Protein 1UFB (pdb70)

Organism: Thermus thermophilus (NCBI:txid274)

Secondary structure (DSSP, 8-state):
-TTHHHHHHHHHHHHHHHHHHHHHT-HHHHHHHHHHHHHHHHHHHHHHTT----SS-HHHHHHTS-TTS---HHHHHHHHHHHTTSSTTT-GGGSSSS-GGGG--HHHHHHHHHHHHHHHHHHHHH-/-TTHHHHHHHHHHHHHHHHHHHHHT-HHHHHHHHHHHHHHHHHHHHHHTT----SS-HHHHHHTS-TTS---HHHHHHHHHHHTTSSTTT-GGGSSSS-SGGG--HHHHHHHHHHHHHHHHHHHHH-/-TTHHHHHHHHHHHHHHHHHHHHHT-HHHHHHHHHHHHHHHHHHHHHHTT----SS-HHHHHHTS-TTS---HHHHHHHHHHHTTSSTTT-GGGSSSS-GGGG--HHHHHHHHHHHHHHHHHHHHH-/-TTHHHHHHHHHHHHHHHHHHHHHT-HHHHHHHHHHHHHHHHHHHHHHTT----SS-HHHHHHTS-TTS---HHHHHHHHHHHTTSSTTT-GGGSSSS-SGGG--HHHHHHHHHHHHHHHHHHHHH-

Foldseek 3Di:
DQCLVVLLVQLVVLLVVLVVCLVVQQFLSSLQSLLSSLVSLLQSLQVVVPHGDDDRQVLVSVVPDDPVQDDDPVLNVLSVLSSVSNPLSACQVVDDDDGSRVVGGSVSSVVSSVSSVVSSVSSVVSD/DLCLVVLQVQLVVLLVVLVVCLVVVQQLSSLQSLLSSLQSNLQSLCSVVPHGDDDSQSLVSVVPDDPPQDDDVLLNVLSVLSSVSNPLSAQQVVDDDDGSRVPGHSVSSVVSSVSSVVSSVSSVVSD/DQCLVVLLVVLVVLLVVLVVCLVVVLLLSSLQSLLVSLVSLLCSLQVVVVHHDDDSQSLVSVVPDDPPQDDDPVLNVLSVLSSVSNPLSQCCVVDDDDGSSVPGDSVSSVVSSVSSVVSSVSSVVSD/DLCLVVLLVQLVVLLVVLVVCLVVVQQLSSLQSLLSSLQSNLQSLCVVVVHGDDDSQSLVSVVPPPVVQDDDVVLNVLSVLSSVSNPLSQCQVVDDDDGSRVPGHSVSSVVSSVSSVVSSVSSVVSD

B-factor: mean 33.04, std 10.41, range [17.07, 82.61]

Structure (mmCIF, N/CA/C/O backbone):
data_1UFB
#
_entry.id   1UFB
#
_cell.length_a   80.080
_cell.length_b   134.326
_cell.length_c   123.066
_cell.angle_alpha   90.00
_cell.angle_beta   90.00
_cell.angle_gamma   90.00
#
_symmetry.space_group_name_H-M   'C 2 2 21'
#
loop_
_entity.id
_entity.type
_entity.pdbx_description
1 polymer 'TT1696 protein'
2 water water
#
loop_
_atom_site.group_PDB
_atom_site.id
_atom_site.type_symbol
_atom_site.label_atom_id
_atom_site.label_alt_id
_atom_site.label_comp_id
_atom_site.label_asym_id
_atom_site.label_entity_id
_atom_site.label_seq_id
_atom_site.pdbx_PDB_ins_code
_atom_site.Cartn_x
_atom_site.Cartn_y
_atom_site.Cartn_z
_atom_site.occupancy
_atom_site.B_iso_or_equiv
_atom_site.auth_seq_id
_atom_site.auth_comp_id
_atom_site.auth_asym_id
_atom_site.auth_atom_id
_atom_site.pdbx_PDB_model_num
ATOM 1 N N . MET A 1 1 ? 3.380 60.990 10.454 1.00 68.07 1 MET A N 1
ATOM 2 C CA . MET A 1 1 ? 3.627 62.414 10.815 1.00 65.43 1 MET A CA 1
ATOM 3 C C . MET A 1 1 ? 4.590 62.966 9.765 1.00 62.70 1 MET A C 1
ATOM 4 O O . MET A 1 1 ? 5.781 63.030 10.009 1.00 59.44 1 MET A O 1
ATOM 9 N N . ASN A 1 2 ? 4.043 63.384 8.619 1.00 60.60 2 ASN A N 1
ATOM 10 C CA . ASN A 1 2 ? 4.800 63.898 7.456 1.00 57.73 2 ASN A CA 1
ATOM 11 C C . ASN A 1 2 ? 6.161 63.193 7.193 1.00 54.43 2 ASN A C 1
ATOM 12 O O . ASN A 1 2 ? 7.241 63.809 7.094 1.00 52.95 2 ASN A O 1
ATOM 17 N N . ARG A 1 3 ? 6.061 61.877 7.065 1.00 48.04 3 ARG A N 1
ATOM 18 C CA . ARG A 1 3 ? 7.200 61.027 6.772 1.00 43.09 3 ARG A CA 1
ATOM 19 C C . ARG A 1 3 ? 8.141 60.777 7.924 1.00 38.98 3 ARG A C 1
ATOM 20 O O . ARG A 1 3 ? 9.088 60.021 7.756 1.00 36.31 3 ARG A O 1
ATOM 28 N N . ALA A 1 4 ? 7.881 61.372 9.096 1.00 36.12 4 ALA A N 1
ATOM 29 C CA . ALA A 1 4 ? 8.755 61.128 10.242 1.00 34.54 4 ALA A CA 1
ATOM 30 C C . ALA A 1 4 ? 8.925 59.619 10.398 1.00 34.39 4 ALA A C 1
ATOM 31 O O . ALA A 1 4 ? 10.033 59.114 10.684 1.00 31.95 4 ALA A O 1
ATOM 33 N N . ARG A 1 5 ? 7.833 58.868 10.217 1.00 35.16 5 ARG A N 1
ATOM 34 C CA . ARG A 1 5 ? 7.904 57.405 10.392 1.00 36.85 5 ARG A CA 1
ATOM 35 C C . ARG A 1 5 ? 8.831 56.686 9.399 1.00 33.32 5 ARG A C 1
ATOM 36 O O . ARG A 1 5 ? 9.540 55.724 9.747 1.00 32.29 5 ARG A O 1
ATOM 44 N N . ASP A 1 6 ? 8.797 57.172 8.168 1.00 33.57 6 ASP A N 1
ATOM 45 C CA . ASP A 1 6 ? 9.661 56.688 7.089 1.00 34.41 6 ASP A CA 1
ATOM 46 C C . ASP A 1 6 ? 11.165 56.882 7.469 1.00 30.77 6 ASP A C 1
ATOM 47 O O . ASP A 1 6 ? 12.015 56.004 7.206 1.00 29.80 6 ASP A O 1
ATOM 52 N N . TRP A 1 7 ? 11.482 58.036 8.050 1.00 29.92 7 TRP A N 1
ATOM 53 C CA . TRP A 1 7 ? 12.872 58.314 8.450 1.00 29.96 7 TRP A CA 1
ATOM 54 C C . TRP A 1 7 ? 13.275 57.476 9.647 1.00 30.37 7 TRP A C 1
ATOM 55 O O . TRP A 1 7 ? 14.429 57.020 9.763 1.00 27.32 7 TRP A O 1
ATOM 66 N N . LEU A 1 8 ? 12.314 57.209 10.533 1.00 28.21 8 LEU A N 1
ATOM 67 C CA . LEU A 1 8 ? 12.666 56.368 11.671 1.00 28.10 8 LEU A CA 1
ATOM 68 C C . LEU A 1 8 ? 12.923 54.976 11.188 1.00 24.93 8 LEU A C 1
ATOM 69 O O . LEU A 1 8 ? 13.793 54.272 11.709 1.00 25.60 8 LEU A O 1
ATOM 74 N N . GLU A 1 9 ? 12.096 54.560 10.229 1.00 29.19 9 GLU A N 1
ATOM 75 C CA . GLU A 1 9 ? 12.201 53.236 9.628 1.00 29.57 9 GLU A CA 1
ATOM 76 C C . GLU A 1 9 ? 13.604 53.127 8.980 1.00 28.51 9 GLU A C 1
ATOM 77 O O . GLU A 1 9 ? 14.289 52.134 9.139 1.00 29.16 9 GLU A O 1
ATOM 83 N N . GLN A 1 10 ? 14.005 54.163 8.243 1.00 25.61 10 GLN A N 1
ATOM 84 C CA . GLN A 1 10 ? 15.339 54.187 7.602 1.00 24.77 10 GLN A CA 1
ATOM 85 C C . GLN A 1 10 ? 16.434 54.129 8.658 1.00 23.66 10 GLN A C 1
ATOM 86 O O . GLN A 1 10 ? 17.441 53.444 8.477 1.00 23.86 10 GLN A O 1
ATOM 92 N N . ALA A 1 11 ? 16.254 54.891 9.751 1.00 25.48 11 ALA A N 1
ATOM 93 C CA . ALA A 1 11 ? 17.275 54.924 10.819 1.00 24.18 11 ALA A CA 1
ATOM 94 C C . ALA A 1 11 ? 17.458 53.528 11.394 1.00 24.64 11 ALA A C 1
ATOM 95 O O . ALA A 1 11 ? 18.603 53.064 11.589 1.00 22.54 11 ALA A O 1
ATOM 97 N N . ARG A 1 12 ? 16.324 52.853 11.685 1.00 23.99 12 ARG A N 1
ATOM 98 C CA . ARG A 1 12 ? 16.391 51.468 12.232 1.00 26.96 12 ARG A CA 1
ATOM 99 C C . ARG A 1 12 ? 17.055 50.564 11.186 1.00 26.71 12 ARG A C 1
ATOM 100 O O . ARG A 1 12 ? 17.888 49.711 11.515 1.00 28.68 12 ARG A O 1
ATOM 108 N N . HIS A 1 13 ? 16.701 50.733 9.922 1.00 27.29 13 HIS A N 1
ATOM 109 C CA . HIS A 1 13 ? 17.356 49.893 8.877 1.00 29.55 13 HIS A CA 1
ATOM 110 C C . HIS A 1 13 ? 18.883 50.136 8.823 1.00 28.07 13 HIS A C 1
ATOM 111 O O . HIS A 1 13 ? 19.705 49.212 8.652 1.00 26.20 13 HIS A O 1
ATOM 118 N N . ASN A 1 14 ? 19.260 51.416 8.887 1.00 26.22 14 ASN A N 1
ATOM 119 C CA . ASN A 1 14 ? 20.685 51.770 8.883 1.00 24.51 14 ASN A CA 1
ATOM 120 C C . ASN A 1 14 ? 21.363 51.130 10.098 1.00 25.80 14 ASN A C 1
ATOM 121 O O . ASN A 1 14 ? 22.494 50.642 9.972 1.00 23.30 14 ASN A O 1
ATOM 126 N N . LEU A 1 15 ? 20.708 51.151 11.273 1.00 24.01 15 LEU A N 1
ATOM 127 C CA . LEU A 1 15 ? 21.335 50.559 12.475 1.00 26.81 15 LEU A CA 1
ATOM 128 C C . LEU A 1 15 ? 21.427 49.030 12.260 1.00 25.90 15 LEU A C 1
ATOM 129 O O . LEU A 1 15 ? 22.421 48.427 12.618 1.00 25.41 15 LEU A O 1
ATOM 134 N N . ARG A 1 16 ? 20.418 48.418 11.651 1.00 26.61 16 ARG A N 1
ATOM 135 C CA . ARG A 1 16 ? 20.545 46.954 11.357 1.00 29.62 16 ARG A CA 1
ATOM 136 C C . ARG A 1 16 ? 21.643 46.696 10.338 1.00 28.32 16 ARG A C 1
ATOM 137 O O . ARG A 1 16 ? 22.353 45.651 10.399 1.00 28.80 16 ARG A O 1
ATOM 145 N N . HIS A 1 17 ? 21.789 47.604 9.384 1.00 26.13 17 HIS A N 1
ATOM 146 C CA . HIS A 1 17 ? 22.885 47.426 8.414 1.00 24.25 17 HIS A CA 1
ATOM 147 C C . HIS A 1 17 ? 24.249 47.553 9.181 1.00 25.12 17 HIS A C 1
ATOM 148 O O . HIS A 1 17 ? 25.220 46.845 8.838 1.00 25.99 17 HIS A O 1
ATOM 155 N N . ALA A 1 18 ? 24.353 48.483 10.134 1.00 23.10 18 ALA A N 1
ATOM 156 C CA . ALA A 1 18 ? 25.628 48.621 10.879 1.00 23.98 18 ALA A CA 1
ATOM 157 C C . ALA A 1 18 ? 25.883 47.340 11.713 1.00 24.70 18 ALA A C 1
ATOM 158 O O . ALA A 1 18 ? 27.017 46.900 11.850 1.00 25.88 18 ALA A O 1
ATOM 160 N N . GLN A 1 19 ? 24.823 46.767 12.291 1.00 26.51 19 GLN A N 1
ATOM 161 C CA . GLN A 1 19 ? 24.973 45.544 13.084 1.00 26.68 19 GLN A CA 1
ATOM 162 C C . GLN A 1 19 ? 25.443 44.385 12.210 1.00 28.93 19 GLN A C 1
ATOM 163 O O . GLN A 1 19 ? 26.313 43.561 12.607 1.00 28.17 19 GLN A O 1
ATOM 169 N N . GLY A 1 20 ? 24.877 44.300 11.003 1.00 27.73 20 GLY A N 1
ATOM 170 C CA . GLY A 1 20 ? 25.281 43.253 10.093 1.00 29.05 20 GLY A CA 1
ATOM 171 C C . GLY A 1 20 ? 26.682 43.521 9.575 1.00 27.73 20 GLY A C 1
ATOM 172 O O . GLY A 1 20 ? 27.424 42.578 9.276 1.00 28.40 20 GLY A O 1
ATOM 173 N N . SER A 1 21 ? 27.071 44.796 9.490 1.00 26.31 21 SER A N 1
ATOM 174 C CA . SER A 1 21 ? 28.406 45.136 8.956 1.00 25.18 21 SER A CA 1
ATOM 175 C C . SER A 1 21 ? 29.465 44.685 9.966 1.00 25.61 21 SER A C 1
ATOM 176 O O . SER A 1 21 ? 30.563 44.311 9.617 1.00 25.90 21 SER A O 1
ATOM 179 N N . LEU A 1 22 ? 29.072 44.725 11.227 1.00 27.37 22 LEU A N 1
ATOM 180 C CA . LEU A 1 22 ? 29.927 44.326 12.324 1.00 31.02 22 LEU A CA 1
ATOM 181 C C . LEU A 1 22 ? 30.187 42.827 12.094 1.00 30.72 22 LEU A C 1
ATOM 182 O O . LEU A 1 22 ? 31.325 42.396 12.154 1.00 29.76 22 LEU A O 1
ATOM 187 N N . GLY A 1 23 ? 29.132 42.063 11.761 1.00 30.99 23 GLY A N 1
ATOM 188 C CA . GLY A 1 23 ? 29.269 40.652 11.496 1.00 31.04 23 GLY A CA 1
ATOM 189 C C . GLY A 1 23 ? 30.141 40.375 10.283 1.00 32.94 23 GLY A C 1
ATOM 190 O O . GLY A 1 23 ? 30.802 39.344 10.237 1.00 33.34 23 GLY A O 1
ATOM 191 N N . LEU A 1 24 ? 30.122 41.259 9.276 1.00 29.77 24 LEU A N 1
ATOM 192 C CA . LEU A 1 24 ? 30.965 41.110 8.081 1.00 29.13 24 LEU A CA 1
ATOM 193 C C . LEU A 1 24 ? 32.409 41.499 8.369 1.00 27.07 24 LEU A C 1
ATOM 194 O O . LEU A 1 24 ? 33.307 41.277 7.525 1.00 27.77 24 LEU A O 1
ATOM 199 N N . GLY A 1 25 ? 32.657 42.099 9.530 1.00 26.43 25 GLY A N 1
ATOM 200 C CA . GLY A 1 25 ? 34.014 42.582 9.801 1.00 28.17 25 GLY A CA 1
ATOM 201 C C . GLY A 1 25 ? 34.335 43.926 9.111 1.00 29.98 25 GLY A C 1
ATOM 202 O O . GLY A 1 25 ? 35.509 44.372 9.066 1.00 27.96 25 GLY A O 1
ATOM 203 N N . ASP A 1 26 ? 33.291 44.616 8.607 1.00 25.75 26 ASP A N 1
ATOM 204 C CA . ASP A 1 26 ? 33.519 45.908 7.860 1.00 25.07 26 ASP A CA 1
ATOM 205 C C . ASP A 1 26 ? 33.259 47.040 8.867 1.00 26.03 26 ASP A C 1
ATOM 206 O O . ASP A 1 26 ? 32.225 47.688 8.842 1.00 23.30 26 ASP A O 1
ATOM 211 N N . TYR A 1 27 ? 34.258 47.259 9.752 1.00 28.22 27 TYR A N 1
ATOM 212 C CA . TYR A 1 27 ? 34.145 48.202 10.861 1.00 26.40 27 TYR A CA 1
ATOM 213 C C . TYR A 1 27 ? 33.925 49.662 10.495 1.00 25.70 27 TYR A C 1
ATOM 214 O O . TYR A 1 27 ? 33.054 50.299 11.066 1.00 26.72 27 TYR A O 1
ATOM 223 N N . ALA A 1 28 ? 34.710 50.164 9.561 1.00 23.22 28 ALA A N 1
ATOM 224 C CA . ALA A 1 28 ? 34.561 51.519 9.124 1.00 25.07 28 ALA A CA 1
ATOM 225 C C . ALA A 1 28 ? 33.130 51.664 8.544 1.00 21.35 28 ALA A C 1
ATOM 226 O O . ALA A 1 28 ? 32.424 52.665 8.818 1.00 24.02 28 ALA A O 1
ATOM 228 N N . TRP A 1 29 ? 32.722 50.732 7.706 1.00 20.28 29 TRP A N 1
ATOM 229 C CA . TRP A 1 29 ? 31.361 50.844 7.139 1.00 21.87 29 TRP A CA 1
ATOM 230 C C . TRP A 1 29 ? 30.317 50.791 8.237 1.00 22.67 29 TRP A C 1
ATOM 231 O O . TRP A 1 29 ? 29.283 51.445 8.130 1.00 22.04 29 TRP A O 1
ATOM 242 N N . ALA A 1 30 ? 30.554 49.971 9.291 1.00 22.06 30 ALA A N 1
ATOM 243 C CA . ALA A 1 30 ? 29.616 49.899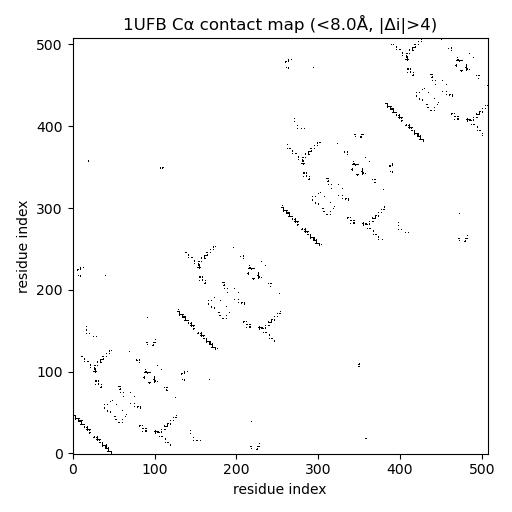 10.404 1.00 21.70 30 ALA A CA 1
ATOM 244 C C . ALA A 1 30 ? 29.534 51.271 11.099 1.00 20.34 30 ALA A C 1
ATOM 245 O O . ALA A 1 30 ? 28.459 51.707 11.548 1.00 24.19 30 ALA A O 1
ATOM 247 N N . CYS A 1 31 ? 30.662 51.942 11.245 1.00 20.18 31 CYS A N 1
ATOM 248 C CA . CYS A 1 31 ? 30.685 53.235 11.881 1.00 20.87 31 CYS A CA 1
ATOM 249 C C . CYS A 1 31 ? 29.917 54.267 11.030 1.00 24.57 31 CYS A C 1
ATOM 250 O O . CYS A 1 31 ? 29.214 55.134 11.561 1.00 23.31 31 CYS A O 1
ATOM 253 N N . PHE A 1 32 ? 30.128 54.189 9.720 1.00 21.48 32 PHE A N 1
ATOM 254 C CA . PHE A 1 32 ? 29.408 55.111 8.835 1.00 21.42 32 PHE A CA 1
ATOM 255 C C . PHE A 1 32 ? 27.885 54.855 8.944 1.00 22.64 32 PHE A C 1
ATOM 256 O O . PHE A 1 32 ? 27.081 55.783 9.124 1.00 21.92 32 PHE A O 1
ATOM 264 N N . ALA A 1 33 ? 27.495 53.586 8.905 1.00 19.19 33 ALA A N 1
ATOM 265 C CA . ALA A 1 33 ? 26.092 53.237 8.990 1.00 21.65 33 ALA A CA 1
ATOM 266 C C . ALA A 1 33 ? 25.530 53.682 10.334 1.00 20.62 33 ALA A C 1
ATOM 267 O O . ALA A 1 33 ? 24.410 54.088 10.388 1.00 22.40 33 ALA A O 1
ATOM 269 N N . ALA A 1 34 ? 26.311 53.651 11.416 1.00 21.67 34 ALA A N 1
ATOM 270 C CA . ALA A 1 34 ? 25.810 54.115 12.702 1.00 22.26 34 ALA A CA 1
ATOM 271 C C . ALA A 1 34 ? 25.589 55.634 12.653 1.00 22.88 34 ALA A C 1
ATOM 272 O O . ALA A 1 34 ? 24.588 56.178 13.166 1.00 21.89 34 ALA A O 1
ATOM 274 N N . GLN A 1 35 ? 26.550 56.364 12.095 1.00 21.20 35 GLN A N 1
ATOM 275 C CA . GLN A 1 35 ? 26.307 57.830 11.989 1.00 21.67 35 GLN A CA 1
ATOM 276 C C . GLN A 1 35 ? 25.011 58.058 11.119 1.00 22.23 35 GLN A C 1
ATOM 277 O O . GLN A 1 35 ? 24.212 58.971 11.415 1.00 23.18 35 GLN A O 1
ATOM 283 N N . GLN A 1 36 ? 24.824 57.242 10.076 1.00 19.52 36 GLN A N 1
ATOM 284 C CA . GLN A 1 36 ? 23.666 57.410 9.201 1.00 20.10 36 GLN A CA 1
ATOM 285 C C . GLN A 1 36 ? 22.363 57.098 9.942 1.00 22.16 36 GLN A C 1
ATOM 286 O O . GLN A 1 36 ? 21.311 57.725 9.675 1.00 21.92 36 GLN A O 1
ATOM 292 N N . ALA A 1 37 ? 22.422 56.108 10.864 1.00 22.34 37 ALA A N 1
ATOM 293 C CA . ALA A 1 37 ? 21.223 55.791 11.675 1.00 21.03 37 ALA A CA 1
ATOM 294 C C . ALA A 1 37 ? 20.895 57.008 12.522 1.00 19.83 37 ALA A C 1
ATOM 295 O O . ALA A 1 37 ? 19.735 57.441 12.575 1.00 21.88 37 ALA A O 1
ATOM 297 N N . ALA A 1 38 ? 21.919 57.562 13.181 1.00 20.01 38 ALA A N 1
ATOM 298 C CA . ALA A 1 38 ? 21.671 58.727 14.037 1.00 22.06 38 ALA A CA 1
ATOM 299 C C . ALA A 1 38 ? 21.131 59.929 13.267 1.00 22.37 38 ALA A C 1
ATOM 300 O O . ALA A 1 38 ? 20.200 60.632 13.692 1.00 23.04 38 ALA A O 1
ATOM 302 N N . GLU A 1 39 ? 21.723 60.164 12.104 1.00 20.30 39 GLU A N 1
ATOM 303 C CA . GLU A 1 39 ? 21.337 61.275 11.265 1.00 21.50 39 GLU A CA 1
ATOM 304 C C . GLU A 1 39 ? 19.853 61.144 10.826 1.00 21.78 39 GLU A C 1
ATOM 305 O O . GLU A 1 39 ? 19.030 62.102 10.901 1.00 23.55 39 GLU A O 1
ATOM 311 N N . ALA A 1 40 ? 19.523 59.982 10.272 1.00 19.50 40 ALA A N 1
ATOM 312 C CA . ALA A 1 40 ? 18.141 59.734 9.766 1.00 21.43 40 ALA A CA 1
ATOM 313 C C . ALA A 1 40 ? 17.094 59.843 10.945 1.00 22.75 40 ALA A C 1
ATOM 314 O O . ALA A 1 40 ? 15.983 60.446 10.772 1.00 25.05 40 ALA A O 1
ATOM 316 N N . ALA A 1 41 ? 17.472 59.317 12.100 1.00 23.61 41 ALA A N 1
ATOM 317 C CA . ALA A 1 41 ? 16.552 59.364 13.268 1.00 22.97 41 ALA A CA 1
ATOM 318 C C . ALA A 1 41 ? 16.307 60.799 13.651 1.00 23.27 41 ALA A C 1
ATOM 319 O O . ALA A 1 41 ? 15.130 61.184 13.873 1.00 26.25 41 ALA A O 1
ATOM 321 N N . LEU A 1 42 ? 17.382 61.624 13.732 1.00 22.20 42 LEU A N 1
ATOM 322 C CA . LEU A 1 42 ? 17.175 63.012 14.098 1.00 22.30 42 LEU A CA 1
ATOM 323 C C . LEU A 1 42 ? 16.429 63.767 13.018 1.00 24.20 42 LEU A C 1
ATOM 324 O O . LEU A 1 42 ? 15.626 64.600 13.330 1.00 24.93 42 LEU A O 1
ATOM 329 N N . LYS A 1 43 ? 16.675 63.480 11.738 1.00 24.53 43 LYS A N 1
ATOM 330 C CA . LYS A 1 43 ? 15.929 64.171 10.681 1.00 24.91 43 LYS A CA 1
ATOM 331 C C . LYS A 1 43 ? 14.432 63.788 10.855 1.00 27.14 43 LYS A C 1
ATOM 332 O O . LYS A 1 43 ? 13.558 64.624 10.711 1.00 27.29 43 LYS A O 1
ATOM 338 N N . GLY A 1 44 ? 14.152 62.543 11.251 1.00 26.82 44 GLY A N 1
ATOM 339 C CA . GLY A 1 44 ? 12.775 62.160 11.463 1.00 28.86 44 GLY A CA 1
ATOM 340 C C . GLY A 1 44 ? 12.177 62.901 12.669 1.00 31.09 44 GLY A C 1
ATOM 341 O O . GLY A 1 44 ? 11.041 63.366 12.595 1.00 32.23 44 GLY A O 1
ATOM 342 N N . LEU A 1 45 ? 12.924 63.032 13.758 1.00 29.61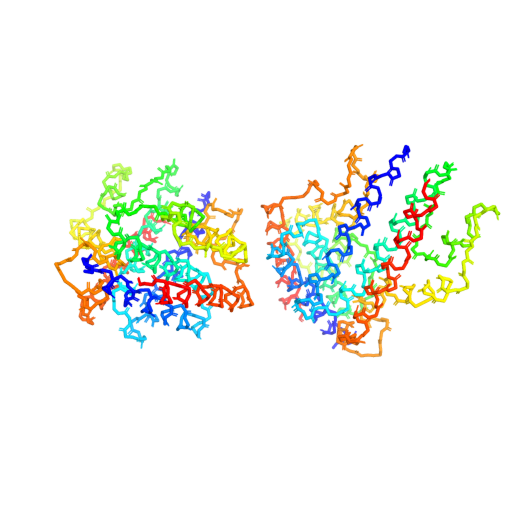 45 LEU A N 1
ATOM 343 C CA . LEU A 1 45 ? 12.425 63.805 14.914 1.00 28.94 45 LEU A CA 1
ATOM 344 C C . LEU A 1 45 ? 12.146 65.244 14.462 1.00 30.19 45 LEU A C 1
ATOM 345 O O . LEU A 1 45 ? 11.113 65.841 14.827 1.00 26.30 45 LEU A O 1
ATOM 350 N N . HIS A 1 46 ? 13.045 65.839 13.670 1.00 31.56 46 HIS A N 1
ATOM 351 C CA . HIS A 1 46 ? 12.724 67.190 13.202 1.00 29.76 46 HIS A CA 1
ATOM 352 C C . HIS A 1 46 ? 11.405 67.267 12.425 1.00 30.84 46 HIS A C 1
ATOM 353 O O . HIS A 1 46 ? 10.628 68.230 12.650 1.00 33.12 46 HIS A O 1
ATOM 360 N N . LEU A 1 47 ? 11.190 66.336 11.475 1.00 29.57 47 LEU A N 1
ATOM 361 C CA . LEU A 1 47 ? 9.966 66.287 10.661 1.00 33.38 47 LEU A CA 1
ATOM 362 C C . LEU A 1 47 ? 8.696 66.160 11.557 1.00 34.41 47 LEU A C 1
ATOM 363 O O . LEU A 1 47 ? 7.697 66.822 11.304 1.00 37.27 47 LEU A O 1
ATOM 368 N N . ALA A 1 48 ? 8.766 65.344 12.589 1.00 32.52 48 ALA A N 1
ATOM 369 C CA . ALA A 1 48 ? 7.635 65.155 13.488 1.00 37.12 48 ALA A CA 1
ATOM 370 C C . ALA A 1 48 ? 7.262 66.453 14.206 1.00 39.11 48 ALA A C 1
ATOM 371 O O . ALA A 1 48 ? 6.125 66.637 14.607 1.00 41.74 48 ALA A O 1
ATOM 373 N N . ARG A 1 49 ? 8.221 67.354 14.366 1.00 41.34 49 ARG A N 1
ATOM 374 C CA . ARG A 1 49 ? 7.975 68.635 15.011 1.00 42.19 49 ARG A CA 1
ATOM 375 C C . ARG A 1 49 ? 7.876 69.716 13.958 1.00 44.23 49 ARG A C 1
ATOM 376 O O . ARG A 1 49 ? 8.220 70.879 14.219 1.00 46.31 49 ARG A O 1
ATOM 384 N N . GLY A 1 50 ? 7.444 69.330 12.757 1.00 44.00 50 GLY A N 1
ATOM 385 C CA . GLY A 1 50 ? 7.270 70.278 11.664 1.00 42.56 50 GLY A CA 1
ATOM 386 C C . GLY A 1 50 ? 8.461 71.069 11.126 1.00 45.32 50 GLY A C 1
ATOM 387 O O . GLY A 1 50 ? 8.279 72.208 10.674 1.00 44.71 50 GLY A O 1
ATOM 388 N N . GLN A 1 51 ? 9.667 70.505 11.156 1.00 42.52 51 GLN A N 1
ATOM 389 C CA . GLN A 1 51 ? 10.854 71.196 10.656 1.00 43.67 51 GLN A CA 1
ATOM 390 C C . GLN A 1 51 ? 11.586 70.312 9.642 1.00 42.94 51 GLN A C 1
ATOM 391 O O . GLN A 1 51 ? 11.497 69.099 9.705 1.00 45.90 51 GLN A O 1
ATOM 397 N N . VAL A 1 52 ? 12.295 70.880 8.690 1.00 41.96 52 VAL A N 1
ATOM 398 C CA . VAL A 1 52 ? 13.049 70.009 7.811 1.00 41.82 52 VAL A CA 1
ATOM 399 C C . VAL A 1 52 ? 14.488 70.326 8.172 1.00 39.00 52 VAL A C 1
ATOM 400 O O . VAL A 1 52 ? 14.850 71.513 8.269 1.00 41.01 52 VAL A O 1
ATOM 404 N N . ALA A 1 53 ? 15.316 69.303 8.365 1.00 32.94 53 ALA A N 1
ATOM 405 C CA . ALA A 1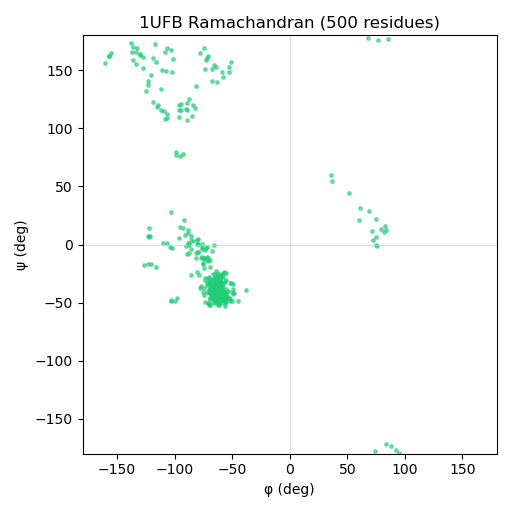 53 ? 16.692 69.525 8.775 1.00 31.60 53 ALA A CA 1
ATOM 406 C C . ALA A 1 53 ? 17.685 68.999 7.743 1.00 31.54 53 ALA A C 1
ATOM 407 O O . ALA A 1 53 ? 17.334 68.170 6.910 1.00 33.42 53 ALA A O 1
ATOM 409 N N . TRP A 1 54 ? 18.923 69.461 7.785 1.00 29.78 54 TRP A N 1
ATOM 410 C CA . TRP A 1 54 ? 19.851 69.069 6.720 1.00 28.37 54 TRP A CA 1
ATOM 411 C C . TRP A 1 54 ? 21.199 68.743 7.268 1.00 26.41 54 TRP A C 1
ATOM 412 O O . TRP A 1 54 ? 21.508 69.021 8.421 1.00 26.90 54 TRP A O 1
ATOM 423 N N . GLY A 1 55 ? 22.028 68.258 6.357 1.00 24.87 55 GLY A N 1
ATOM 424 C CA . GLY A 1 55 ? 23.409 68.013 6.682 1.00 24.40 55 GLY A CA 1
ATOM 425 C C . GLY A 1 55 ? 23.735 66.689 7.353 1.00 22.48 55 GLY A C 1
ATOM 426 O O . GLY A 1 55 ? 22.901 65.799 7.518 1.00 21.53 55 GLY A O 1
ATOM 427 N N . HIS A 1 56 ? 24.978 66.585 7.776 1.00 21.58 56 HIS A N 1
ATOM 428 C CA . HIS A 1 56 ? 25.457 65.341 8.378 1.00 24.63 56 HIS A CA 1
ATOM 429 C C . HIS A 1 56 ? 25.975 65.468 9.785 1.00 25.60 56 HIS A C 1
ATOM 430 O O . HIS A 1 56 ? 26.410 64.494 10.346 1.00 24.57 56 HIS A O 1
ATOM 437 N N . SER A 1 57 ? 25.804 66.648 10.385 1.00 25.44 57 SER A N 1
ATOM 438 C CA . SER A 1 57 ? 26.273 66.883 11.748 1.00 23.78 57 SER A CA 1
ATOM 439 C C . SER A 1 57 ? 25.209 66.518 12.778 1.00 23.80 57 SER A C 1
ATOM 440 O O . SER A 1 57 ? 24.218 67.251 12.921 1.00 24.05 57 SER A O 1
ATOM 443 N N . ILE A 1 58 ? 25.383 65.417 13.499 1.00 22.43 58 ILE A N 1
ATOM 444 C CA . ILE A 1 58 ? 24.360 65.173 14.461 1.00 23.30 58 ILE A CA 1
ATOM 445 C C . ILE A 1 58 ? 24.421 66.239 15.629 1.00 25.18 58 ILE A C 1
ATOM 446 O O . ILE A 1 58 ? 23.414 66.528 16.327 1.00 23.55 58 ILE A O 1
ATOM 451 N N . LEU A 1 59 ? 25.567 66.900 15.770 1.00 26.31 59 LEU A N 1
ATOM 452 C CA . LEU A 1 59 ? 25.657 68.036 16.730 1.00 27.09 59 LEU A CA 1
ATOM 453 C C . LEU A 1 59 ? 24.672 69.135 16.301 1.00 26.45 59 LEU A C 1
ATOM 454 O O . LEU A 1 59 ? 23.939 69.691 17.148 1.00 29.00 59 LEU A O 1
ATOM 459 N N . ASP A 1 60 ? 24.678 69.524 15.028 1.00 24.59 60 ASP A N 1
ATOM 460 C CA . ASP A 1 60 ? 23.708 70.566 14.613 1.00 25.52 60 ASP A CA 1
ATOM 461 C C . ASP A 1 60 ? 22.256 70.022 14.727 1.00 28.26 60 ASP A C 1
ATOM 462 O O . ASP A 1 60 ? 21.333 70.762 15.052 1.00 27.20 60 ASP A O 1
ATOM 467 N N . LEU A 1 61 ? 22.071 68.743 14.366 1.00 24.94 61 LEU A N 1
ATOM 468 C CA . LEU A 1 61 ? 20.756 68.118 14.396 1.00 28.27 61 LEU A CA 1
ATOM 469 C C . LEU A 1 61 ? 20.124 68.166 15.794 1.00 26.02 61 LEU A C 1
ATOM 470 O O . LEU A 1 61 ? 18.894 68.372 15.924 1.00 27.72 61 LEU A O 1
ATOM 475 N N . LEU A 1 62 ? 20.969 67.989 16.806 1.00 25.63 62 LEU A N 1
ATOM 476 C CA . LEU A 1 62 ? 20.537 68.042 18.187 1.00 25.04 62 LEU A CA 1
ATOM 477 C C . LEU A 1 62 ? 20.341 69.483 18.649 1.00 28.27 62 LEU A C 1
ATOM 478 O O . LEU A 1 62 ? 19.475 69.749 19.441 1.00 26.66 62 LEU A O 1
ATOM 483 N N . ALA A 1 63 ? 21.200 70.391 18.197 1.00 28.16 63 ALA A N 1
ATOM 484 C CA . ALA A 1 63 ? 21.136 71.811 18.605 1.00 32.16 63 ALA A CA 1
ATOM 485 C C . ALA A 1 63 ? 19.959 72.545 18.054 1.00 32.78 63 ALA A C 1
ATOM 486 O O . ALA A 1 63 ? 19.499 73.523 18.658 1.00 35.39 63 ALA A O 1
ATOM 488 N N . ASP A 1 64 ? 19.474 72.114 16.907 1.00 32.61 64 ASP A N 1
ATOM 489 C CA . ASP A 1 64 ? 18.372 72.801 16.255 1.00 35.44 64 ASP A CA 1
ATOM 490 C C . ASP A 1 64 ? 16.985 72.307 16.693 1.00 35.99 64 ASP A C 1
ATOM 491 O O . ASP A 1 64 ? 15.983 72.763 16.173 1.00 31.63 64 ASP A O 1
ATOM 496 N N . LEU A 1 65 ? 16.921 71.356 17.614 1.00 35.06 65 LEU A N 1
ATOM 497 C CA . LEU A 1 65 ? 15.606 70.849 18.053 1.00 36.27 65 LEU A CA 1
ATOM 498 C C . LEU A 1 65 ? 14.777 71.886 18.843 1.00 38.63 65 LEU A C 1
ATOM 499 O O . LEU A 1 65 ? 15.344 72.763 19.502 1.00 36.92 65 LEU A O 1
ATOM 504 N N . PRO A 1 66 ? 13.428 71.801 18.774 1.00 39.14 66 PRO A N 1
ATOM 505 C CA . PRO A 1 66 ? 12.621 72.783 19.522 1.00 39.43 66 PRO A CA 1
ATOM 506 C C . PRO A 1 66 ? 13.008 72.852 21.000 1.00 38.61 66 PRO A C 1
ATOM 507 O O . PRO A 1 66 ? 13.515 71.901 21.608 1.00 35.59 66 PRO A O 1
ATOM 511 N N . GLU A 1 67 ? 12.761 74.023 21.564 1.00 37.81 67 GLU A N 1
ATOM 512 C CA . GLU A 1 67 ? 13.104 74.294 22.923 1.00 36.03 67 GLU A CA 1
ATOM 513 C C . GLU A 1 67 ? 12.492 73.305 23.881 1.00 36.45 67 GLU A C 1
ATOM 514 O O . GLU A 1 67 ? 13.088 73.000 24.927 1.00 36.48 67 GLU A O 1
ATOM 520 N N . ASP A 1 68 ? 11.318 72.796 23.548 1.00 35.79 68 ASP A N 1
ATOM 521 C CA . ASP A 1 68 ? 10.680 71.848 24.490 1.00 43.08 68 ASP A CA 1
ATOM 522 C C . ASP A 1 68 ? 11.335 70.468 24.523 1.00 42.88 68 ASP A C 1
ATOM 523 O O . ASP A 1 68 ? 10.952 69.619 25.328 1.00 44.45 68 ASP A O 1
ATOM 528 N N . VAL A 1 69 ? 12.327 70.238 23.656 1.00 41.55 69 VAL A N 1
ATOM 529 C CA . VAL A 1 69 ? 13.028 68.943 23.639 1.00 38.25 69 VAL A CA 1
ATOM 530 C C . VAL A 1 69 ? 14.291 69.055 24.452 1.00 37.13 69 VAL A C 1
ATOM 531 O O . VAL A 1 69 ? 15.222 69.782 24.120 1.00 40.62 69 VAL A O 1
ATOM 535 N N . ASP A 1 70 ? 14.355 68.310 25.518 1.00 37.40 70 ASP A N 1
ATOM 536 C CA . ASP A 1 70 ? 15.527 68.343 26.354 1.00 39.93 70 ASP A CA 1
ATOM 537 C C . ASP A 1 70 ? 16.577 67.330 25.855 1.00 40.39 70 ASP A C 1
ATOM 538 O O . ASP A 1 70 ? 16.295 66.145 25.724 1.00 38.74 70 ASP A O 1
ATOM 543 N N . VAL A 1 71 ? 17.785 67.808 25.594 1.00 39.71 71 VAL A N 1
ATOM 544 C CA . VAL A 1 71 ? 18.851 66.968 25.082 1.00 38.55 71 VAL A CA 1
ATOM 545 C C . VAL A 1 71 ? 19.883 66.702 26.152 1.00 39.04 71 VAL A C 1
ATOM 546 O O . VAL A 1 71 ? 20.621 67.612 26.526 1.00 40.73 71 VAL A O 1
ATOM 550 N N . PRO A 1 72 ? 19.990 65.448 26.626 1.00 38.85 72 PRO A N 1
ATOM 551 C CA . PRO A 1 72 ? 20.992 65.218 27.665 1.00 40.67 72 PRO A CA 1
ATOM 552 C C . PRO A 1 72 ? 22.385 65.461 27.120 1.00 42.74 72 PRO A C 1
ATOM 553 O O . PRO A 1 72 ? 22.617 65.290 25.902 1.00 43.02 72 PRO A O 1
ATOM 557 N N . GLU A 1 73 ? 23.299 65.836 28.012 1.00 39.87 73 GLU A N 1
ATOM 558 C CA . GLU A 1 73 ? 24.687 66.094 27.638 1.00 42.60 73 GLU A CA 1
ATOM 559 C C . GLU A 1 73 ? 25.389 64.885 27.013 1.00 42.64 73 GLU A C 1
ATOM 560 O O . GLU A 1 73 ? 26.323 65.055 26.185 1.00 42.86 73 GLU A O 1
ATOM 566 N N . ASP A 1 74 ? 25.000 63.675 27.457 1.00 40.63 74 ASP A N 1
ATOM 567 C CA . ASP A 1 74 ? 25.623 62.478 26.912 1.00 39.74 74 ASP A CA 1
ATOM 568 C C . ASP A 1 74 ? 25.298 62.318 25.418 1.00 37.62 74 ASP A C 1
ATOM 569 O O . ASP A 1 74 ? 26.105 61.732 24.692 1.00 35.04 74 ASP A O 1
ATOM 574 N N . LEU A 1 75 ? 24.177 62.879 24.948 1.00 30.44 75 LEU A N 1
ATOM 575 C CA . LEU A 1 75 ? 23.891 62.792 23.523 1.00 32.62 75 LEU A CA 1
ATOM 576 C C . LEU A 1 75 ? 24.814 63.735 22.711 1.00 32.26 75 LEU A C 1
ATOM 577 O O . LEU A 1 75 ? 25.135 63.484 21.525 1.00 29.04 75 LEU A O 1
ATOM 582 N N . VAL A 1 76 ? 25.207 64.857 23.336 1.00 31.98 76 VAL A N 1
ATOM 583 C CA . VAL A 1 76 ? 26.092 65.814 22.676 1.00 31.53 76 VAL A CA 1
ATOM 584 C C . VAL A 1 76 ? 27.450 65.128 22.524 1.00 33.67 76 VAL A C 1
ATOM 585 O O . VAL A 1 76 ? 28.095 65.200 21.476 1.00 32.14 76 VAL A O 1
ATOM 589 N N . GLU A 1 77 ? 27.887 64.422 23.561 1.00 31.63 77 GLU A N 1
ATOM 590 C CA . GLU A 1 77 ? 29.175 63.746 23.432 1.00 33.76 77 GLU A CA 1
ATOM 591 C C . GLU A 1 77 ? 29.066 62.626 22.393 1.00 30.22 77 GLU A C 1
ATOM 592 O O . GLU A 1 77 ? 29.990 62.454 21.614 1.00 30.91 77 GLU A O 1
ATOM 598 N N . ALA A 1 78 ? 27.952 61.882 22.373 1.00 29.45 78 ALA A N 1
ATOM 599 C CA . ALA A 1 78 ? 27.794 60.832 21.351 1.00 31.55 78 ALA A CA 1
ATOM 600 C C . ALA A 1 78 ? 27.866 61.475 19.927 1.00 30.12 78 ALA A C 1
ATOM 601 O O . ALA A 1 78 ? 28.434 60.893 18.983 1.00 28.76 78 ALA A O 1
ATOM 603 N N . ALA A 1 79 ? 27.184 62.621 19.773 1.00 29.04 79 ALA A N 1
ATOM 604 C CA . ALA A 1 79 ? 27.148 63.335 18.494 1.00 27.98 79 ALA A CA 1
ATOM 605 C C . ALA A 1 79 ? 28.577 63.653 18.038 1.00 28.09 79 ALA A C 1
ATOM 606 O O . ALA A 1 79 ? 28.928 63.427 16.915 1.00 25.66 79 ALA A O 1
ATOM 608 N N . LYS A 1 80 ? 29.420 64.165 18.924 1.00 29.30 80 LYS A N 1
ATOM 609 C CA . LYS A 1 80 ? 30.767 64.509 18.519 1.00 32.03 80 LYS A CA 1
ATOM 610 C C . LYS A 1 80 ? 31.539 63.311 18.028 1.00 30.70 80 LYS A C 1
ATOM 611 O O . LYS A 1 80 ? 32.350 63.431 17.139 1.00 31.38 80 LYS A O 1
ATOM 617 N N . VAL A 1 81 ? 31.322 62.167 18.655 1.00 28.53 81 VAL A N 1
ATOM 618 C CA . VAL A 1 81 ? 32.016 60.955 18.216 1.00 29.39 81 VAL A CA 1
ATOM 619 C C . VAL A 1 81 ? 31.456 60.511 16.822 1.00 28.94 81 VAL A C 1
ATOM 620 O O . VAL A 1 81 ? 32.191 60.286 15.873 1.00 28.52 81 VAL A O 1
ATOM 624 N N . LEU A 1 82 ? 30.150 60.419 16.709 1.00 27.55 82 LEU A N 1
ATOM 625 C CA . LEU A 1 82 ? 29.570 59.953 15.438 1.00 23.72 82 LEU A CA 1
ATOM 626 C C . LEU A 1 82 ? 29.881 60.866 14.277 1.00 24.60 82 LEU A C 1
ATOM 627 O O . LEU A 1 82 ? 29.996 60.422 13.129 1.00 24.19 82 LEU A O 1
ATOM 632 N N . ASP A 1 83 ? 30.093 62.142 14.564 1.00 24.46 83 ASP A N 1
ATOM 633 C CA . ASP A 1 83 ? 30.294 63.120 13.500 1.00 27.39 83 ASP A CA 1
ATOM 634 C C . ASP A 1 83 ? 31.564 62.905 12.738 1.00 29.77 83 ASP A C 1
ATOM 635 O O . ASP A 1 83 ? 31.662 63.232 11.568 1.00 32.87 83 ASP A O 1
ATOM 640 N N . LYS A 1 84 ? 32.510 62.281 13.382 1.00 28.26 84 LYS A N 1
ATOM 641 C CA . LYS A 1 84 ? 33.773 61.939 12.737 1.00 29.82 84 LYS A CA 1
ATOM 642 C C . LYS A 1 84 ? 33.647 60.698 11.870 1.00 26.20 84 LYS A C 1
ATOM 643 O O . LYS A 1 84 ? 34.638 60.271 11.276 1.00 25.85 84 LYS A O 1
ATOM 649 N N . TYR A 1 85 ? 32.458 60.097 11.792 1.00 25.49 85 TYR A N 1
ATOM 650 C CA . TYR A 1 85 ? 32.312 58.870 10.971 1.00 20.96 85 TYR A CA 1
ATOM 651 C C . TYR A 1 85 ? 31.618 59.091 9.623 1.00 23.35 85 TYR A C 1
ATOM 652 O O . TYR A 1 85 ? 31.437 58.116 8.883 1.00 22.14 85 TYR A O 1
ATOM 661 N N . TYR A 1 86 ? 31.175 60.324 9.333 1.00 21.50 86 TYR A N 1
ATOM 662 C CA . TYR A 1 86 ? 30.508 60.539 8.062 1.00 19.62 86 TYR A CA 1
ATOM 663 C C . TYR A 1 86 ? 31.505 60.472 6.866 1.00 19.96 86 TYR A C 1
ATOM 664 O O . TYR A 1 86 ? 31.309 59.730 5.905 1.00 19.84 86 TYR A O 1
ATOM 673 N N . ILE A 1 87 ? 32.600 61.207 6.950 1.00 20.52 87 ILE A N 1
ATOM 674 C CA . ILE A 1 87 ? 33.560 61.202 5.871 1.00 21.43 87 ILE A CA 1
ATOM 675 C C . ILE A 1 87 ? 34.820 60.293 6.047 1.00 24.03 87 ILE A C 1
ATOM 676 O O . ILE A 1 87 ? 35.128 59.502 5.154 1.00 21.82 87 ILE A O 1
ATOM 681 N N . PRO A 1 88 ? 35.516 60.357 7.208 1.00 27.06 88 PRO A N 1
ATOM 682 C CA . PRO A 1 88 ? 36.734 59.550 7.446 1.00 27.75 88 PRO A CA 1
ATOM 683 C C . PRO A 1 88 ? 36.624 58.055 7.324 1.00 26.58 88 PRO A C 1
ATOM 684 O O . PRO A 1 88 ? 37.598 57.375 7.043 1.00 25.94 88 PRO A O 1
ATOM 688 N N . THR A 1 89 ? 35.438 57.519 7.504 1.00 25.53 89 THR A N 1
ATOM 689 C CA . THR A 1 89 ? 35.263 56.084 7.364 1.00 23.88 89 THR A CA 1
ATOM 690 C C . THR A 1 89 ? 35.336 55.603 5.922 1.00 25.40 89 THR A C 1
ATOM 691 O O . THR A 1 89 ? 35.472 54.431 5.673 1.00 24.35 89 THR A O 1
ATOM 695 N N . ARG A 1 90 ? 35.267 56.508 4.951 1.00 26.11 90 ARG A N 1
ATOM 696 C CA . ARG A 1 90 ? 35.191 56.111 3.528 1.00 25.06 90 ARG A CA 1
ATOM 697 C C . ARG A 1 90 ? 36.255 56.756 2.629 1.00 24.78 90 ARG A C 1
ATOM 698 O O . ARG A 1 90 ? 36.465 56.299 1.515 1.00 29.49 90 ARG A O 1
ATOM 706 N N . TYR A 1 91 ? 36.876 57.834 3.100 1.00 24.76 91 TYR A N 1
ATOM 707 C CA . TYR A 1 91 ? 37.795 58.575 2.222 1.00 26.42 91 TYR A CA 1
ATOM 708 C C . TYR A 1 91 ? 39.214 58.525 2.731 1.00 28.99 91 TYR A C 1
ATOM 709 O O . TYR A 1 91 ? 39.498 59.031 3.807 1.00 26.43 91 TYR A O 1
ATOM 718 N N . PRO A 1 92 ? 40.128 57.943 1.918 1.00 31.25 92 PRO A N 1
ATOM 719 C CA . PRO A 1 92 ? 41.546 57.800 2.308 1.00 31.89 92 PRO A CA 1
ATOM 720 C C . PRO A 1 92 ? 42.248 59.081 2.734 1.00 32.03 92 PRO A C 1
ATOM 721 O O . PRO A 1 92 ? 42.982 59.081 3.724 1.00 34.03 92 PRO A O 1
ATOM 725 N N . ASP A 1 93 ? 41.985 60.179 2.046 1.00 32.90 93 ASP A N 1
ATOM 726 C CA . ASP A 1 93 ? 42.635 61.445 2.403 1.00 30.82 93 ASP A CA 1
ATOM 727 C C . ASP A 1 93 ? 42.232 62.005 3.793 1.00 32.42 93 ASP A C 1
ATOM 728 O O . ASP A 1 93 ? 42.722 63.031 4.208 1.00 33.05 93 ASP A O 1
ATOM 733 N N . ALA A 1 94 ? 41.359 61.328 4.527 1.00 33.92 94 ALA A N 1
ATOM 734 C CA . ALA A 1 94 ? 41.031 61.774 5.913 1.00 35.99 94 ALA A CA 1
ATOM 735 C C . ALA A 1 94 ? 42.082 61.163 6.873 1.00 35.33 94 ALA A C 1
ATOM 736 O O . ALA A 1 94 ? 42.040 61.396 8.070 1.00 36.45 94 ALA A O 1
ATOM 738 N N . HIS A 1 95 ? 42.986 60.333 6.356 1.00 37.97 95 HIS A N 1
ATOM 739 C CA . HIS A 1 95 ? 44.006 59.715 7.228 1.00 39.14 95 HIS A CA 1
ATOM 740 C C . HIS A 1 95 ? 45.382 59.809 6.607 1.00 42.40 95 HIS A C 1
ATOM 741 O O . HIS A 1 95 ? 45.508 59.938 5.394 1.00 41.89 95 HIS A O 1
ATOM 748 N N . PRO A 1 96 ? 46.442 59.768 7.443 1.00 43.37 96 PRO A N 1
ATOM 749 C CA . PRO A 1 96 ? 47.795 59.870 6.887 1.00 43.25 96 PRO A CA 1
ATOM 750 C C . PRO A 1 96 ? 48.145 58.867 5.841 1.00 42.03 96 PRO A C 1
ATOM 751 O O . PRO A 1 96 ? 48.787 59.176 4.855 1.00 42.02 96 PRO A O 1
ATOM 755 N N . ALA A 1 97 ? 47.696 57.646 6.004 1.00 42.30 97 ALA A N 1
ATOM 756 C CA . ALA A 1 97 ? 48.139 56.676 5.037 1.00 42.34 97 ALA A CA 1
ATOM 757 C C . ALA A 1 97 ? 47.156 55.553 4.947 1.00 42.88 97 ALA A C 1
ATOM 758 O O . ALA A 1 97 ? 46.300 55.396 5.843 1.00 43.38 97 ALA A O 1
ATOM 760 N N . GLY A 1 98 ? 47.300 54.773 3.875 1.00 41.89 98 GLY A N 1
ATOM 761 C CA . GLY A 1 98 ? 46.436 53.631 3.630 1.00 41.21 98 GLY A CA 1
ATOM 762 C C . GLY A 1 98 ? 44.979 53.997 3.301 1.00 40.95 98 GLY A C 1
ATOM 763 O O . GLY A 1 98 ? 44.587 55.183 3.248 1.00 36.73 98 GLY A O 1
ATOM 764 N N . PRO A 1 99 ? 44.165 52.972 3.027 1.00 39.02 99 PRO A N 1
ATOM 765 C CA . PRO A 1 99 ? 42.758 53.201 2.721 1.00 38.61 99 PRO A CA 1
ATOM 766 C C . PRO A 1 99 ? 42.074 53.603 4.045 1.00 37.88 99 PRO A C 1
ATOM 767 O O . PRO A 1 99 ? 42.586 53.336 5.143 1.00 36.18 99 PRO A O 1
ATOM 771 N N . ALA A 1 100 ? 40.912 54.227 3.926 1.00 34.42 100 ALA A N 1
ATOM 772 C CA . ALA A 1 100 ? 40.159 54.637 5.095 1.00 32.85 100 ALA A CA 1
ATOM 773 C C . ALA A 1 100 ? 39.776 53.445 5.976 1.00 31.13 100 ALA A C 1
ATOM 774 O O . ALA A 1 100 ? 39.936 53.509 7.180 1.00 29.09 100 ALA A O 1
ATOM 776 N N . ALA A 1 101 ? 39.315 52.361 5.356 1.00 31.06 101 ALA A N 1
ATOM 777 C CA . ALA A 1 101 ? 38.800 51.168 6.077 1.00 32.44 101 ALA A CA 1
ATOM 778 C C . ALA A 1 101 ? 39.628 50.553 7.193 1.00 34.96 101 ALA A C 1
ATOM 779 O O . ALA A 1 101 ? 39.063 50.043 8.210 1.00 30.21 101 ALA A O 1
ATOM 781 N N . ARG A 1 102 ? 40.949 50.622 7.015 1.00 33.13 102 ARG A N 1
ATOM 782 C CA . ARG A 1 102 ? 41.869 50.010 7.979 1.00 38.90 102 ARG A CA 1
ATOM 783 C C . ARG A 1 102 ? 42.014 50.764 9.286 1.00 37.32 102 ARG A C 1
ATOM 784 O O . ARG A 1 102 ? 42.569 50.253 10.242 1.00 35.16 102 ARG A O 1
ATOM 792 N N . HIS A 1 103 ? 41.523 51.991 9.342 1.00 36.63 103 HIS A N 1
ATOM 793 C CA . HIS A 1 103 ? 41.682 52.738 10.568 1.00 35.94 103 HIS A CA 1
ATOM 794 C C . HIS A 1 103 ? 40.558 52.522 11.559 1.00 34.93 103 HIS A C 1
ATOM 795 O O . HIS A 1 103 ? 40.512 53.248 12.544 1.00 33.32 103 HIS A O 1
ATOM 802 N N . TYR A 1 104 ? 39.673 51.551 11.323 1.00 31.33 104 TYR A N 1
ATOM 803 C CA . TYR A 1 104 ? 38.539 51.378 12.226 1.00 30.69 104 TYR A CA 1
ATOM 804 C C . TYR A 1 104 ? 38.515 49.966 12.807 1.00 29.32 104 TYR A C 1
ATOM 805 O O . TYR A 1 104 ? 38.796 49.030 12.097 1.00 29.63 104 TYR A O 1
ATOM 814 N N . THR A 1 105 ? 38.168 49.815 14.086 1.00 27.85 105 THR A N 1
ATOM 815 C CA . THR A 1 105 ? 38.237 48.491 14.728 1.00 28.07 105 THR A CA 1
ATOM 816 C C . THR A 1 105 ? 36.846 48.010 15.181 1.00 28.97 105 THR A C 1
ATOM 817 O O . THR A 1 105 ? 35.845 48.785 15.164 1.00 26.46 105 THR A O 1
ATOM 821 N N . ARG A 1 106 ? 36.788 46.763 15.621 1.00 25.94 106 ARG A N 1
ATOM 822 C CA . ARG A 1 106 ? 35.501 46.253 16.065 1.00 26.83 106 ARG A CA 1
ATOM 823 C C . ARG A 1 106 ? 34.996 47.022 17.314 1.00 28.23 106 ARG A C 1
ATOM 824 O O . ARG A 1 106 ? 33.785 47.333 17.430 1.00 26.91 106 ARG A O 1
ATOM 832 N N . LEU A 1 107 ? 35.886 47.263 18.287 1.00 26.21 107 LEU A N 1
ATOM 833 C CA . LEU A 1 107 ? 35.414 47.922 19.500 1.00 25.54 107 LEU A CA 1
ATOM 834 C C . LEU A 1 107 ? 34.874 49.320 19.167 1.00 26.16 107 LEU A C 1
ATOM 835 O O . LEU A 1 107 ? 33.906 49.786 19.792 1.00 26.13 107 LEU A O 1
ATOM 840 N N . GLU A 1 108 ? 35.559 50.008 18.267 1.00 26.16 108 GLU A N 1
ATOM 841 C CA . GLU A 1 108 ? 35.070 51.344 17.848 1.00 29.44 108 GLU A CA 1
ATOM 842 C C . GLU A 1 108 ? 33.661 51.288 17.235 1.00 27.64 108 GLU A C 1
ATOM 843 O O . GLU A 1 108 ? 32.796 52.148 17.494 1.00 28.21 108 GLU A O 1
ATOM 849 N N . ALA A 1 109 ? 33.477 50.328 16.345 1.00 25.42 109 ALA A N 1
ATOM 850 C CA . ALA A 1 109 ? 32.189 50.152 15.684 1.00 22.38 109 ALA A CA 1
ATOM 851 C C . ALA A 1 109 ? 31.153 49.701 16.684 1.00 23.96 109 ALA A C 1
ATOM 852 O O . ALA A 1 109 ? 29.984 50.100 16.585 1.00 25.71 109 ALA A O 1
ATOM 854 N N . GLU A 1 110 ? 31.502 48.828 17.674 1.00 24.87 110 GLU A N 1
ATOM 855 C CA . GLU A 1 110 ? 30.414 48.493 18.653 1.00 23.09 110 GLU A CA 1
ATOM 856 C C . GLU A 1 110 ? 30.031 49.715 19.464 1.00 23.87 110 GLU A C 1
ATOM 857 O O . GLU A 1 110 ? 28.847 49.968 19.763 1.00 25.84 110 GLU A O 1
ATOM 863 N N . GLU A 1 111 ? 31.031 50.514 19.814 1.00 24.23 111 GLU A N 1
ATOM 864 C CA . GLU A 1 111 ? 30.740 51.745 20.533 1.00 25.57 111 GLU A CA 1
ATOM 865 C C . GLU A 1 111 ? 29.869 52.655 19.617 1.00 27.33 111 GLU A C 1
ATOM 866 O O . GLU A 1 111 ? 28.874 53.265 20.061 1.00 27.13 111 GLU A O 1
ATOM 872 N N . ALA A 1 112 ? 30.200 52.685 18.318 1.00 25.18 112 ALA A N 1
ATOM 873 C CA . ALA A 1 112 ? 29.414 53.515 17.385 1.00 24.77 112 ALA A CA 1
ATOM 874 C C . ALA A 1 112 ? 27.951 53.057 17.377 1.00 25.27 112 ALA A C 1
ATOM 875 O O . ALA A 1 112 ? 27.028 53.898 17.408 1.00 26.80 112 ALA A O 1
ATOM 877 N N . LEU A 1 113 ? 27.723 51.735 17.346 1.00 24.55 113 LEU A N 1
ATOM 878 C CA . LEU A 1 113 ? 26.338 51.223 17.420 1.00 24.81 113 LEU A CA 1
ATOM 879 C C . LEU A 1 113 ? 25.696 51.643 18.733 1.00 25.74 113 LEU A C 1
ATOM 880 O O . LEU A 1 113 ? 24.545 52.033 18.757 1.00 26.34 113 LEU A O 1
ATOM 885 N N . ASP A 1 114 ? 26.450 51.597 19.827 1.00 27.58 114 ASP A N 1
ATOM 886 C CA . ASP A 1 114 ? 25.901 51.985 21.121 1.00 26.97 114 ASP A CA 1
ATOM 887 C C . ASP A 1 114 ? 25.434 53.434 21.110 1.00 26.02 114 ASP A C 1
ATOM 888 O O . ASP A 1 114 ? 24.338 53.771 21.634 1.00 27.84 114 ASP A O 1
ATOM 893 N N . LEU A 1 115 ? 26.270 54.299 20.548 1.00 22.42 115 LEU A N 1
ATOM 894 C CA . LEU A 1 115 ? 25.961 55.737 20.506 1.00 27.23 115 LEU A CA 1
ATOM 895 C C . LEU A 1 115 ? 24.747 56.012 19.595 1.00 24.81 115 LEU A C 1
ATOM 896 O O . LEU A 1 115 ? 23.873 56.823 19.922 1.00 27.62 115 LEU A O 1
ATOM 901 N N . ALA A 1 116 ? 24.695 55.333 18.466 1.00 23.37 116 ALA A N 1
ATOM 902 C CA . ALA A 1 116 ? 23.576 55.526 17.565 1.00 24.65 116 ALA A CA 1
ATOM 903 C C . ALA A 1 116 ? 22.296 55.022 18.209 1.00 24.80 116 ALA A C 1
ATOM 904 O O . ALA A 1 116 ? 21.212 55.664 18.075 1.00 23.61 116 ALA A O 1
ATOM 906 N N . GLN A 1 117 ? 22.401 53.903 18.933 1.00 24.73 117 GLN A N 1
ATOM 907 C CA . GLN A 1 117 ? 21.197 53.389 19.616 1.00 28.53 117 GLN A CA 1
ATOM 908 C C . GLN A 1 117 ? 20.678 54.401 20.647 1.00 26.07 117 GLN A C 1
ATOM 909 O O . GLN A 1 117 ? 19.461 54.602 20.800 1.00 29.10 117 GLN A O 1
ATOM 915 N N . LYS A 1 118 ? 21.581 55.061 21.361 1.00 25.36 118 LYS A N 1
ATOM 916 C CA . LYS A 1 118 ? 21.136 56.114 22.319 1.00 29.81 118 LYS A CA 1
ATOM 917 C C . LYS A 1 118 ? 20.368 57.219 21.601 1.00 29.73 118 LYS A C 1
ATOM 918 O O . LYS A 1 118 ? 19.315 57.727 22.083 1.00 29.10 118 LYS A O 1
ATOM 924 N N . ILE A 1 119 ? 20.872 57.600 20.422 1.00 30.30 119 ILE A N 1
ATOM 925 C CA . ILE A 1 119 ? 20.202 58.645 19.648 1.00 24.18 119 ILE A CA 1
ATOM 926 C C . ILE A 1 119 ? 18.818 58.181 19.199 1.00 27.54 119 ILE A C 1
ATOM 927 O O . ILE A 1 119 ? 17.818 58.920 19.344 1.00 29.42 119 ILE A O 1
ATOM 932 N N . LEU A 1 120 ? 18.754 56.964 18.653 1.00 25.41 120 LEU A N 1
ATOM 933 C CA . LEU A 1 120 ? 17.498 56.378 18.189 1.00 27.27 120 LEU A CA 1
ATOM 934 C C . LEU A 1 120 ? 16.483 56.293 19.326 1.00 24.32 120 LEU A C 1
ATOM 935 O O . LE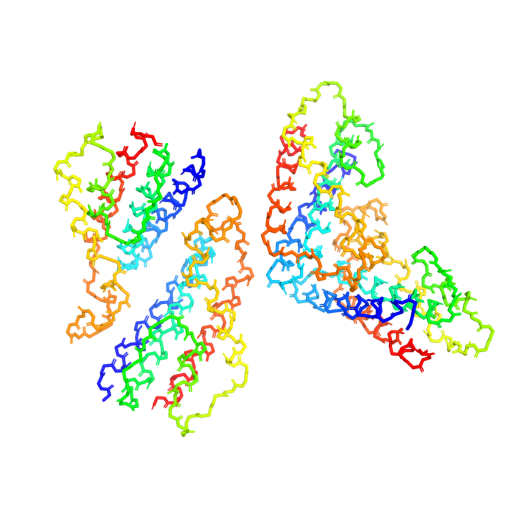U A 1 120 ? 15.282 56.615 19.134 1.00 28.10 120 LEU A O 1
ATOM 940 N N . ALA A 1 121 ? 16.966 55.889 20.489 1.00 25.14 121 ALA A N 1
ATOM 941 C CA . ALA A 1 121 ? 16.028 55.685 21.657 1.00 28.38 121 ALA A CA 1
ATOM 942 C C . ALA A 1 121 ? 15.481 57.029 22.127 1.00 28.99 121 ALA A C 1
ATOM 943 O O . ALA A 1 121 ? 14.312 57.145 22.454 1.00 32.14 121 ALA A O 1
ATOM 945 N N . PHE A 1 122 ? 16.335 58.037 22.141 1.00 29.24 122 PHE A N 1
ATOM 946 C CA . PHE A 1 122 ? 15.948 59.416 22.515 1.00 32.43 122 PHE A CA 1
ATOM 947 C C . PHE A 1 122 ? 14.883 59.855 21.489 1.00 33.98 122 PHE A C 1
ATOM 948 O O . PHE A 1 122 ? 13.791 60.335 21.840 1.00 34.33 122 PHE A O 1
ATOM 956 N N . VAL A 1 123 ? 15.165 59.668 20.204 1.00 31.73 123 VAL A N 1
ATOM 957 C CA . VAL A 1 123 ? 14.184 60.053 19.206 1.00 29.36 123 VAL A CA 1
ATOM 958 C C . VAL A 1 123 ? 12.845 59.281 19.365 1.00 33.73 123 VAL A C 1
ATOM 959 O O . VAL A 1 123 ? 11.745 59.861 19.251 1.00 33.61 123 VAL A O 1
ATOM 963 N N . GLU A 1 124 ? 12.924 57.978 19.596 1.00 32.28 124 GLU A N 1
ATOM 964 C CA . GLU A 1 124 ? 11.682 57.194 19.695 1.00 39.29 124 GLU A CA 1
ATOM 965 C C . GLU A 1 124 ? 10.832 57.681 20.876 1.00 41.17 124 GLU A C 1
ATOM 966 O O . GLU A 1 124 ? 9.605 57.742 20.788 1.00 41.66 124 GLU A O 1
ATOM 972 N N . GLU A 1 125 ? 11.485 58.095 21.944 1.00 42.87 125 GLU A N 1
ATOM 973 C CA . GLU A 1 125 ? 10.721 58.579 23.060 1.00 48.38 125 GLU A CA 1
ATOM 974 C C . GLU A 1 125 ? 10.241 60.023 22.884 1.00 48.81 125 GLU A C 1
ATOM 975 O O . GLU A 1 125 ? 9.255 60.404 23.502 1.00 48.10 125 GLU A O 1
ATOM 981 N N . LYS A 1 126 ? 10.904 60.828 22.049 1.00 48.58 126 LYS A N 1
ATOM 982 C CA . LYS A 1 126 ? 10.443 62.210 21.869 1.00 48.03 126 LYS A CA 1
ATOM 983 C C . LYS A 1 126 ? 9.422 62.322 20.745 1.00 50.94 126 LYS A C 1
ATOM 984 O O . LYS A 1 126 ? 8.810 63.367 20.558 1.00 52.27 126 LYS A O 1
ATOM 990 N N . LEU A 1 127 ? 9.216 61.245 19.998 1.00 52.30 127 LEU A N 1
ATOM 991 C CA . LEU A 1 127 ? 8.222 61.270 18.925 1.00 56.41 127 LEU A CA 1
ATOM 992 C C . LEU A 1 127 ? 6.822 60.973 19.476 1.00 59.45 127 LEU A C 1
ATOM 993 O O . LEU A 1 127 ? 5.954 61.880 19.460 1.00 59.77 127 LEU A O 1
ATOM 999 N N . MET B 1 1 ? 51.183 55.930 -6.993 1.00 63.19 1 MET B N 1
ATOM 1000 C CA . MET B 1 1 ? 51.811 57.174 -6.446 1.00 63.28 1 MET B CA 1
ATOM 1001 C C . MET B 1 1 ? 50.670 58.144 -6.169 1.00 61.70 1 MET B C 1
ATOM 1002 O O . MET B 1 1 ? 49.570 57.950 -6.678 1.00 61.31 1 MET B O 1
ATOM 1007 N N . ASN B 1 2 ? 50.940 59.193 -5.400 1.00 58.88 2 ASN B N 1
ATOM 1008 C CA . ASN B 1 2 ? 49.925 60.193 -5.061 1.00 57.28 2 ASN B CA 1
ATOM 1009 C C . ASN B 1 2 ? 48.731 59.549 -4.301 1.00 54.49 2 ASN B C 1
ATOM 1010 O O . ASN B 1 2 ? 47.627 60.106 -4.269 1.00 54.35 2 ASN B O 1
ATOM 1015 N N . ARG B 1 3 ? 48.983 58.387 -3.702 1.00 49.64 3 ARG B N 1
ATOM 1016 C CA . ARG B 1 3 ? 48.002 57.598 -2.955 1.00 47.18 3 ARG B CA 1
ATOM 1017 C C . ARG B 1 3 ? 46.957 56.940 -3.840 1.00 43.96 3 ARG B C 1
ATOM 1018 O O . ARG B 1 3 ? 45.945 56.413 -3.330 1.00 39.85 3 ARG B O 1
ATOM 1026 N N . ALA B 1 4 ? 47.201 56.959 -5.148 1.00 40.63 4 ALA B N 1
ATOM 1027 C CA . ALA B 1 4 ? 46.268 56.344 -6.077 1.00 40.92 4 ALA B CA 1
ATOM 1028 C C . ALA B 1 4 ? 45.940 54.954 -5.542 1.00 42.08 4 ALA B C 1
ATOM 1029 O O . ALA B 1 4 ? 44.747 54.520 -5.543 1.00 41.06 4 ALA B O 1
ATOM 1031 N N . ARG B 1 5 ? 46.980 54.270 -5.045 1.00 41.27 5 ARG B N 1
ATOM 1032 C CA . ARG B 1 5 ? 46.808 52.917 -4.571 1.00 42.90 5 ARG B CA 1
ATOM 1033 C C . ARG B 1 5 ? 45.967 52.802 -3.327 1.00 40.19 5 ARG B C 1
ATOM 1034 O O . ARG B 1 5 ? 45.277 51.785 -3.161 1.00 40.42 5 ARG B O 1
ATOM 1042 N N . ASP B 1 6 ? 46.012 53.809 -2.456 1.00 37.96 6 ASP B N 1
ATOM 1043 C CA . ASP B 1 6 ? 45.183 53.768 -1.249 1.00 37.28 6 ASP B CA 1
ATOM 1044 C C . ASP B 1 6 ? 43.700 53.832 -1.669 1.00 33.91 6 ASP B C 1
ATOM 1045 O O . ASP B 1 6 ? 42.842 53.108 -1.122 1.00 34.95 6 ASP B O 1
ATOM 1050 N N . TRP B 1 7 ? 43.421 54.690 -2.633 1.00 34.03 7 TRP B N 1
ATOM 1051 C CA . TRP B 1 7 ? 42.077 54.842 -3.179 1.00 32.79 7 TRP B CA 1
ATOM 1052 C C . TRP B 1 7 ? 41.584 53.589 -3.912 1.00 33.09 7 TRP B C 1
ATOM 1053 O O . TRP B 1 7 ? 40.388 53.209 -3.809 1.00 30.32 7 TRP B O 1
ATOM 1064 N N . LEU B 1 8 ? 42.491 52.908 -4.627 1.00 31.99 8 LEU B N 1
ATOM 1065 C CA . LEU B 1 8 ? 42.097 51.673 -5.297 1.00 34.42 8 LEU B CA 1
ATOM 1066 C C . LEU B 1 8 ? 41.777 50.625 -4.243 1.00 34.68 8 LEU B C 1
ATOM 1067 O O . LEU B 1 8 ? 40.779 49.913 -4.368 1.00 33.70 8 LEU B O 1
ATOM 1072 N N . GLU B 1 9 ? 42.582 50.537 -3.177 1.00 33.47 9 GLU B N 1
ATOM 1073 C CA . GLU B 1 9 ? 42.299 49.568 -2.123 1.00 32.58 9 GLU B CA 1
ATOM 1074 C C . GLU B 1 9 ? 40.996 49.925 -1.391 1.00 29.84 9 GLU B C 1
ATOM 1075 O O . GLU B 1 9 ? 40.241 49.036 -0.957 1.00 31.15 9 GLU B O 1
ATOM 1081 N N . GLN B 1 10 ? 40.733 51.213 -1.213 1.00 29.94 10 GLN B N 1
ATOM 1082 C CA . GLN B 1 10 ? 39.446 51.623 -0.595 1.00 29.33 10 GLN B CA 1
ATOM 1083 C C . GLN B 1 10 ? 38.308 51.141 -1.568 1.00 26.57 10 GLN B C 1
ATOM 1084 O O . GLN B 1 10 ? 37.305 50.524 -1.138 1.00 24.25 10 GLN B O 1
ATOM 1090 N N . ALA B 1 11 ? 38.515 51.358 -2.866 1.00 25.24 11 ALA B N 1
ATOM 1091 C CA . ALA B 1 11 ? 37.520 50.904 -3.875 1.00 29.19 11 ALA B CA 1
ATOM 1092 C C . ALA B 1 11 ? 37.196 49.440 -3.779 1.00 29.20 11 ALA B C 1
ATOM 1093 O O . ALA B 1 11 ? 35.984 49.033 -3.847 1.00 28.51 11 ALA B O 1
ATOM 1095 N N . ARG B 1 12 ? 38.258 48.625 -3.629 1.00 30.76 12 ARG B N 1
ATOM 1096 C CA . ARG B 1 12 ? 38.065 47.182 -3.503 1.00 29.63 12 ARG B CA 1
ATOM 1097 C C . ARG B 1 12 ? 37.322 46.819 -2.223 1.00 29.08 12 ARG B C 1
ATOM 1098 O O . ARG B 1 12 ? 36.443 45.952 -2.223 1.00 26.37 12 ARG B O 1
ATOM 1106 N N . HIS B 1 13 ? 37.667 47.484 -1.130 1.00 30.79 13 HIS B N 1
ATOM 1107 C CA . HIS B 1 13 ? 36.995 47.248 0.124 1.00 33.11 13 HIS B CA 1
ATOM 1108 C C . HIS B 1 13 ? 35.493 47.628 -0.012 1.00 28.86 13 HIS B C 1
ATOM 1109 O O . HIS B 1 13 ? 34.572 46.937 0.511 1.00 30.12 13 HIS B O 1
ATOM 1116 N N . ASN B 1 14 ? 35.254 48.748 -0.676 1.00 28.47 14 ASN B N 1
ATOM 1117 C CA . ASN B 1 14 ? 33.884 49.181 -0.897 1.00 28.05 14 ASN B CA 1
ATOM 1118 C C . ASN B 1 14 ? 33.119 48.117 -1.673 1.00 25.42 14 ASN B C 1
ATOM 1119 O O . ASN B 1 14 ? 31.972 47.779 -1.326 1.00 26.79 14 ASN B O 1
ATOM 1124 N N . LEU B 1 15 ? 33.772 47.525 -2.663 1.00 25.59 15 LEU B N 1
ATOM 1125 C CA . LEU B 1 15 ? 33.100 46.517 -3.493 1.00 27.43 15 LEU B CA 1
ATOM 1126 C C . LEU B 1 15 ? 32.822 45.279 -2.655 1.00 28.15 15 LEU B C 1
ATOM 1127 O O . LEU B 1 15 ? 31.763 44.663 -2.750 1.00 29.12 15 LEU B O 1
ATOM 1132 N N . ARG B 1 16 ? 33.750 44.961 -1.758 1.00 30.92 16 ARG B N 1
ATOM 1133 C CA . ARG B 1 16 ? 33.571 43.794 -0.882 1.00 29.31 16 ARG B CA 1
ATOM 1134 C C . ARG B 1 16 ? 32.439 44.078 0.115 1.00 27.62 16 ARG B C 1
ATOM 1135 O O . ARG B 1 16 ? 31.688 43.171 0.459 1.00 28.64 16 ARG B O 1
ATOM 1143 N N . HIS B 1 17 ? 32.294 45.340 0.543 1.00 23.43 17 HIS B N 1
ATOM 1144 C CA . HIS B 1 17 ? 31.193 45.666 1.453 1.00 24.76 17 HIS B CA 1
ATOM 1145 C C . HIS B 1 17 ? 29.852 45.559 0.684 1.00 24.36 17 HIS B C 1
ATOM 1146 O O . HIS B 1 17 ? 28.784 45.142 1.220 1.00 26.60 17 HIS B O 1
ATOM 1153 N N . ALA B 1 18 ? 29.909 45.919 -0.593 1.00 27.51 18 ALA B N 1
ATOM 1154 C CA . ALA B 1 18 ? 28.749 45.824 -1.473 1.00 26.70 18 ALA B CA 1
ATOM 1155 C C . ALA B 1 18 ? 28.344 44.327 -1.555 1.00 27.71 18 ALA B C 1
ATOM 1156 O O . ALA B 1 18 ? 27.156 43.980 -1.390 1.00 26.02 18 ALA B O 1
ATOM 1158 N N . GLN B 1 19 ? 29.311 43.441 -1.823 1.00 26.02 19 GLN B N 1
ATOM 1159 C CA . GLN B 1 19 ? 29.003 42.000 -1.874 1.00 29.32 19 GLN B CA 1
ATOM 1160 C C . GLN B 1 19 ? 28.442 41.488 -0.515 1.00 26.67 19 GLN B C 1
ATOM 1161 O O . GLN B 1 19 ? 27.451 40.743 -0.480 1.00 25.80 19 GLN B O 1
ATOM 1167 N N . GLY B 1 20 ? 29.042 41.898 0.613 1.00 27.56 20 GLY B N 1
ATOM 1168 C CA . GLY B 1 20 ? 28.489 41.445 1.894 1.00 27.22 20 GLY B CA 1
ATOM 1169 C C . GLY B 1 20 ? 27.040 41.922 2.132 1.00 27.41 20 GLY B C 1
ATOM 1170 O O . GLY B 1 20 ? 26.148 41.210 2.686 1.00 25.85 20 GLY B O 1
ATOM 1171 N N . SER B 1 21 ? 26.796 43.159 1.693 1.00 26.82 21 SER B N 1
ATOM 1172 C CA . SER B 1 21 ? 25.511 43.810 1.865 1.00 26.62 21 SER B CA 1
ATOM 1173 C C . SER B 1 21 ? 24.468 43.012 1.087 1.00 27.29 21 SER B C 1
ATOM 1174 O O . SER B 1 21 ? 23.349 42.766 1.581 1.00 27.60 21 SER B O 1
ATOM 1177 N N . LEU B 1 22 ? 24.861 42.541 -0.090 1.00 28.48 22 LEU B N 1
ATOM 1178 C CA . LEU B 1 22 ? 23.933 41.760 -0.907 1.00 30.60 22 LEU B CA 1
ATOM 1179 C C . LEU B 1 22 ? 23.575 40.498 -0.082 1.00 32.39 22 LEU B C 1
ATOM 1180 O O . LEU B 1 22 ? 22.409 40.061 -0.061 1.00 30.78 22 LEU B O 1
ATOM 1185 N N . GLY B 1 23 ? 24.604 39.946 0.572 1.00 32.46 23 GLY B N 1
ATOM 1186 C CA . GLY B 1 23 ? 24.447 38.774 1.449 1.00 32.64 23 GLY B CA 1
ATOM 1187 C C . GLY B 1 23 ? 23.530 39.048 2.632 1.00 33.50 23 GLY B C 1
ATOM 1188 O O . GLY B 1 23 ? 22.760 38.165 3.065 1.00 33.97 23 GLY B O 1
ATOM 1189 N N . LEU B 1 24 ? 23.579 40.269 3.168 1.00 29.87 24 LEU B N 1
ATOM 1190 C CA . LEU B 1 24 ? 22.718 40.637 4.282 1.00 26.41 24 LEU B CA 1
ATOM 1191 C C . LEU B 1 24 ? 21.287 40.869 3.865 1.00 29.60 24 LEU B C 1
ATOM 1192 O O . LEU B 1 24 ? 20.413 40.963 4.737 1.00 29.38 24 LEU B O 1
ATOM 1197 N N . GLY B 1 25 ? 21.046 40.947 2.555 1.00 27.50 25 GLY B N 1
ATOM 1198 C CA . GLY B 1 25 ? 19.723 41.277 2.043 1.00 27.22 25 GLY B CA 1
ATOM 1199 C C . GLY B 1 25 ? 19.561 42.802 2.046 1.00 27.55 25 GLY B C 1
ATOM 1200 O O . GLY B 1 25 ? 18.445 43.326 1.878 1.00 27.63 25 GLY B O 1
ATOM 1201 N N . ASP B 1 26 ? 20.668 43.544 2.246 1.00 26.24 26 ASP B N 1
ATOM 1202 C CA . ASP B 1 26 ? 20.559 45.050 2.344 1.00 25.41 26 ASP B CA 1
ATOM 1203 C C . ASP B 1 26 ? 20.852 45.620 0.930 1.00 23.35 26 ASP B C 1
ATOM 1204 O O . ASP B 1 26 ? 21.945 46.146 0.673 1.00 21.53 26 ASP B O 1
ATOM 1209 N N . TYR B 1 27 ? 19.862 45.509 0.026 1.00 21.70 27 TYR B N 1
ATOM 1210 C CA . TYR B 1 27 ? 20.120 45.857 -1.372 1.00 23.04 27 TYR B CA 1
ATOM 1211 C C . TYR B 1 27 ? 20.435 47.298 -1.646 1.00 23.10 27 TYR B C 1
ATOM 1212 O O . TYR B 1 27 ? 21.321 47.581 -2.484 1.00 20.90 27 TYR B O 1
ATOM 1221 N N . ALA B 1 28 ? 19.709 48.181 -0.978 1.00 22.14 28 ALA B N 1
ATOM 1222 C CA . ALA B 1 28 ? 19.950 49.657 -1.138 1.00 22.84 28 ALA B CA 1
ATOM 1223 C C . ALA B 1 28 ? 21.423 49.990 -0.694 1.00 23.86 28 ALA B C 1
ATOM 1224 O O . ALA B 1 28 ? 22.120 50.706 -1.384 1.00 23.16 28 ALA B O 1
ATOM 1226 N N . TRP B 1 29 ? 21.885 49.455 0.450 1.00 22.51 29 TRP B N 1
ATOM 1227 C CA . TRP B 1 29 ? 23.260 49.670 0.926 1.00 21.26 29 TRP B CA 1
ATOM 1228 C C . TRP B 1 29 ? 24.273 49.042 -0.021 1.00 20.87 29 TRP B C 1
ATOM 1229 O O . TRP B 1 29 ? 25.356 49.606 -0.261 1.00 20.44 29 TRP B O 1
ATOM 1240 N N . ALA B 1 30 ? 23.935 47.903 -0.631 1.00 22.36 30 ALA B N 1
ATOM 1241 C CA . ALA B 1 30 ? 24.837 47.289 -1.614 1.00 22.19 30 ALA B CA 1
ATOM 1242 C C . ALA B 1 30 ? 24.975 48.249 -2.830 1.00 22.21 30 ALA B C 1
ATOM 1243 O O . ALA B 1 30 ? 26.055 48.417 -3.349 1.00 20.71 30 ALA B O 1
ATOM 1245 N N . CYS B 1 31 ? 23.854 48.857 -3.279 1.00 20.10 31 CYS B N 1
ATOM 1246 C CA . CYS B 1 31 ? 23.912 49.764 -4.418 1.00 21.90 31 CYS B CA 1
ATOM 1247 C C . CYS B 1 31 ? 24.783 50.991 -4.077 1.00 21.61 31 CYS B C 1
ATOM 1248 O O . CYS B 1 31 ? 25.641 51.425 -4.908 1.00 21.49 31 CYS B O 1
ATOM 1251 N N . PHE B 1 32 ? 24.512 51.562 -2.909 1.00 19.82 32 PHE B N 1
ATOM 1252 C CA . PHE B 1 32 ? 25.330 52.698 -2.458 1.00 20.49 32 PHE B CA 1
ATOM 1253 C C . PHE B 1 32 ? 26.833 52.332 -2.409 1.00 22.50 32 PHE B C 1
ATOM 1254 O O . PHE B 1 32 ? 27.675 53.091 -2.865 1.00 19.52 32 PHE B O 1
ATOM 1262 N N . ALA B 1 33 ? 27.172 51.187 -1.801 1.00 21.87 33 ALA B N 1
ATOM 1263 C CA . ALA B 1 33 ? 28.617 50.830 -1.706 1.00 21.78 33 ALA B CA 1
ATOM 1264 C C . ALA B 1 33 ? 29.231 50.628 -3.086 1.00 20.88 33 ALA B C 1
ATOM 1265 O O . ALA B 1 33 ? 30.411 50.865 -3.280 1.00 21.31 33 ALA B O 1
ATOM 1267 N N . ALA B 1 34 ? 28.435 50.157 -4.052 1.00 18.76 34 ALA B N 1
ATOM 1268 C CA . ALA B 1 34 ? 28.931 49.955 -5.397 1.00 21.57 34 ALA B CA 1
ATOM 1269 C C . ALA B 1 34 ? 29.257 51.305 -6.016 1.00 23.06 34 ALA B C 1
ATOM 1270 O O . ALA B 1 34 ? 30.260 51.454 -6.707 1.00 21.63 34 ALA B O 1
ATOM 1272 N N . GLN B 1 35 ? 28.391 52.287 -5.816 1.00 20.32 35 GLN B N 1
ATOM 1273 C CA . GLN B 1 35 ? 28.696 53.608 -6.333 1.00 20.54 35 GLN B CA 1
ATOM 1274 C C . GLN B 1 35 ? 30.020 54.121 -5.640 1.00 24.48 35 GLN B C 1
ATOM 1275 O O . GLN B 1 35 ? 30.862 54.799 -6.276 1.00 22.93 35 GLN B O 1
ATOM 1281 N N . GLN B 1 36 ? 30.170 53.842 -4.335 1.00 22.62 36 GLN B N 1
ATOM 1282 C CA . GLN B 1 36 ? 31.353 54.279 -3.620 1.00 22.91 36 GLN B CA 1
ATOM 1283 C C . GLN B 1 36 ? 32.622 53.548 -4.136 1.00 24.66 36 GLN B C 1
ATOM 1284 O O . GLN B 1 36 ? 33.707 54.134 -4.135 1.00 26.46 36 GLN B O 1
ATOM 1290 N N . ALA B 1 37 ? 32.502 52.288 -4.547 1.00 24.56 37 ALA B N 1
ATOM 1291 C CA . ALA B 1 37 ? 33.671 51.601 -5.131 1.00 25.36 37 ALA B CA 1
ATOM 1292 C C . ALA B 1 37 ? 34.053 52.337 -6.419 1.00 25.81 37 ALA B C 1
ATOM 1293 O O . ALA B 1 37 ? 35.235 52.669 -6.639 1.00 25.44 37 ALA B O 1
ATOM 1295 N N . ALA B 1 38 ? 33.053 52.615 -7.290 1.00 25.77 38 ALA B N 1
ATOM 1296 C CA . ALA B 1 38 ? 33.370 53.299 -8.526 1.00 22.75 38 ALA B CA 1
ATOM 1297 C C . ALA B 1 38 ? 33.916 54.658 -8.299 1.00 25.29 38 ALA B C 1
ATOM 1298 O O . ALA B 1 38 ? 34.874 55.074 -8.948 1.00 25.62 38 ALA B O 1
ATOM 1300 N N . GLU B 1 39 ? 33.320 55.388 -7.374 1.00 23.92 39 GLU B N 1
ATOM 1301 C CA . GLU B 1 39 ? 33.818 56.749 -7.128 1.00 20.51 39 GLU B CA 1
ATOM 1302 C C . GLU B 1 39 ? 35.300 56.748 -6.628 1.00 23.39 39 GLU B C 1
ATOM 1303 O O . GLU B 1 39 ? 36.132 57.542 -7.080 1.00 25.23 39 GLU B O 1
ATOM 1309 N N . ALA B 1 40 ? 35.601 55.874 -5.681 1.00 22.17 40 ALA B N 1
ATOM 1310 C CA . ALA B 1 40 ? 36.940 55.842 -5.094 1.00 26.47 40 ALA B CA 1
ATOM 1311 C C . ALA B 1 40 ? 37.938 55.387 -6.165 1.00 27.06 40 ALA B C 1
ATOM 1312 O O . ALA B 1 40 ? 39.006 55.955 -6.280 1.00 27.57 40 ALA B O 1
ATOM 1314 N N . ALA B 1 41 ? 37.537 54.417 -6.986 1.00 26.68 41 ALA B N 1
ATOM 1315 C CA . ALA B 1 41 ? 38.447 53.926 -8.040 1.00 27.81 41 ALA B CA 1
ATOM 1316 C C . ALA B 1 41 ? 38.750 55.039 -8.985 1.00 28.76 41 ALA B C 1
ATOM 1317 O O . ALA B 1 41 ? 39.924 55.284 -9.304 1.00 31.64 41 ALA B O 1
ATOM 1319 N N . LEU B 1 42 ? 37.734 55.769 -9.461 1.00 27.96 42 LEU B N 1
ATOM 1320 C CA . LEU B 1 42 ? 38.038 56.839 -10.397 1.00 27.84 42 LEU B CA 1
ATOM 1321 C C . LEU B 1 42 ? 38.817 57.986 -9.764 1.00 29.77 42 LEU B C 1
ATOM 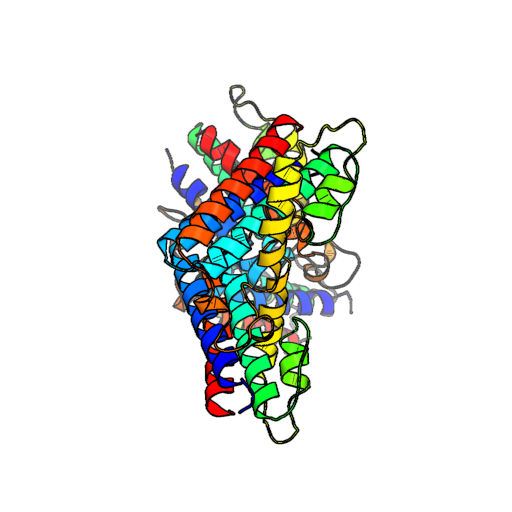1322 O O . LEU B 1 42 ? 39.601 58.693 -10.464 1.00 26.51 42 LEU B O 1
ATOM 1327 N N . LYS B 1 43 ? 38.550 58.250 -8.488 1.00 25.64 43 LYS B N 1
ATOM 1328 C CA . LYS B 1 43 ? 39.339 59.309 -7.868 1.00 28.19 43 LYS B CA 1
ATOM 1329 C C . LYS B 1 43 ? 40.832 58.833 -7.840 1.00 28.20 43 LYS B C 1
ATOM 1330 O O . LYS B 1 43 ? 41.748 59.632 -8.013 1.00 29.74 43 LYS B O 1
ATOM 1336 N N . GLY B 1 44 ? 41.038 57.549 -7.575 1.00 29.37 44 GLY B N 1
ATOM 1337 C CA . GLY B 1 44 ? 42.372 56.962 -7.574 1.00 33.20 44 GLY B CA 1
ATOM 1338 C C . GLY B 1 44 ? 43.020 57.178 -8.954 1.00 35.18 44 GLY B C 1
ATOM 1339 O O . GLY B 1 44 ? 44.175 57.595 -9.044 1.00 36.13 44 GLY B O 1
ATOM 1340 N N . LEU B 1 45 ? 42.274 56.950 -10.028 1.00 35.93 45 LEU B N 1
ATOM 1341 C CA . LEU B 1 45 ? 42.823 57.142 -11.395 1.00 35.18 45 LEU B CA 1
ATOM 1342 C C . LEU B 1 45 ? 43.177 58.595 -11.660 1.00 35.94 45 LEU B C 1
ATOM 1343 O O . LEU B 1 45 ? 44.179 58.882 -12.346 1.00 32.25 45 LEU B O 1
ATOM 1348 N N . HIS B 1 46 ? 42.343 59.531 -11.176 1.00 33.56 46 HIS B N 1
ATOM 1349 C CA . HIS B 1 46 ? 42.671 60.925 -11.350 1.00 33.81 46 HIS B CA 1
ATOM 1350 C C . HIS B 1 46 ? 43.990 61.203 -10.576 1.00 35.38 46 HIS B C 1
ATOM 1351 O O . HIS B 1 46 ? 44.867 61.891 -11.116 1.00 33.63 46 HIS B O 1
ATOM 1358 N N . LEU B 1 47 ? 44.115 60.696 -9.337 1.00 33.80 47 LEU B N 1
ATOM 1359 C CA . LEU B 1 47 ? 45.359 60.925 -8.557 1.00 37.07 47 LEU B CA 1
ATOM 1360 C C . LEU B 1 47 ? 46.576 60.331 -9.353 1.00 38.50 47 LEU B C 1
ATOM 1361 O O . LEU B 1 47 ? 47.551 61.010 -9.601 1.00 40.12 47 LEU B O 1
ATOM 1366 N N . ALA B 1 48 ? 46.468 59.095 -9.798 1.00 38.18 48 ALA B N 1
ATOM 1367 C CA . ALA B 1 48 ? 47.543 58.476 -10.570 1.00 41.43 48 ALA B CA 1
ATOM 1368 C C . ALA B 1 48 ? 47.987 59.371 -11.743 1.00 44.02 48 ALA B C 1
ATOM 1369 O O . ALA B 1 48 ? 49.170 59.383 -12.126 1.00 45.78 48 ALA B O 1
ATOM 1371 N N . ARG B 1 49 ? 47.043 60.114 -12.315 1.00 44.69 49 ARG B N 1
ATOM 1372 C CA . ARG B 1 49 ? 47.324 61.014 -13.407 1.00 42.85 49 ARG B CA 1
ATOM 1373 C C . ARG B 1 49 ? 47.665 62.405 -12.889 1.00 43.42 49 ARG B C 1
ATOM 1374 O O . ARG B 1 49 ? 47.772 63.354 -13.670 1.00 41.62 49 ARG B O 1
ATOM 1382 N N . GLY B 1 50 ? 47.824 62.532 -11.577 1.00 42.63 50 GLY B N 1
ATOM 1383 C CA . GLY B 1 50 ? 48.145 63.823 -11.007 1.00 44.74 50 GLY B CA 1
ATOM 1384 C C . GLY B 1 50 ? 47.086 64.938 -11.026 1.00 46.78 50 GLY B C 1
ATOM 1385 O O . GLY B 1 50 ? 47.422 66.147 -11.055 1.00 44.01 50 GLY B O 1
ATOM 1386 N N . GLN B 1 51 ? 45.809 64.553 -11.001 1.00 45.31 51 GLN B N 1
ATOM 1387 C CA . GLN B 1 51 ? 44.712 65.541 -10.981 1.00 45.39 51 GLN B CA 1
ATOM 1388 C C . GLN B 1 51 ? 43.927 65.265 -9.684 1.00 42.98 51 GLN B C 1
ATOM 1389 O O . GLN B 1 51 ? 43.889 64.134 -9.231 1.00 43.26 51 GLN B O 1
ATOM 1395 N N . VAL B 1 52 ? 43.368 66.252 -9.012 1.00 42.73 52 VAL B N 1
ATOM 1396 C CA . VAL B 1 52 ? 42.519 65.766 -7.911 1.00 44.11 52 VAL B CA 1
ATOM 1397 C C . VAL B 1 52 ? 41.092 65.919 -8.466 1.00 40.07 52 VAL B C 1
ATOM 1398 O O . VAL B 1 52 ? 40.850 66.781 -9.273 1.00 41.70 52 VAL B O 1
ATOM 1402 N N . ALA B 1 53 ? 40.159 65.063 -8.090 1.00 38.27 53 ALA B N 1
ATOM 1403 C CA . ALA B 1 53 ? 38.806 65.227 -8.600 1.00 34.80 53 ALA B CA 1
ATOM 1404 C C . ALA B 1 53 ? 37.911 65.234 -7.354 1.00 34.24 53 ALA B C 1
ATOM 1405 O O . ALA B 1 53 ? 38.348 64.820 -6.293 1.00 35.94 53 ALA B O 1
ATOM 1407 N N . TRP B 1 54 ? 36.696 65.751 -7.509 1.00 32.34 54 TRP B N 1
ATOM 1408 C CA . TRP B 1 54 ? 35.704 65.916 -6.414 1.00 31.09 54 TRP B CA 1
ATOM 1409 C C . TRP B 1 54 ? 34.312 65.419 -6.808 1.00 29.12 54 TRP B C 1
ATOM 1410 O O . TRP B 1 54 ? 34.022 65.198 -7.996 1.00 30.02 54 TRP B O 1
ATOM 1421 N N . GLY B 1 55 ? 33.435 65.327 -5.815 1.00 26.18 55 GLY B N 1
ATOM 1422 C CA . GLY B 1 55 ? 32.070 64.980 -6.130 1.00 26.39 55 GLY B CA 1
ATOM 1423 C C . GLY B 1 55 ? 31.781 63.496 -6.071 1.00 26.12 55 GLY B C 1
ATOM 1424 O O . GLY B 1 55 ? 32.659 62.632 -5.825 1.00 26.73 55 GLY B O 1
ATOM 1425 N N . HIS B 1 56 ? 30.552 63.193 -6.418 1.00 22.91 56 HIS B N 1
ATOM 1426 C CA . HIS B 1 56 ? 30.082 61.825 -6.375 1.00 21.89 56 HIS B CA 1
ATOM 1427 C C . HIS B 1 56 ? 29.597 61.406 -7.742 1.00 24.03 56 HIS B C 1
ATOM 1428 O O . HIS B 1 56 ? 29.075 60.303 -7.869 1.00 26.99 56 HIS B O 1
ATOM 1435 N N . SER B 1 57 ? 29.785 62.263 -8.763 1.00 21.96 57 SER B N 1
ATOM 1436 C CA . SER B 1 57 ? 29.341 61.877 -10.101 1.00 23.35 57 SER B CA 1
ATOM 1437 C C . SER B 1 57 ? 30.382 61.029 -10.869 1.00 24.61 57 SER B C 1
ATOM 1438 O O . SER B 1 57 ? 31.406 61.532 -11.301 1.00 25.17 57 SER B O 1
ATOM 1441 N N . ILE B 1 58 ? 30.072 59.758 -11.073 1.00 22.24 58 ILE B N 1
ATOM 1442 C CA . ILE B 1 58 ? 30.954 58.859 -11.832 1.00 26.20 58 ILE B CA 1
ATOM 1443 C C . ILE B 1 58 ? 30.971 59.389 -13.275 1.00 25.76 58 ILE B C 1
ATOM 1444 O O . ILE B 1 58 ? 31.972 59.315 -13.962 1.00 28.78 58 ILE B O 1
ATOM 1449 N N . LEU B 1 59 ? 29.871 59.989 -13.717 1.00 24.78 59 LEU B N 1
ATOM 1450 C CA . LEU B 1 59 ? 29.796 60.532 -15.074 1.00 26.53 59 LEU B CA 1
ATOM 1451 C C . LEU B 1 59 ? 30.805 61.713 -15.245 1.00 29.09 59 LEU B C 1
ATOM 1452 O O . LEU B 1 59 ? 31.603 61.739 -16.221 1.00 28.67 59 LEU B O 1
ATOM 1457 N N . ASP B 1 60 ? 30.792 62.654 -14.310 1.00 23.45 60 ASP B N 1
ATOM 1458 C CA . ASP B 1 60 ? 31.746 63.767 -14.333 1.00 28.76 60 ASP B CA 1
ATOM 1459 C C . ASP B 1 60 ? 33.175 63.204 -14.140 1.00 28.95 60 ASP B C 1
ATOM 1460 O O . ASP B 1 60 ? 34.074 63.680 -14.802 1.00 28.87 60 ASP B O 1
ATOM 1465 N N . LEU B 1 61 ? 33.370 62.205 -13.277 1.00 28.25 61 LEU B N 1
ATOM 1466 C CA . LEU B 1 61 ? 34.699 61.645 -13.041 1.00 27.87 61 LEU B CA 1
ATOM 1467 C C . LEU B 1 61 ? 35.250 61.022 -14.322 1.00 31.24 61 LEU B C 1
ATOM 1468 O O . LEU B 1 61 ? 36.458 61.081 -14.564 1.00 30.99 61 LEU B O 1
ATOM 1473 N N . LEU B 1 62 ? 34.383 60.392 -15.114 1.00 26.77 62 LEU B N 1
ATOM 1474 C CA . LEU B 1 62 ? 34.823 59.841 -16.387 1.00 29.53 62 LEU B CA 1
ATOM 1475 C C . LEU B 1 62 ? 35.039 60.953 -17.407 1.00 30.93 62 LEU B C 1
ATOM 1476 O O . LEU B 1 62 ? 36.005 60.922 -18.157 1.00 32.18 62 LEU B O 1
ATOM 1481 N N . ALA B 1 63 ? 34.114 61.911 -17.470 1.00 30.95 63 ALA B N 1
ATOM 1482 C CA . ALA B 1 63 ? 34.215 62.968 -18.474 1.00 32.96 63 ALA B CA 1
ATOM 1483 C C . ALA B 1 63 ? 35.435 63.871 -18.286 1.00 36.47 63 ALA B C 1
ATOM 1484 O O . ALA B 1 63 ? 35.953 64.449 -19.279 1.00 36.63 63 ALA B O 1
ATOM 1486 N N . ASP B 1 64 ? 35.866 64.041 -17.034 1.00 36.40 64 ASP B N 1
ATOM 1487 C CA . ASP B 1 64 ? 37.011 64.904 -16.709 1.00 40.91 64 ASP B CA 1
ATOM 1488 C C . ASP B 1 64 ? 38.386 64.217 -16.818 1.00 41.56 64 ASP B C 1
ATOM 1489 O O . ASP B 1 64 ? 39.391 64.814 -16.478 1.00 40.24 64 ASP B O 1
ATOM 1494 N N . LEU B 1 65 ? 38.439 62.965 -17.251 1.00 41.54 65 LEU B N 1
ATOM 1495 C CA . LEU B 1 65 ? 39.732 62.284 -17.357 1.00 40.95 65 LEU B CA 1
ATOM 1496 C C . LEU B 1 65 ? 40.496 62.904 -18.527 1.00 45.31 65 LEU B C 1
ATOM 1497 O O . LEU B 1 65 ? 39.910 63.597 -19.377 1.00 42.65 65 LEU B O 1
ATOM 1502 N N . PRO B 1 66 ? 41.821 62.691 -18.575 1.00 48.30 66 PRO B N 1
ATOM 1503 C CA . PRO B 1 66 ? 42.615 63.261 -19.684 1.00 50.75 66 PRO B CA 1
ATOM 1504 C C . PRO B 1 66 ? 42.232 62.714 -21.047 1.00 52.93 66 PRO B C 1
ATOM 1505 O O . PRO B 1 66 ? 41.975 61.523 -21.203 1.00 52.80 66 PRO B O 1
ATOM 1509 N N . GLU B 1 67 ? 42.204 63.610 -22.031 1.00 56.69 67 GLU B N 1
ATOM 1510 C CA . GLU B 1 67 ? 41.860 63.297 -23.414 1.00 59.02 67 GLU B CA 1
ATOM 1511 C C . GLU B 1 67 ? 42.406 61.947 -23.895 1.00 58.27 67 GLU B C 1
ATOM 1512 O O . GLU B 1 67 ? 41.726 61.210 -24.632 1.00 58.32 67 GLU B O 1
ATOM 1518 N N . ASP B 1 68 ? 43.620 61.603 -23.490 1.00 56.63 68 ASP B N 1
ATOM 1519 C CA . ASP B 1 68 ? 44.181 60.353 -23.971 1.00 56.37 68 ASP B CA 1
ATOM 1520 C C . ASP B 1 68 ? 43.646 59.092 -23.323 1.00 53.93 68 ASP B C 1
ATOM 1521 O O . ASP B 1 68 ? 44.057 57.999 -23.690 1.00 54.39 68 ASP B O 1
ATOM 1526 N N . VAL B 1 69 ? 42.751 59.219 -22.350 1.00 50.35 69 VAL B N 1
ATOM 1527 C CA . VAL B 1 69 ? 42.196 58.018 -21.744 1.00 46.12 69 VAL B CA 1
ATOM 1528 C C . VAL B 1 69 ? 40.966 57.665 -22.566 1.00 45.89 69 VAL B C 1
ATOM 1529 O O . VAL B 1 69 ? 40.034 58.485 -22.718 1.00 44.51 69 VAL B O 1
ATOM 1533 N N . ASP B 1 70 ? 40.959 56.467 -23.130 1.00 44.73 70 ASP B N 1
ATOM 1534 C CA . ASP B 1 70 ? 39.792 56.068 -23.913 1.00 44.76 70 ASP B CA 1
ATOM 1535 C C . ASP B 1 70 ? 38.669 55.492 -23.019 1.00 42.18 70 ASP B C 1
ATOM 1536 O O . ASP B 1 70 ? 38.865 54.488 -22.346 1.00 41.41 70 ASP B O 1
ATOM 1541 N N . VAL B 1 71 ? 37.502 56.115 -23.046 1.00 39.51 71 VAL B N 1
ATOM 1542 C CA . VAL B 1 71 ? 36.400 55.647 -22.222 1.00 37.13 71 VAL B CA 1
ATOM 1543 C C . VAL B 1 71 ? 35.294 54.994 -23.057 1.00 35.30 71 VAL B C 1
ATOM 1544 O O . VAL B 1 71 ? 34.550 55.675 -23.766 1.00 34.16 71 VAL B O 1
ATOM 1548 N N . PRO B 1 72 ? 35.164 53.669 -22.978 1.00 34.70 72 PRO B N 1
ATOM 1549 C CA . PRO B 1 72 ? 34.095 53.007 -23.760 1.00 37.77 72 PRO B CA 1
ATOM 1550 C C . PRO B 1 72 ? 32.704 53.568 -23.347 1.00 36.22 72 PRO B C 1
ATOM 1551 O O . PRO B 1 72 ? 32.523 53.930 -22.164 1.00 34.61 72 PRO B O 1
ATOM 1555 N N . GLU B 1 73 ? 31.747 53.615 -24.284 1.00 32.00 73 GLU B N 1
ATOM 1556 C CA . GLU B 1 73 ? 30.408 54.147 -24.008 1.00 34.98 73 GLU B CA 1
ATOM 1557 C C . GLU B 1 73 ? 29.727 53.390 -22.893 1.00 32.55 73 GLU B C 1
ATOM 1558 O O . GLU B 1 73 ? 28.773 53.879 -22.265 1.00 31.66 73 GLU B O 1
ATOM 1564 N N . ASP B 1 74 ? 30.174 52.155 -22.786 1.00 31.48 74 ASP B N 1
ATOM 1565 C CA . ASP B 1 74 ? 29.794 51.172 -21.761 1.00 35.25 74 ASP B CA 1
ATOM 1566 C C . ASP B 1 74 ? 29.883 51.689 -20.334 1.00 30.87 74 ASP B C 1
ATOM 1567 O O . ASP B 1 74 ? 28.977 51.478 -19.498 1.00 30.14 74 ASP B O 1
ATOM 1572 N N . LEU B 1 75 ? 31.024 52.302 -20.065 1.00 29.34 75 LEU B N 1
ATOM 1573 C CA . LEU B 1 75 ? 31.338 52.896 -18.774 1.00 27.40 75 LEU B CA 1
ATOM 1574 C C . LEU B 1 75 ? 30.502 54.136 -18.515 1.00 27.36 75 LEU B C 1
ATOM 1575 O O . LEU B 1 75 ? 30.031 54.353 -17.393 1.00 26.92 75 LEU B O 1
ATOM 1580 N N . VAL B 1 76 ? 30.272 54.932 -19.541 1.00 26.20 76 VAL B N 1
ATOM 1581 C CA . VAL B 1 76 ? 29.423 56.080 -19.387 1.00 27.24 76 VAL B CA 1
ATOM 1582 C C . VAL B 1 76 ? 28.019 55.632 -19.013 1.00 27.76 76 VAL B C 1
ATOM 1583 O O . VAL B 1 76 ? 27.339 56.286 -18.192 1.00 24.11 76 VAL B O 1
ATOM 1587 N N . GLU B 1 77 ? 27.551 54.573 -19.699 1.00 25.93 77 GLU B N 1
ATOM 1588 C CA . GLU B 1 77 ? 26.229 54.068 -19.427 1.00 26.63 77 GLU B CA 1
ATOM 1589 C C . GLU B 1 77 ? 26.202 53.560 -18.003 1.00 24.36 77 GLU B C 1
ATOM 1590 O O . GLU B 1 77 ? 25.259 53.841 -17.274 1.00 23.81 77 GLU B O 1
ATOM 1596 N N . ALA B 1 78 ? 27.223 52.825 -17.623 1.00 21.87 78 ALA B N 1
ATOM 1597 C CA . ALA B 1 78 ? 27.316 52.313 -16.251 1.00 25.84 78 ALA B CA 1
ATOM 1598 C C . ALA B 1 78 ? 27.349 53.446 -15.218 1.00 25.64 78 ALA B C 1
ATOM 1599 O O . ALA B 1 78 ? 26.705 53.354 -14.158 1.00 28.88 78 ALA B O 1
ATOM 1601 N N . ALA B 1 79 ? 28.077 54.518 -15.515 1.00 23.67 79 ALA B N 1
ATOM 1602 C CA . ALA B 1 79 ? 28.142 55.678 -14.625 1.00 25.69 79 ALA B CA 1
ATOM 1603 C C . ALA B 1 79 ? 26.769 56.280 -14.364 1.00 24.05 79 ALA B C 1
ATOM 1604 O O . ALA B 1 79 ? 26.442 56.659 -13.248 1.00 22.71 79 ALA B O 1
ATOM 1606 N N . LYS B 1 80 ? 25.970 56.401 -15.402 1.00 23.85 80 LYS B N 1
ATOM 1607 C CA . LYS B 1 80 ? 24.638 56.956 -15.264 1.00 25.17 80 LYS B CA 1
ATOM 1608 C C . LYS B 1 80 ? 23.789 56.166 -14.276 1.00 24.37 80 LYS B C 1
ATOM 1609 O O . LYS B 1 80 ? 23.039 56.758 -13.461 1.00 22.64 80 LYS B O 1
ATOM 1615 N N . VAL B 1 81 ? 23.894 54.846 -14.373 1.00 19.77 81 VAL B N 1
ATOM 1616 C CA . VAL B 1 81 ? 23.144 53.965 -13.434 1.00 20.66 81 VAL B CA 1
ATOM 1617 C C . VAL B 1 81 ? 23.682 54.115 -11.998 1.00 22.69 81 VAL B C 1
ATOM 1618 O O . VAL B 1 81 ? 22.920 54.323 -11.015 1.00 21.99 81 VAL B O 1
ATOM 1622 N N . LEU B 1 82 ? 24.998 54.009 -11.852 1.00 21.69 82 LEU B N 1
ATOM 1623 C CA . LEU B 1 82 ? 25.561 54.124 -10.505 1.00 18.09 82 LEU B CA 1
ATOM 1624 C C . LEU B 1 82 ? 25.334 55.473 -9.855 1.00 19.43 82 LEU B C 1
ATOM 1625 O O . LEU B 1 82 ? 25.235 55.578 -8.622 1.00 20.57 82 LEU B O 1
ATOM 1630 N N . ASP B 1 83 ? 25.266 56.534 -10.650 1.00 20.08 83 ASP B N 1
ATOM 1631 C CA . ASP B 1 83 ? 25.096 57.859 -10.103 1.00 21.83 83 ASP B CA 1
ATOM 1632 C C . ASP B 1 83 ? 23.771 58.012 -9.349 1.00 27.78 83 ASP B C 1
ATOM 1633 O O . ASP B 1 83 ? 23.665 58.867 -8.427 1.00 28.95 83 ASP B O 1
ATOM 1638 N N . LYS B 1 84 ? 22.782 57.192 -9.699 1.00 24.39 84 LYS B N 1
ATOM 1639 C CA . LYS B 1 84 ? 21.503 57.266 -8.987 1.00 27.21 84 LYS B CA 1
ATOM 1640 C C . LYS B 1 84 ? 21.507 56.545 -7.633 1.00 24.26 84 LYS B C 1
ATOM 1641 O O . LYS B 1 84 ? 20.464 56.492 -6.977 1.00 22.60 84 LYS B O 1
ATOM 1647 N N . TYR B 1 85 ? 22.646 56.019 -7.203 1.00 21.57 85 TYR B N 1
ATOM 1648 C CA . TYR B 1 85 ? 22.658 55.299 -5.950 1.00 22.10 85 TYR B CA 1
ATOM 1649 C C . TYR B 1 85 ? 23.401 56.052 -4.876 1.00 21.44 85 TYR B C 1
ATOM 1650 O O . TYR B 1 85 ? 23.548 55.511 -3.779 1.00 23.10 85 TYR B O 1
ATOM 1659 N N . TYR B 1 86 ? 23.913 57.236 -5.171 1.00 20.90 86 TYR B N 1
ATOM 1660 C CA . TYR B 1 86 ? 24.639 57.951 -4.124 1.00 21.91 86 TYR B CA 1
ATOM 1661 C C . TYR B 1 86 ? 23.662 58.456 -3.006 1.00 22.53 86 TYR B C 1
ATOM 1662 O O . TYR B 1 86 ? 23.865 58.186 -1.810 1.00 21.43 86 TYR B O 1
ATOM 1671 N N . ILE B 1 87 ? 22.613 59.162 -3.386 1.00 19.32 87 ILE B N 1
ATOM 1672 C CA . ILE B 1 87 ? 21.624 59.636 -2.395 1.00 22.68 87 ILE B CA 1
ATOM 1673 C C . ILE B 1 87 ? 20.303 58.813 -2.195 1.00 22.03 87 ILE B C 1
ATOM 1674 O O . ILE B 1 87 ? 19.885 58.533 -1.061 1.00 23.19 87 ILE B O 1
ATOM 1679 N N . PRO B 1 88 ? 19.641 58.408 -3.297 1.00 22.09 88 PRO B N 1
ATOM 1680 C CA . PRO B 1 88 ? 18.362 57.690 -3.140 1.00 24.42 88 PRO B CA 1
ATOM 1681 C C . PRO B 1 88 ? 18.365 56.383 -2.350 1.00 23.40 88 PRO B C 1
ATOM 1682 O O . PRO B 1 88 ? 17.362 56.011 -1.795 1.00 23.34 88 PRO B O 1
ATOM 1686 N N . THR B 1 89 ? 19.495 55.715 -2.291 1.00 22.19 89 THR B N 1
ATOM 1687 C CA . THR B 1 89 ? 19.596 54.474 -1.530 1.00 23.03 89 THR B CA 1
ATOM 1688 C C . THR B 1 89 ? 19.554 54.671 -0.002 1.00 25.00 89 THR B C 1
ATOM 1689 O O . THR B 1 89 ? 19.383 53.699 0.720 1.00 21.14 89 THR B O 1
ATOM 1693 N N . ARG B 1 90 ? 19.734 55.912 0.470 1.00 21.15 90 ARG B N 1
ATOM 1694 C CA . ARG B 1 90 ? 19.811 56.197 1.905 1.00 21.69 90 ARG B CA 1
ATOM 1695 C C . ARG B 1 90 ? 18.820 57.198 2.409 1.00 23.36 90 ARG B C 1
ATOM 1696 O O . ARG B 1 90 ? 18.562 57.250 3.606 1.00 23.32 90 ARG B O 1
ATOM 1704 N N . TYR B 1 91 ? 18.222 57.977 1.507 1.00 24.80 91 TYR B N 1
ATOM 1705 C CA . TYR B 1 91 ? 17.340 59.059 1.992 1.00 24.89 91 TYR B CA 1
ATOM 1706 C C . TYR B 1 91 ? 15.894 58.870 1.500 1.00 25.41 91 TYR B C 1
ATOM 1707 O O . TYR B 1 91 ? 15.646 58.861 0.287 1.00 24.05 91 TYR B O 1
ATOM 1716 N N . PRO B 1 92 ? 14.932 58.796 2.448 1.00 23.62 92 PRO B N 1
ATOM 1717 C CA . PRO B 1 92 ? 13.511 58.572 2.103 1.00 27.46 92 PRO B CA 1
ATOM 1718 C C . PRO B 1 92 ? 12.897 59.633 1.226 1.00 29.32 92 PRO B C 1
ATOM 1719 O O . PRO B 1 92 ? 12.039 59.347 0.368 1.00 28.59 92 PRO B O 1
ATOM 1723 N N . ASP B 1 93 ? 13.382 60.870 1.374 1.00 27.50 93 ASP B N 1
ATOM 1724 C CA . ASP B 1 93 ? 12.756 61.928 0.586 1.00 28.76 93 ASP B CA 1
ATOM 1725 C C . ASP B 1 93 ? 13.141 61.781 -0.880 1.00 28.33 93 ASP B C 1
ATOM 1726 O O . ASP B 1 93 ? 12.699 62.534 -1.711 1.00 27.48 93 ASP B O 1
ATOM 1731 N N . ALA B 1 94 ? 13.964 60.812 -1.228 1.00 26.16 94 ALA B N 1
ATOM 1732 C CA . ALA B 1 94 ? 14.229 60.656 -2.653 1.00 27.92 94 ALA B CA 1
ATOM 1733 C C . ALA B 1 94 ? 13.154 59.735 -3.273 1.00 28.00 94 ALA B C 1
ATOM 1734 O O . ALA B 1 94 ? 13.237 59.406 -4.457 1.00 30.37 94 ALA B O 1
ATOM 1736 N N . HIS B 1 95 ? 12.193 59.247 -2.474 1.00 28.51 95 HIS B N 1
ATOM 1737 C CA . HIS B 1 95 ? 11.150 58.351 -2.973 1.00 30.33 95 HIS B CA 1
ATOM 1738 C C . HIS B 1 95 ? 9.770 58.883 -2.520 1.00 35.49 95 HIS B C 1
ATOM 1739 O O . HIS B 1 95 ? 9.682 59.651 -1.576 1.00 33.59 95 HIS B O 1
ATOM 1746 N N . PRO B 1 96 ? 8.678 58.400 -3.138 1.00 37.20 96 PRO B N 1
ATOM 1747 C CA . PRO B 1 96 ? 7.339 58.877 -2.790 1.00 37.50 96 PRO B CA 1
ATOM 1748 C C . PRO B 1 96 ? 6.842 58.485 -1.424 1.00 37.63 96 PRO B C 1
ATOM 1749 O O . PRO B 1 96 ? 6.148 59.249 -0.791 1.00 37.20 96 PRO B O 1
ATOM 1753 N N . ALA B 1 97 ? 7.220 57.312 -0.954 1.00 35.93 97 ALA B N 1
ATOM 1754 C CA . ALA B 1 97 ? 6.747 56.864 0.329 1.00 37.84 97 ALA B CA 1
ATOM 1755 C C . ALA B 1 97 ? 7.685 55.841 0.877 1.00 37.26 97 ALA B C 1
ATOM 1756 O O . ALA B 1 97 ? 8.459 55.237 0.133 1.00 38.30 97 ALA B O 1
ATOM 1758 N N . GLY B 1 98 ? 7.572 55.634 2.177 1.00 34.32 98 GLY B N 1
ATOM 1759 C CA . GLY B 1 98 ? 8.358 54.638 2.883 1.00 34.66 98 GLY B CA 1
ATOM 1760 C C . GLY B 1 98 ? 9.799 55.073 3.047 1.00 35.47 98 GLY B C 1
ATOM 1761 O O . GLY B 1 98 ? 10.157 56.192 2.679 1.00 31.54 98 GLY B O 1
ATOM 1762 N N . PRO B 1 99 ? 10.626 54.202 3.655 1.00 34.78 99 PRO B N 1
ATOM 1763 C CA . PRO B 1 99 ? 12.051 54.474 3.854 1.00 32.64 99 PRO B CA 1
ATOM 1764 C C . PRO B 1 99 ? 12.695 54.207 2.450 1.00 30.55 99 PRO B C 1
ATOM 1765 O O . PRO B 1 99 ? 12.076 53.583 1.546 1.00 27.61 99 PRO B O 1
ATOM 1769 N N . ALA B 1 100 ? 13.916 54.676 2.283 1.00 27.88 100 ALA B N 1
ATOM 1770 C CA . ALA B 1 100 ? 14.619 54.473 1.009 1.00 28.22 100 ALA B CA 1
ATOM 1771 C C . ALA B 1 100 ? 14.898 52.996 0.742 1.00 27.43 100 ALA B C 1
ATOM 1772 O O . ALA B 1 100 ? 14.800 52.510 -0.398 1.00 25.94 100 ALA B O 1
ATOM 1774 N N . ALA B 1 101 ? 15.301 52.309 1.796 1.00 26.92 101 ALA B N 1
ATOM 1775 C CA . ALA B 1 101 ? 15.710 50.916 1.710 1.00 30.77 101 ALA B CA 1
ATOM 1776 C C . ALA B 1 101 ? 14.777 49.962 0.987 1.00 30.91 101 ALA B C 1
ATOM 1777 O O . ALA B 1 101 ? 15.212 49.062 0.241 1.00 28.49 101 ALA B O 1
ATOM 1779 N N . ARG B 1 102 ? 13.477 50.159 1.168 1.00 32.36 102 ARG B N 1
ATOM 1780 C CA . ARG B 1 102 ? 12.569 49.210 0.534 1.00 35.98 102 ARG B CA 1
ATOM 1781 C C . ARG B 1 102 ? 12.445 49.314 -0.983 1.00 35.08 102 ARG B C 1
ATOM 1782 O O . ARG B 1 102 ? 11.914 48.401 -1.608 1.00 32.46 102 ARG B O 1
ATOM 1790 N N . HIS B 1 103 ? 12.977 50.377 -1.592 1.00 34.29 103 HIS B N 1
ATOM 1791 C CA . HIS B 1 103 ? 12.889 50.533 -3.047 1.00 32.38 103 HIS B CA 1
ATOM 1792 C C . HIS B 1 103 ? 13.984 49.922 -3.921 1.00 29.93 103 HIS B C 1
ATOM 1793 O O . HIS B 1 103 ? 14.047 50.215 -5.134 1.00 29.43 103 HIS B O 1
ATOM 1800 N N . TYR B 1 104 ? 14.820 49.067 -3.331 1.00 26.82 104 TYR B N 1
ATOM 1801 C CA . TYR B 1 104 ? 15.948 48.462 -4.061 1.00 26.65 104 TYR B CA 1
ATOM 1802 C C . TYR B 1 104 ? 15.867 46.951 -4.004 1.00 27.03 104 TYR B C 1
ATOM 1803 O O . TYR B 1 104 ? 15.639 46.399 -2.949 1.00 22.66 104 TYR B O 1
ATOM 1812 N N . THR B 1 105 ? 16.131 46.314 -5.146 1.00 26.15 105 THR B N 1
ATOM 1813 C CA . THR B 1 105 ? 15.992 44.885 -5.253 1.00 26.42 105 THR B CA 1
ATOM 1814 C C . THR B 1 105 ? 17.280 44.145 -5.338 1.00 24.95 105 THR B C 1
ATOM 1815 O O . THR B 1 105 ? 18.338 44.675 -5.607 1.00 24.80 105 THR B O 1
ATOM 1819 N N . ARG B 1 106 ? 17.153 42.853 -5.144 1.00 25.02 106 ARG B N 1
ATOM 1820 C CA . ARG B 1 106 ? 18.290 42.026 -5.239 1.00 25.56 106 ARG B CA 1
ATOM 1821 C C . ARG B 1 106 ? 18.910 42.150 -6.650 1.00 25.21 106 ARG B C 1
ATOM 1822 O O . ARG B 1 106 ? 20.124 42.229 -6.793 1.00 26.49 106 ARG B O 1
ATOM 1830 N N . LEU B 1 107 ? 18.081 42.137 -7.710 1.00 24.98 107 LEU B N 1
ATOM 1831 C CA . LEU B 1 107 ? 18.650 42.234 -9.050 1.00 26.17 107 LEU B CA 1
ATOM 1832 C C . LEU B 1 107 ? 19.376 43.576 -9.207 1.00 24.94 107 LEU B C 1
ATOM 1833 O O . LEU B 1 107 ? 20.438 43.638 -9.847 1.00 23.99 107 LEU B O 1
ATOM 1838 N N . GLU B 1 108 ? 18.777 44.656 -8.682 1.00 25.45 108 GLU B N 1
ATOM 1839 C CA . GLU B 1 108 ? 19.441 45.962 -8.787 1.00 27.26 108 GLU B CA 1
ATOM 1840 C C . GLU B 1 108 ? 20.822 45.909 -8.148 1.00 26.87 108 GLU B C 1
ATOM 1841 O O . GLU B 1 108 ? 21.802 46.433 -8.693 1.00 23.56 108 GLU B O 1
ATOM 1847 N N . ALA B 1 109 ? 20.896 45.239 -7.003 1.00 25.99 109 ALA B N 1
ATOM 1848 C CA . ALA B 1 109 ? 22.146 45.150 -6.287 1.00 25.07 109 ALA B CA 1
ATOM 1849 C C . ALA B 1 109 ? 23.115 44.270 -7.052 1.00 28.53 109 ALA B C 1
ATOM 1850 O O . ALA B 1 109 ? 24.314 44.595 -7.155 1.00 24.60 109 ALA B O 1
ATOM 1852 N N . GLU B 1 110 ? 22.623 43.148 -7.596 1.00 27.75 110 GLU B N 1
ATOM 1853 C CA . GLU B 1 110 ? 23.518 42.306 -8.386 1.00 28.21 110 GLU B CA 1
ATOM 1854 C C . GLU B 1 110 ? 24.121 43.076 -9.542 1.00 28.22 110 GLU B C 1
ATOM 1855 O O . GLU B 1 110 ? 25.329 42.976 -9.817 1.00 26.56 110 GLU B O 1
ATOM 1861 N N . GLU B 1 111 ? 23.285 43.826 -10.262 1.00 25.67 111 GLU B N 1
ATOM 1862 C CA . GLU B 1 111 ? 23.835 44.571 -11.372 1.00 28.84 111 GLU B CA 1
ATOM 1863 C C . GLU B 1 111 ? 24.786 45.710 -10.945 1.00 27.56 111 GLU B C 1
ATOM 1864 O O . GLU B 1 111 ? 25.738 46.011 -11.629 1.00 27.56 111 GLU B O 1
ATOM 1870 N N . ALA B 1 112 ? 24.480 46.385 -9.847 1.00 25.80 112 ALA B N 1
ATOM 1871 C CA . ALA B 1 112 ? 25.363 47.467 -9.403 1.00 26.57 112 ALA B CA 1
ATOM 1872 C C . ALA B 1 112 ? 26.778 46.884 -9.136 1.00 26.39 112 ALA B C 1
ATOM 1873 O O . ALA B 1 112 ? 27.796 47.557 -9.446 1.00 27.06 112 ALA B O 1
ATOM 1875 N N . LEU B 1 113 ? 26.841 45.686 -8.521 1.00 25.16 113 LEU B N 1
ATOM 1876 C CA . LEU B 1 113 ? 28.149 45.051 -8.267 1.00 28.73 113 LEU B CA 1
ATOM 1877 C C . LEU B 1 113 ? 28.880 44.881 -9.578 1.00 29.26 113 LEU B C 1
ATOM 1878 O O . LEU B 1 113 ? 30.072 45.195 -9.715 1.00 29.52 113 LEU B O 1
ATOM 1883 N N . ASP B 1 114 ? 28.143 44.392 -10.568 1.00 28.42 114 ASP B N 1
ATOM 1884 C CA . ASP B 1 114 ? 28.733 44.163 -11.875 1.00 28.48 114 ASP B CA 1
ATOM 1885 C C . ASP B 1 114 ? 29.247 45.467 -12.500 1.00 28.15 114 ASP B C 1
ATOM 1886 O O . ASP B 1 114 ? 30.304 45.510 -13.136 1.00 26.55 114 ASP B O 1
ATOM 1891 N N . LEU B 1 115 ? 28.459 46.539 -12.362 1.00 25.32 115 LEU B N 1
ATOM 1892 C CA . LEU B 1 115 ? 28.838 47.810 -12.984 1.00 23.79 115 LEU B CA 1
ATOM 1893 C C . LEU B 1 115 ? 30.053 48.386 -12.261 1.00 24.07 115 LEU B C 1
ATOM 1894 O O . LEU B 1 115 ? 30.950 48.948 -12.896 1.00 26.24 115 LEU B O 1
ATOM 1899 N N . ALA B 1 116 ? 30.088 48.272 -10.928 1.00 24.29 116 ALA B N 1
ATOM 1900 C CA . ALA B 1 116 ? 31.258 48.811 -10.210 1.00 28.28 116 ALA B CA 1
ATOM 1901 C C . ALA B 1 116 ? 32.519 47.977 -10.577 1.00 27.74 116 ALA B C 1
ATOM 1902 O O . ALA B 1 116 ? 33.602 48.539 -10.705 1.00 30.30 116 ALA B O 1
ATOM 1904 N N . GLN B 1 117 ? 32.373 46.650 -10.724 1.00 29.96 117 GLN B N 1
ATOM 1905 C CA . GLN B 1 117 ? 33.514 45.751 -11.132 1.00 31.43 117 GLN B CA 1
ATOM 1906 C C . GLN B 1 117 ? 34.002 46.254 -12.490 1.00 33.53 117 GLN B C 1
ATOM 1907 O O . GLN B 1 117 ? 35.219 46.449 -12.681 1.00 33.47 117 GLN B O 1
ATOM 1913 N N . LYS B 1 118 ? 33.060 46.545 -13.411 1.00 32.86 118 LYS B N 1
ATOM 1914 C CA . LYS B 1 118 ? 33.455 47.076 -14.729 1.00 35.74 118 LYS B CA 1
ATOM 1915 C C . LYS B 1 118 ? 34.314 48.329 -14.585 1.00 36.25 118 LYS B C 1
ATOM 1916 O O . LYS B 1 118 ? 35.392 48.446 -15.229 1.00 34.80 118 LYS B O 1
ATOM 1922 N N . ILE B 1 119 ? 33.836 49.275 -13.761 1.00 31.10 119 ILE B N 1
ATOM 1923 C CA . ILE B 1 119 ? 34.576 50.489 -13.531 1.00 30.17 119 ILE B CA 1
ATOM 1924 C C . ILE B 1 119 ? 35.970 50.206 -12.879 1.00 30.85 119 ILE B C 1
ATOM 1925 O O . ILE B 1 119 ? 36.980 50.758 -13.335 1.00 29.29 119 ILE B O 1
ATOM 1930 N N . LEU B 1 120 ? 36.018 49.342 -11.859 1.00 28.73 120 LEU B N 1
ATOM 1931 C CA . LEU B 1 120 ? 37.290 49.047 -11.191 1.00 32.67 120 LEU B CA 1
ATOM 1932 C C . LEU B 1 120 ? 38.326 48.410 -12.138 1.00 34.94 120 LEU B C 1
ATOM 1933 O O . LEU B 1 120 ? 39.520 48.786 -12.118 1.00 34.11 120 LEU B O 1
ATOM 1938 N N . ALA B 1 121 ? 37.852 47.469 -12.949 1.00 36.56 121 ALA B N 1
ATOM 1939 C CA . ALA B 1 121 ? 38.709 46.791 -13.930 1.00 38.11 121 ALA B CA 1
ATOM 1940 C C . ALA B 1 121 ? 39.271 47.841 -14.901 1.00 36.75 121 ALA B C 1
ATOM 1941 O O . ALA B 1 121 ? 40.462 47.850 -15.185 1.00 38.37 121 ALA B O 1
ATOM 1943 N N . PHE B 1 122 ? 38.436 48.769 -15.371 1.00 37.47 122 PHE B N 1
ATOM 1944 C CA . PHE B 1 122 ? 38.884 49.832 -16.260 1.00 33.06 122 PHE B CA 1
ATOM 1945 C C . PHE B 1 122 ? 40.017 50.677 -15.638 1.00 35.81 122 PHE B C 1
ATOM 1946 O O . PHE B 1 122 ? 41.023 50.994 -16.282 1.00 36.41 122 PHE B O 1
ATOM 1954 N N . VAL B 1 123 ? 39.821 51.094 -14.398 1.00 32.37 123 VAL B N 1
ATOM 1955 C CA . VAL B 1 123 ? 40.802 51.883 -13.687 1.00 34.55 123 VAL B CA 1
ATOM 1956 C C . VAL B 1 123 ? 42.091 51.053 -13.504 1.00 38.37 123 VAL B C 1
ATOM 1957 O O . VAL B 1 123 ? 43.184 51.541 -13.766 1.00 39.38 123 VAL B O 1
ATOM 1961 N N . GLU B 1 124 ? 41.976 49.812 -13.062 1.00 40.33 124 GLU B N 1
ATOM 1962 C CA . GLU B 1 124 ? 43.188 49.005 -12.866 1.00 46.63 124 GLU B CA 1
ATOM 1963 C C . GLU B 1 124 ? 43.937 48.976 -14.200 1.00 48.63 124 GLU B C 1
ATOM 1964 O O . GLU B 1 124 ? 45.141 49.214 -14.247 1.00 48.85 124 GLU B O 1
ATOM 1970 N N . GLU B 1 125 ? 43.180 48.784 -15.279 1.00 52.77 125 GLU B N 1
ATOM 1971 C CA . GLU B 1 125 ? 43.714 48.762 -16.638 1.00 56.10 125 GLU B CA 1
ATOM 1972 C C . GLU B 1 125 ? 44.445 50.015 -17.068 1.00 55.89 125 GLU B C 1
ATOM 1973 O O . GLU B 1 125 ? 45.502 49.907 -17.664 1.00 56.12 125 GLU B O 1
ATOM 1979 N N . LYS B 1 126 ? 43.862 51.190 -16.804 1.00 55.86 126 LYS B N 1
ATOM 1980 C CA . LYS B 1 126 ? 44.455 52.480 -17.177 1.00 55.57 126 LYS B CA 1
ATOM 1981 C C . LYS B 1 126 ? 45.403 53.040 -16.132 1.00 56.59 126 LYS B C 1
ATOM 1982 O O . LYS B 1 126 ? 46.062 54.056 -16.367 1.00 56.51 126 LYS B O 1
ATOM 1988 N N . LEU B 1 127 ? 45.466 52.386 -14.980 1.00 57.91 127 LEU B N 1
ATOM 1989 C CA . LEU B 1 127 ? 46.274 52.864 -13.865 1.00 60.40 127 LEU B CA 1
ATOM 1990 C C . LEU B 1 127 ? 47.757 53.053 -14.139 1.00 61.79 127 LEU B C 1
ATOM 1991 O O . LEU B 1 127 ? 48.199 54.233 -14.116 1.00 63.45 127 LEU B O 1
ATOM 1997 N N . MET C 1 1 ? 35.994 2.628 19.934 1.00 67.76 1 MET C N 1
ATOM 1998 C CA . MET C 1 1 ? 35.444 3.975 19.618 1.00 66.91 1 MET C CA 1
ATOM 1999 C C . MET C 1 1 ? 35.828 4.936 20.745 1.00 63.75 1 MET C C 1
ATOM 2000 O O . MET C 1 1 ? 35.832 6.150 20.571 1.00 59.68 1 MET C O 1
ATOM 2005 N N . ASN C 1 2 ? 36.176 4.348 21.882 1.00 60.37 2 ASN C N 1
ATOM 2006 C CA . ASN C 1 2 ? 36.558 5.048 23.108 1.00 58.77 2 ASN C CA 1
ATOM 2007 C C . ASN C 1 2 ? 35.830 6.370 23.422 1.00 54.13 2 ASN C C 1
ATOM 2008 O O . ASN C 1 2 ? 36.442 7.437 23.565 1.00 52.69 2 ASN C O 1
ATOM 2013 N N . ARG C 1 3 ? 34.508 6.253 23.553 1.00 48.22 3 ARG C N 1
ATOM 2014 C CA . ARG C 1 3 ? 33.625 7.365 23.872 1.00 43.67 3 ARG C CA 1
ATOM 2015 C C . ARG C 1 3 ? 33.356 8.350 22.712 1.00 41.50 3 ARG C C 1
ATOM 2016 O O . ARG C 1 3 ? 32.552 9.306 22.863 1.00 37.91 3 ARG C O 1
ATOM 2024 N N . ALA C 1 4 ? 33.960 8.104 21.545 1.00 36.11 4 ALA C N 1
ATOM 2025 C CA . ALA C 1 4 ? 33.684 8.991 20.406 1.00 34.09 4 ALA C CA 1
ATOM 2026 C C . ALA C 1 4 ? 32.161 9.231 20.165 1.00 33.31 4 ALA C C 1
ATOM 2027 O O . ALA C 1 4 ? 31.715 10.373 19.928 1.00 31.03 4 ALA C O 1
ATOM 2029 N N . ARG C 1 5 ? 31.334 8.186 20.259 1.00 29.48 5 ARG C N 1
ATOM 2030 C CA . ARG C 1 5 ? 29.930 8.399 19.979 1.00 30.42 5 ARG C CA 1
ATOM 2031 C C . ARG C 1 5 ? 29.251 9.283 21.038 1.00 27.69 5 ARG C C 1
ATOM 2032 O O . ARG C 1 5 ? 28.300 10.031 20.713 1.00 29.78 5 ARG C O 1
ATOM 2040 N N . ASP C 1 6 ? 29.718 9.155 22.277 1.00 26.86 6 ASP C N 1
ATOM 2041 C CA . ASP C 1 6 ? 29.248 9.969 23.424 1.00 28.61 6 ASP C CA 1
ATOM 2042 C C . ASP C 1 6 ? 29.475 11.455 23.092 1.00 29.72 6 ASP C C 1
ATOM 2043 O O . ASP C 1 6 ? 28.583 12.304 23.293 1.00 28.22 6 ASP C O 1
ATOM 2048 N N . TRP C 1 7 ? 30.670 11.766 22.573 1.00 28.49 7 TRP C N 1
ATOM 2049 C CA . TRP C 1 7 ? 30.950 13.165 22.207 1.00 26.20 7 TRP C CA 1
ATOM 2050 C C . TRP C 1 7 ? 30.109 13.629 21.057 1.00 27.80 7 TRP C C 1
ATOM 2051 O O . TRP C 1 7 ? 29.621 14.768 21.059 1.00 25.70 7 TRP C O 1
ATOM 2062 N N . LEU C 1 8 ? 29.878 12.738 20.062 1.00 29.99 8 LEU C N 1
ATOM 2063 C CA . LEU C 1 8 ? 29.037 13.104 18.913 1.00 28.79 8 LEU C CA 1
ATOM 2064 C C . LEU C 1 8 ? 27.612 13.308 19.388 1.00 29.97 8 LEU C C 1
ATOM 2065 O O . LEU C 1 8 ? 26.948 14.203 18.910 1.00 29.92 8 LEU C O 1
ATOM 2070 N N . GLU C 1 9 ? 27.117 12.483 20.317 1.00 28.78 9 GLU C N 1
ATOM 2071 C CA . GLU C 1 9 ? 25.742 12.757 20.810 1.00 29.26 9 GLU C CA 1
ATOM 2072 C C . GLU C 1 9 ? 25.742 14.133 21.541 1.00 25.37 9 GLU C C 1
ATOM 2073 O O . GLU C 1 9 ? 24.825 14.947 21.414 1.00 26.19 9 GLU C O 1
ATOM 2079 N N . GLN C 1 10 ? 26.738 14.367 22.356 1.00 24.16 10 GLN C N 1
ATOM 2080 C CA . GLN C 1 10 ? 26.817 15.689 23.047 1.00 25.65 10 GLN C CA 1
ATOM 2081 C C . GLN C 1 10 ? 26.769 16.847 22.021 1.00 25.89 10 GLN C C 1
ATOM 2082 O O . GLN C 1 10 ? 26.068 17.883 22.207 1.00 24.63 10 GLN C O 1
ATOM 2088 N N . ALA C 1 11 ? 27.481 16.644 20.903 1.00 25.97 11 ALA C N 1
ATOM 2089 C CA . ALA C 1 11 ? 27.544 17.661 19.856 1.00 26.02 11 ALA C CA 1
ATOM 2090 C C . ALA C 1 11 ? 26.181 17.861 19.259 1.00 28.41 11 ALA C C 1
ATOM 2091 O O . ALA C 1 11 ? 25.766 19.001 19.019 1.00 23.12 11 ALA C O 1
ATOM 2093 N N . ARG C 1 12 ? 25.442 16.754 19.019 1.00 27.88 12 ARG C N 1
ATOM 2094 C CA . ARG C 1 12 ? 24.095 16.957 18.440 1.00 30.06 12 ARG C CA 1
ATOM 2095 C C . ARG C 1 12 ? 23.151 17.604 19.441 1.00 28.21 12 ARG C C 1
ATOM 2096 O O . ARG C 1 12 ? 22.293 18.377 19.079 1.00 29.65 12 ARG C O 1
ATOM 2104 N N . HIS C 1 13 ? 23.327 17.296 20.717 1.00 29.35 13 HIS C N 1
ATOM 2105 C CA . HIS C 1 13 ? 22.488 17.902 21.753 1.00 30.32 13 HIS C CA 1
ATOM 2106 C C . HIS C 1 13 ? 22.837 19.405 21.803 1.00 28.93 13 HIS C C 1
ATOM 2107 O O . HIS C 1 13 ? 21.955 20.239 21.913 1.00 26.99 13 HIS C O 1
ATOM 2114 N N . ASN C 1 14 ? 24.130 19.729 21.763 1.00 26.71 14 ASN C N 1
ATOM 2115 C CA . ASN C 1 14 ? 24.542 21.183 21.726 1.00 25.46 14 ASN C CA 1
ATOM 2116 C C . ASN C 1 14 ? 23.908 21.889 20.560 1.00 28.35 14 ASN C C 1
ATOM 2117 O O . ASN C 1 14 ? 23.391 23.024 20.696 1.00 25.11 14 ASN C O 1
ATOM 2122 N N . LEU C 1 15 ? 23.914 21.229 19.387 1.00 27.80 15 LEU C N 1
ATOM 2123 C CA . LEU C 1 15 ? 23.319 21.902 18.232 1.00 28.04 15 LEU C CA 1
ATOM 2124 C C . LEU C 1 15 ? 21.808 22.102 18.421 1.00 27.93 15 LEU C C 1
ATOM 2125 O O . LEU C 1 15 ? 21.235 23.137 18.006 1.00 30.45 15 LEU C O 1
ATOM 2130 N N . ARG C 1 16 ? 21.122 21.087 18.977 1.00 27.10 16 ARG C N 1
ATOM 2131 C CA . ARG C 1 16 ? 19.685 21.259 19.235 1.00 26.84 16 ARG C CA 1
ATOM 2132 C C . ARG C 1 16 ? 19.482 22.356 20.212 1.00 26.06 16 ARG C C 1
ATOM 2133 O O . ARG C 1 16 ? 18.504 23.102 20.143 1.00 26.28 16 ARG C O 1
ATOM 2141 N N . HIS C 1 17 ? 20.391 22.446 21.178 1.00 27.14 17 HIS C N 1
ATOM 2142 C CA . HIS C 1 17 ? 20.284 23.526 22.140 1.00 27.89 17 HIS C CA 1
ATOM 2143 C C . HIS C 1 17 ? 20.476 24.896 21.441 1.00 25.54 17 HIS C C 1
ATOM 2144 O O . HIS C 1 17 ? 19.794 25.883 21.757 1.00 24.95 17 HIS C O 1
ATOM 2151 N N . ALA C 1 18 ? 21.400 24.942 20.486 1.00 26.05 18 ALA C N 1
ATOM 2152 C CA . ALA C 1 18 ? 21.642 26.192 19.731 1.00 26.65 18 ALA C CA 1
ATOM 2153 C C . ALA C 1 18 ? 20.350 26.577 18.968 1.00 28.61 18 ALA C C 1
ATOM 2154 O O . ALA C 1 18 ? 19.965 27.739 18.926 1.00 25.85 18 ALA C O 1
ATOM 2156 N N . GLN C 1 19 ? 19.684 25.572 18.362 1.00 29.75 19 GLN C N 1
ATOM 2157 C CA . GLN C 1 19 ? 18.413 25.800 17.646 1.00 31.54 19 GLN C CA 1
ATOM 2158 C C . GLN C 1 19 ? 17.361 26.338 18.609 1.00 30.70 19 GLN C C 1
ATOM 2159 O O . GLN C 1 19 ? 16.661 27.316 18.310 1.00 30.51 19 GLN C O 1
ATOM 2165 N N . GLY C 1 20 ? 17.223 25.682 19.767 1.00 31.31 20 GLY C N 1
ATOM 2166 C CA . GLY C 1 20 ? 16.269 26.167 20.754 1.00 30.51 20 GLY C CA 1
ATOM 2167 C C . GLY C 1 20 ? 16.600 27.579 21.273 1.00 30.84 20 GLY C C 1
ATOM 2168 O O . GLY C 1 20 ? 15.687 28.397 21.562 1.00 28.17 20 GLY C O 1
ATOM 2169 N N . SER C 1 21 ? 17.900 27.900 21.371 1.00 29.58 21 SER C N 1
ATOM 2170 C CA . SER C 1 21 ? 18.303 29.254 21.840 1.00 29.38 21 SER C CA 1
ATOM 2171 C C . SER C 1 21 ? 17.853 30.265 20.761 1.00 29.78 21 SER C C 1
ATOM 2172 O O . SER C 1 21 ? 17.321 31.333 21.096 1.00 27.43 21 SER C O 1
ATOM 2175 N N . LEU C 1 22 ? 18.149 29.944 19.489 1.00 30.09 22 LEU C N 1
ATOM 2176 C CA . LEU C 1 22 ? 17.687 30.786 18.364 1.00 31.28 22 LEU C CA 1
ATOM 2177 C C . LEU C 1 22 ? 16.156 30.994 18.533 1.00 32.62 22 LEU C C 1
ATOM 2178 O O . LEU C 1 22 ? 15.659 32.126 18.429 1.00 33.18 22 LEU C O 1
ATOM 2183 N N . GLY C 1 23 ? 15.409 29.914 18.811 1.00 32.22 23 GLY C N 1
ATOM 2184 C CA . GLY C 1 23 ? 13.973 30.035 19.011 1.00 32.28 23 GLY C CA 1
ATOM 2185 C C . GLY C 1 23 ? 13.612 30.970 20.151 1.00 34.18 23 GLY C C 1
ATOM 2186 O O . GLY C 1 23 ? 12.635 31.717 20.084 1.00 37.13 23 GLY C O 1
ATOM 2187 N N . LEU C 1 24 ? 14.407 30.990 21.207 1.00 33.63 24 LEU C N 1
ATOM 2188 C CA . LEU C 1 24 ? 14.102 31.865 22.338 1.00 31.93 24 LEU C CA 1
ATOM 2189 C C . LEU C 1 24 ? 14.536 33.318 22.083 1.00 32.43 24 LEU C C 1
ATOM 2190 O O . LEU C 1 24 ? 14.269 34.182 22.908 1.00 32.46 24 LEU C O 1
ATOM 2195 N N . GLY C 1 25 ? 15.231 33.564 20.972 1.00 30.25 25 GLY C N 1
ATOM 2196 C CA . GLY C 1 25 ? 15.755 34.896 20.673 1.00 31.79 25 GLY C CA 1
ATOM 2197 C C . GLY C 1 25 ? 17.098 35.179 21.396 1.00 34.12 25 GLY C C 1
ATOM 2198 O O . GLY C 1 25 ? 17.526 36.343 21.503 1.00 31.04 25 GLY C O 1
ATOM 2199 N N . ASP C 1 26 ? 17.763 34.133 21.906 1.00 32.27 26 ASP C N 1
ATOM 2200 C CA . ASP C 1 26 ? 19.050 34.298 22.650 1.00 31.31 26 ASP C CA 1
ATOM 2201 C C . ASP C 1 26 ? 20.145 33.976 21.625 1.00 29.60 26 ASP C C 1
ATOM 2202 O O . ASP C 1 26 ? 20.696 32.890 21.596 1.00 24.33 26 ASP C O 1
ATOM 2207 N N . TYR C 1 27 ? 20.442 34.952 20.772 1.00 27.12 27 TYR C N 1
ATOM 2208 C CA . TYR C 1 27 ? 21.393 34.741 19.704 1.00 27.14 27 TYR C CA 1
ATOM 2209 C C . TYR C 1 27 ? 22.824 34.528 20.130 1.00 26.84 27 TYR C C 1
ATOM 2210 O O . TYR C 1 27 ? 23.564 33.786 19.467 1.00 24.90 27 TYR C O 1
ATOM 2219 N N . ALA C 1 28 ? 23.248 35.237 21.184 1.00 25.53 28 ALA C N 1
ATOM 2220 C CA . ALA C 1 28 ? 24.622 35.072 21.643 1.00 24.99 28 ALA C CA 1
ATOM 2221 C C . ALA C 1 28 ? 24.760 33.665 22.185 1.00 24.15 28 ALA C C 1
ATOM 2222 O O . ALA C 1 28 ? 25.719 32.951 21.885 1.00 24.80 28 ALA C O 1
ATOM 2224 N N . TRP C 1 29 ? 23.794 33.226 22.978 1.00 24.73 29 TRP C N 1
ATOM 2225 C CA . TRP C 1 29 ? 23.904 31.839 23.439 1.00 25.47 29 TRP C CA 1
ATOM 2226 C C . TRP C 1 29 ? 23.821 30.811 22.312 1.00 23.71 29 TRP C C 1
ATOM 2227 O O . TRP C 1 29 ? 24.513 29.756 22.359 1.00 22.30 29 TRP C O 1
ATOM 2238 N N . ALA C 1 30 ? 23.055 31.126 21.251 1.00 22.71 30 ALA C N 1
ATOM 2239 C CA . ALA C 1 30 ? 22.952 30.195 20.167 1.00 23.57 30 ALA C CA 1
ATOM 2240 C C . ALA C 1 30 ? 24.325 30.053 19.526 1.00 23.85 30 ALA C C 1
ATOM 2241 O O . ALA C 1 30 ? 24.762 28.923 19.195 1.00 23.57 30 ALA C O 1
ATOM 2243 N N . CYS C 1 31 ? 25.004 31.194 19.341 1.00 22.42 31 CYS C N 1
ATOM 2244 C CA . CYS C 1 31 ? 26.341 31.173 18.722 1.00 23.14 31 CYS C CA 1
ATOM 2245 C C . CYS C 1 31 ? 27.281 30.410 19.650 1.00 19.92 31 CYS C C 1
ATOM 2246 O O . CYS C 1 31 ? 28.147 29.620 19.193 1.00 25.02 31 CYS C O 1
ATOM 2249 N N . PHE C 1 32 ? 27.144 30.650 20.948 1.00 21.59 32 PHE C N 1
ATOM 2250 C CA . PHE C 1 32 ? 28.038 29.902 21.829 1.00 22.16 32 PHE C CA 1
ATOM 2251 C C . PHE C 1 32 ? 27.759 28.371 21.737 1.00 22.28 32 PHE C C 1
ATOM 2252 O O . PHE C 1 32 ? 28.662 27.543 21.655 1.00 22.69 32 PHE C O 1
ATOM 2260 N N . ALA C 1 33 ? 26.488 27.989 21.741 1.00 22.65 33 ALA C N 1
ATOM 2261 C CA . ALA C 1 33 ? 26.176 26.569 21.682 1.00 24.55 33 ALA C CA 1
ATOM 2262 C C . ALA C 1 33 ? 26.638 25.967 20.347 1.00 24.49 33 ALA C C 1
ATOM 2263 O O . ALA C 1 33 ? 26.970 24.770 20.281 1.00 26.04 33 ALA C O 1
ATOM 2265 N N . ALA C 1 34 ? 26.613 26.781 19.281 1.00 23.09 34 ALA C N 1
ATOM 2266 C CA . ALA C 1 34 ? 27.052 26.300 17.967 1.00 24.46 34 ALA C CA 1
ATOM 2267 C C . ALA C 1 34 ? 28.572 25.985 18.020 1.00 24.25 34 ALA C C 1
ATOM 2268 O O . ALA C 1 34 ? 29.027 24.936 17.548 1.00 24.59 34 ALA C O 1
ATOM 2270 N N . GLN C 1 35 ? 29.372 26.906 18.593 1.00 23.41 35 GLN C N 1
ATOM 2271 C CA . GLN C 1 35 ? 30.805 26.608 18.755 1.00 23.50 35 GLN C CA 1
ATOM 2272 C C . GLN C 1 35 ? 30.962 25.361 19.627 1.00 22.69 35 GLN C C 1
ATOM 2273 O O . GLN C 1 35 ? 31.862 24.535 19.401 1.00 24.19 35 GLN C O 1
ATOM 2279 N N . GLN C 1 36 ? 30.122 25.231 20.673 1.00 22.65 36 GLN C N 1
ATOM 2280 C CA . GLN C 1 36 ? 30.219 24.045 21.562 1.00 24.19 36 GLN C CA 1
ATOM 2281 C C . GLN C 1 36 ? 29.904 22.715 20.809 1.00 22.51 36 GLN C C 1
ATOM 2282 O O . GLN C 1 36 ? 30.565 21.682 21.027 1.00 23.63 36 GLN C O 1
ATOM 2288 N N . ALA C 1 37 ? 28.893 22.761 19.942 1.00 23.15 37 ALA C N 1
ATOM 2289 C CA . ALA C 1 37 ? 28.554 21.609 19.058 1.00 24.09 37 ALA C CA 1
ATOM 2290 C C . ALA C 1 37 ? 29.786 21.197 18.213 1.00 22.27 37 ALA C C 1
ATOM 2291 O O . ALA C 1 37 ? 30.237 20.028 18.191 1.00 25.00 37 ALA C O 1
ATOM 2293 N N . ALA C 1 38 ? 30.356 22.184 17.529 1.00 23.05 38 ALA C N 1
ATOM 2294 C CA . ALA C 1 38 ? 31.538 21.928 16.680 1.00 21.10 38 ALA C CA 1
ATOM 2295 C C . ALA C 1 38 ? 32.698 21.426 17.499 1.00 20.82 38 ALA C C 1
ATOM 2296 O O . ALA C 1 38 ? 33.399 20.537 17.098 1.00 24.71 38 ALA C O 1
ATOM 2298 N N . GLU C 1 39 ? 32.934 22.017 18.664 1.00 23.40 39 GLU C N 1
ATOM 2299 C CA . GLU C 1 39 ? 34.058 21.564 19.506 1.00 23.48 39 GLU C CA 1
ATOM 2300 C C . GLU C 1 39 ? 33.881 20.094 19.994 1.00 25.57 39 GLU C C 1
ATOM 2301 O O . GLU C 1 39 ? 34.817 19.276 19.954 1.00 22.73 39 GLU C O 1
ATOM 2307 N N . ALA C 1 40 ? 32.680 19.792 20.492 1.00 23.52 40 ALA C N 1
ATOM 2308 C CA . ALA C 1 40 ? 32.405 18.423 20.977 1.00 24.55 40 ALA C CA 1
ATOM 2309 C C . ALA C 1 40 ? 32.520 17.429 19.796 1.00 24.00 40 ALA C C 1
ATOM 2310 O O . ALA C 1 40 ? 33.124 16.322 19.966 1.00 23.94 40 ALA C O 1
ATOM 2312 N N . ALA C 1 41 ? 31.966 17.817 18.632 1.00 24.91 41 ALA C N 1
ATOM 2313 C CA . ALA C 1 41 ? 32.034 16.897 17.445 1.00 26.01 41 ALA C CA 1
ATOM 2314 C C . ALA C 1 41 ? 33.493 16.550 17.079 1.00 28.23 41 ALA C C 1
ATOM 2315 O O . ALA C 1 41 ? 33.861 15.361 16.863 1.00 28.44 41 ALA C O 1
ATOM 2317 N N . LEU C 1 42 ? 34.347 17.571 17.016 1.00 28.20 42 LEU C N 1
ATOM 2318 C CA . LEU C 1 42 ? 35.763 17.320 16.709 1.00 24.11 42 LEU C CA 1
ATOM 2319 C C . LEU C 1 42 ? 36.522 16.617 17.813 1.00 27.15 42 LEU C C 1
ATOM 2320 O O . LEU C 1 42 ? 37.471 15.816 17.540 1.00 25.95 42 LEU C O 1
ATOM 2325 N N . LYS C 1 43 ? 36.182 16.871 19.096 1.00 25.90 43 LYS C N 1
ATOM 2326 C CA . LYS C 1 43 ? 36.941 16.141 20.090 1.00 25.40 43 LYS C CA 1
ATOM 2327 C C . LYS C 1 43 ? 36.537 14.663 19.926 1.00 27.74 43 LYS C C 1
ATOM 2328 O O . LYS C 1 43 ? 37.354 13.763 20.156 1.00 30.96 43 LYS C O 1
ATOM 2334 N N . GLY C 1 44 ? 35.304 14.415 19.491 1.00 28.71 44 GLY C N 1
ATOM 2335 C CA . GLY C 1 44 ? 34.878 13.012 19.303 1.00 28.52 44 GLY C CA 1
ATOM 2336 C C . GLY C 1 44 ? 35.616 12.332 18.104 1.00 29.88 44 GLY C C 1
ATOM 2337 O O . GLY C 1 44 ? 36.033 11.164 18.152 1.00 33.19 44 GLY C O 1
ATOM 2338 N N . LEU C 1 45 ? 35.797 13.076 17.033 1.00 29.84 45 LEU C N 1
ATOM 2339 C CA . LEU C 1 45 ? 36.523 12.544 15.885 1.00 31.36 45 LEU C CA 1
ATOM 2340 C C . LEU C 1 45 ? 37.972 12.220 16.360 1.00 31.79 45 LEU C C 1
ATOM 2341 O O . LEU C 1 45 ? 38.520 11.147 16.034 1.00 35.16 45 LEU C O 1
ATOM 2346 N N . HIS C 1 46 ? 38.593 13.083 17.160 1.00 29.49 46 HIS C N 1
ATOM 2347 C CA . HIS C 1 46 ? 39.940 12.779 17.635 1.00 30.02 46 HIS C CA 1
ATOM 2348 C C . HIS C 1 46 ? 40.000 11.489 18.393 1.00 35.27 46 HIS C C 1
ATOM 2349 O O . HIS C 1 46 ? 40.932 10.650 18.171 1.00 33.40 46 HIS C O 1
ATOM 2356 N N . LEU C 1 47 ? 39.028 11.333 19.305 1.00 32.36 47 LEU C N 1
ATOM 2357 C CA . LEU C 1 47 ? 38.933 10.129 20.086 1.00 34.03 47 LEU C CA 1
ATOM 2358 C C . LEU C 1 47 ? 38.674 8.922 19.172 1.00 33.09 47 LEU C C 1
ATOM 2359 O O . LEU C 1 47 ? 39.207 7.844 19.423 1.00 33.78 47 LEU C O 1
ATOM 2364 N N . ALA C 1 48 ? 37.857 9.074 18.151 1.00 32.75 48 ALA C N 1
ATOM 2365 C CA . ALA C 1 48 ? 37.621 7.918 17.311 1.00 36.14 48 ALA C CA 1
ATOM 2366 C C . ALA C 1 48 ? 38.973 7.537 16.712 1.00 40.57 48 ALA C C 1
ATOM 2367 O O . ALA C 1 48 ? 39.227 6.351 16.477 1.00 43.59 48 ALA C O 1
ATOM 2369 N N . ARG C 1 49 ? 39.853 8.514 16.486 1.00 40.96 49 ARG C N 1
ATOM 2370 C CA . ARG C 1 49 ? 41.156 8.215 15.899 1.00 43.36 49 ARG C CA 1
ATOM 2371 C C . ARG C 1 49 ? 42.224 7.959 16.913 1.00 45.15 49 ARG C C 1
ATOM 2372 O O . ARG C 1 49 ? 43.402 8.105 16.612 1.00 47.31 49 ARG C O 1
ATOM 2380 N N . GLY C 1 50 ? 41.838 7.598 18.129 1.00 44.99 50 GLY C N 1
ATOM 2381 C CA . GLY C 1 50 ? 42.844 7.328 19.126 1.00 45.61 50 GLY C CA 1
ATOM 2382 C C . GLY C 1 50 ? 43.570 8.515 19.757 1.00 47.90 50 GLY C C 1
ATOM 2383 O O . GLY C 1 50 ? 44.526 8.295 20.518 1.00 49.11 50 GLY C O 1
ATOM 2384 N N . GLN C 1 51 ? 43.160 9.750 19.461 1.00 45.80 51 GLN C N 1
ATOM 2385 C CA . GLN C 1 51 ? 43.803 10.935 20.057 1.00 45.77 51 GLN C CA 1
ATOM 2386 C C . GLN C 1 51 ? 42.949 11.662 21.132 1.00 44.32 51 GLN C C 1
ATOM 2387 O O . GLN C 1 51 ? 41.716 11.665 21.048 1.00 43.08 51 GLN C O 1
ATOM 2393 N N . VAL C 1 52 ? 43.574 12.289 22.125 1.00 42.84 52 VAL C N 1
ATOM 2394 C CA . VAL C 1 52 ? 42.780 13.083 23.096 1.00 43.90 52 VAL C CA 1
ATOM 2395 C C . VAL C 1 52 ? 43.092 14.572 22.809 1.00 40.61 52 VAL C C 1
ATOM 2396 O O . VAL C 1 52 ? 44.218 14.999 22.970 1.00 42.45 52 VAL C O 1
ATOM 2400 N N . ALA C 1 53 ? 42.104 15.338 22.371 1.00 37.45 53 ALA C N 1
ATOM 2401 C CA . ALA C 1 53 ? 42.295 16.770 22.040 1.00 35.06 53 ALA C CA 1
ATOM 2402 C C . ALA C 1 53 ? 41.800 17.752 23.129 1.00 35.77 53 ALA C C 1
ATOM 2403 O O . ALA C 1 53 ? 40.973 17.412 23.985 1.00 34.00 53 ALA C O 1
ATOM 2405 N N . TRP C 1 54 ? 42.297 18.976 23.090 1.00 34.05 54 TRP C N 1
ATOM 2406 C CA . TRP C 1 54 ? 41.946 19.931 24.111 1.00 34.88 54 TRP C CA 1
ATOM 2407 C C . TRP C 1 54 ? 41.636 21.300 23.564 1.00 32.93 54 TRP C C 1
ATOM 2408 O O . TRP C 1 54 ? 41.896 21.587 22.402 1.00 31.24 54 TRP C O 1
ATOM 2419 N N . GLY C 1 55 ? 41.104 22.149 24.443 1.00 31.07 55 GLY C N 1
ATOM 2420 C CA . GLY C 1 55 ? 40.859 23.541 24.080 1.00 27.51 55 GLY C CA 1
ATOM 2421 C C . GLY C 1 55 ? 39.518 23.838 23.425 1.00 27.72 55 GLY C C 1
ATOM 2422 O O . GLY C 1 55 ? 38.596 23.006 23.327 1.00 25.32 55 GLY C O 1
ATOM 2423 N N . HIS C 1 56 ? 39.403 25.075 22.990 1.00 24.54 56 HIS C N 1
ATOM 2424 C CA . HIS C 1 56 ? 38.174 25.561 22.401 1.00 23.21 56 HIS C CA 1
ATOM 2425 C C . HIS C 1 56 ? 38.405 26.074 21.017 1.00 24.83 56 HIS C C 1
ATOM 2426 O O . HIS C 1 56 ? 37.583 26.759 20.448 1.00 25.97 56 HIS C O 1
ATOM 2433 N N . SER C 1 57 ? 39.546 25.750 20.464 1.00 23.77 57 SER C N 1
ATOM 2434 C CA . SER C 1 57 ? 39.801 26.248 19.102 1.00 25.33 57 SER C CA 1
ATOM 2435 C C . SER C 1 57 ? 39.448 25.218 18.026 1.00 23.49 57 SER C C 1
ATOM 2436 O O . SER C 1 57 ? 40.136 24.192 17.907 1.00 23.97 57 SER C O 1
ATOM 2439 N N . ILE C 1 58 ? 38.393 25.473 17.288 1.00 22.41 58 ILE C N 1
ATOM 2440 C CA . ILE C 1 58 ? 38.051 24.617 16.144 1.00 23.15 58 ILE C CA 1
ATOM 2441 C C . ILE C 1 58 ? 39.204 24.584 15.127 1.00 25.50 58 ILE C C 1
ATOM 2442 O O . ILE C 1 58 ? 39.452 23.538 14.484 1.00 26.34 58 ILE C O 1
ATOM 2447 N N . LEU C 1 59 ? 39.933 25.708 14.992 1.00 26.17 59 LEU C N 1
ATOM 2448 C CA . LEU C 1 59 ? 41.098 25.722 14.074 1.00 29.42 59 LEU C CA 1
ATOM 2449 C C . LEU C 1 59 ? 42.178 24.700 14.493 1.00 30.06 59 LEU C C 1
ATOM 2450 O O . LEU C 1 59 ? 42.697 23.924 13.652 1.00 31.69 59 LEU C O 1
ATOM 2455 N N . ASP C 1 60 ? 42.575 24.727 15.773 1.00 28.33 60 ASP C N 1
ATOM 2456 C CA . ASP C 1 60 ? 43.550 23.751 16.244 1.00 26.17 60 ASP C CA 1
ATOM 2457 C C . ASP C 1 60 ? 42.928 22.354 16.162 1.00 28.33 60 ASP C C 1
ATOM 2458 O O . ASP C 1 60 ? 43.654 21.388 15.853 1.00 26.83 60 ASP C O 1
ATOM 2463 N N . LEU C 1 61 ? 41.613 22.226 16.457 1.00 28.50 61 LEU C N 1
ATOM 2464 C CA . LEU C 1 61 ? 41.002 20.875 16.432 1.00 29.45 61 LEU C CA 1
ATOM 2465 C C . LEU C 1 61 ? 41.015 20.232 15.024 1.00 29.35 61 LEU C C 1
ATOM 2466 O O . LEU C 1 61 ? 41.207 18.993 14.918 1.00 28.04 61 LEU C O 1
ATOM 2471 N N . LEU C 1 62 ? 40.789 21.040 13.982 1.00 29.98 62 LEU C N 1
ATOM 2472 C CA . LEU C 1 62 ? 40.887 20.563 12.589 1.00 30.94 62 LEU C CA 1
ATOM 2473 C C . LEU C 1 62 ? 42.385 20.376 12.177 1.00 33.95 62 LEU C C 1
ATOM 2474 O O . LEU C 1 62 ? 42.714 19.417 11.488 1.00 32.43 62 LEU C O 1
ATOM 2479 N N . ALA C 1 63 ? 43.304 21.251 12.623 1.00 34.27 63 ALA C N 1
ATOM 2480 C CA . ALA C 1 63 ? 44.735 21.130 12.201 1.00 34.69 63 ALA C CA 1
ATOM 2481 C C . ALA C 1 63 ? 45.424 19.927 12.778 1.00 33.81 63 ALA C C 1
ATOM 2482 O O . ALA C 1 63 ? 46.320 19.347 12.171 1.00 34.65 63 ALA C O 1
ATOM 2484 N N . ASP C 1 64 ? 45.000 19.531 13.960 1.00 34.85 64 ASP C N 1
ATOM 2485 C CA . ASP C 1 64 ? 45.635 18.416 14.626 1.00 36.06 64 ASP C CA 1
ATOM 2486 C C . ASP C 1 64 ? 45.139 17.028 14.221 1.00 34.65 64 ASP C C 1
ATOM 2487 O O . ASP C 1 64 ? 45.554 16.034 14.805 1.00 33.73 64 ASP C O 1
ATOM 2492 N N . LEU C 1 65 ? 44.232 16.951 13.262 1.00 37.38 65 LEU C N 1
ATOM 2493 C CA . LEU C 1 65 ? 43.677 15.640 12.867 1.00 36.80 65 LEU C CA 1
ATOM 2494 C C . LEU C 1 65 ? 44.733 14.881 12.080 1.00 39.95 65 LEU C C 1
ATOM 2495 O O . LEU C 1 65 ? 45.577 15.494 11.420 1.00 38.96 65 LEU C O 1
ATOM 2500 N N . PRO C 1 66 ? 44.689 13.531 12.139 1.00 41.52 66 PRO C N 1
ATOM 2501 C CA . PRO C 1 66 ? 45.639 12.654 11.445 1.00 40.47 66 PRO C CA 1
ATOM 2502 C C . PRO C 1 66 ? 45.749 13.031 9.987 1.00 40.62 66 PRO C C 1
ATOM 2503 O O . PRO C 1 66 ? 44.835 13.617 9.402 1.00 37.78 66 PRO C O 1
ATOM 2507 N N . GLU C 1 67 ? 46.868 12.651 9.382 1.00 42.44 67 GLU C N 1
ATOM 2508 C CA . GLU C 1 67 ? 47.117 13.004 7.983 1.00 44.12 67 GLU C CA 1
ATOM 2509 C C . GLU C 1 67 ? 46.074 12.450 6.985 1.00 44.90 67 GLU C C 1
ATOM 2510 O O . GLU C 1 67 ? 45.773 13.051 5.922 1.00 44.64 67 GLU C O 1
ATOM 2516 N N . ASP C 1 68 ? 45.523 11.303 7.335 1.00 45.31 68 ASP C N 1
ATOM 2517 C CA . ASP C 1 68 ? 44.575 10.634 6.467 1.00 50.25 68 ASP C CA 1
ATOM 2518 C C . ASP C 1 68 ? 43.244 11.343 6.390 1.00 50.29 68 ASP C C 1
ATOM 2519 O O . ASP C 1 68 ? 42.440 10.984 5.533 1.00 51.32 68 ASP C O 1
ATOM 2524 N N . VAL C 1 69 ? 42.988 12.322 7.272 1.00 46.63 69 VAL C N 1
ATOM 2525 C CA . VAL C 1 69 ? 41.704 13.032 7.211 1.00 42.64 69 VAL C CA 1
ATOM 2526 C C . VAL C 1 69 ? 41.888 14.304 6.412 1.00 43.75 69 VAL C C 1
ATOM 2527 O O . VAL C 1 69 ? 42.672 15.173 6.784 1.00 42.84 69 VAL C O 1
ATOM 2531 N N . ASP C 1 70 ? 41.141 14.427 5.326 1.00 44.04 70 ASP C N 1
ATOM 2532 C CA . ASP C 1 70 ? 41.239 15.582 4.455 1.00 45.79 70 ASP C CA 1
ATOM 2533 C C . ASP C 1 70 ? 40.292 16.665 4.913 1.00 45.69 70 ASP C C 1
ATOM 2534 O O . ASP C 1 70 ? 39.084 16.481 4.819 1.00 47.07 70 ASP C O 1
ATOM 2539 N N . VAL C 1 71 ? 40.818 17.816 5.337 1.00 44.84 71 VAL C N 1
ATOM 2540 C CA . VAL C 1 71 ? 39.961 18.915 5.794 1.00 43.35 71 VAL C CA 1
ATOM 2541 C C . VAL C 1 71 ? 39.636 19.941 4.687 1.00 44.50 71 VAL C C 1
ATOM 2542 O O . VAL C 1 71 ? 40.520 20.617 4.178 1.00 44.30 71 VAL C O 1
ATOM 2546 N N . PRO C 1 72 ? 38.354 20.070 4.294 1.00 44.49 72 PRO C N 1
ATOM 2547 C CA . PRO C 1 72 ? 38.076 21.065 3.249 1.00 45.01 72 PRO C CA 1
ATOM 2548 C C . PRO C 1 72 ? 38.307 22.499 3.757 1.00 45.82 72 PRO C C 1
ATOM 2549 O O . PRO C 1 72 ? 37.965 22.814 4.900 1.00 44.70 72 PRO C O 1
ATOM 2553 N N . GLU C 1 73 ? 38.870 23.355 2.898 1.00 44.98 73 GLU C N 1
ATOM 2554 C CA . GLU C 1 73 ? 39.148 24.743 3.232 1.00 44.09 73 GLU C CA 1
ATOM 2555 C C . GLU C 1 73 ? 37.932 25.493 3.792 1.00 43.81 73 GLU C C 1
ATOM 2556 O O . GLU C 1 73 ? 38.076 26.407 4.642 1.00 41.78 73 GLU C O 1
ATOM 2562 N N . ASP C 1 74 ? 36.732 25.154 3.322 1.00 40.21 74 ASP C N 1
ATOM 2563 C CA . ASP C 1 74 ? 35.587 25.852 3.864 1.00 39.37 74 ASP C CA 1
ATOM 2564 C C . ASP C 1 74 ? 35.303 25.481 5.342 1.00 35.88 74 ASP C C 1
ATOM 2565 O O . ASP C 1 74 ? 34.547 26.178 6.018 1.00 35.52 74 ASP C O 1
ATOM 2570 N N . LEU C 1 75 ? 35.920 24.420 5.875 1.00 32.86 75 LEU C N 1
ATOM 2571 C CA . LEU C 1 75 ? 35.668 24.116 7.297 1.00 32.60 75 LEU C CA 1
ATOM 2572 C C . LEU C 1 75 ? 36.663 24.972 8.140 1.00 33.90 75 LEU C C 1
ATOM 2573 O O . LEU C 1 75 ? 36.405 25.288 9.297 1.00 31.88 75 LEU C O 1
ATOM 2578 N N . VAL C 1 76 ? 37.800 25.328 7.538 1.00 34.17 76 VAL C N 1
ATOM 2579 C CA . VAL C 1 76 ? 38.811 26.169 8.211 1.00 32.92 76 VAL C CA 1
ATOM 2580 C C . VAL C 1 76 ? 38.199 27.563 8.324 1.00 32.98 76 VAL C C 1
ATOM 2581 O O . VAL C 1 76 ? 38.315 28.224 9.367 1.00 30.03 76 VAL C O 1
ATOM 2585 N N . GLU C 1 77 ? 37.511 28.020 7.273 1.00 31.45 77 GLU C N 1
ATOM 2586 C CA . GLU C 1 77 ? 36.862 29.325 7.350 1.00 32.96 77 GLU C CA 1
ATOM 2587 C C . GLU C 1 77 ? 35.734 29.261 8.382 1.00 30.84 77 GLU C C 1
ATOM 2588 O O . GLU C 1 77 ? 35.509 30.222 9.121 1.00 28.71 77 GLU C O 1
ATOM 2594 N N . ALA C 1 78 ? 35.012 28.143 8.442 1.00 28.07 78 ALA C N 1
ATOM 2595 C CA . ALA C 1 78 ? 33.951 28.054 9.478 1.00 27.80 78 ALA C CA 1
ATOM 2596 C C . ALA C 1 78 ? 34.561 28.089 10.893 1.00 25.83 78 ALA C C 1
ATOM 2597 O O . ALA C 1 78 ? 34.005 28.688 11.795 1.00 27.47 78 ALA C O 1
ATOM 2599 N N . ALA C 1 79 ? 35.665 27.366 11.092 1.00 24.67 79 ALA C N 1
ATOM 2600 C CA . ALA C 1 79 ? 36.345 27.336 12.386 1.00 26.33 79 ALA C CA 1
ATOM 2601 C C . ALA C 1 79 ? 36.750 28.739 12.834 1.00 26.65 79 ALA C C 1
ATOM 2602 O O . ALA C 1 79 ? 36.660 29.066 14.008 1.00 28.07 79 ALA C O 1
ATOM 2604 N N . LYS C 1 80 ? 37.226 29.571 11.915 1.00 30.16 80 LYS C N 1
ATOM 2605 C CA . LYS C 1 80 ? 37.639 30.927 12.254 1.00 30.65 80 LYS C CA 1
ATOM 2606 C C . LYS C 1 80 ? 36.447 31.662 12.790 1.00 32.04 80 LYS C C 1
ATOM 2607 O O . LYS C 1 80 ? 36.560 32.304 13.813 1.00 30.19 80 LYS C O 1
ATOM 2613 N N . VAL C 1 81 ? 35.311 31.561 12.109 1.00 26.64 81 VAL C N 1
ATOM 2614 C CA . VAL C 1 81 ? 34.121 32.239 12.592 1.00 28.79 81 VAL C CA 1
ATOM 2615 C C . VAL C 1 81 ? 33.631 31.739 13.986 1.00 25.91 81 VAL C C 1
ATOM 2616 O O . VAL C 1 81 ? 33.401 32.505 14.911 1.00 28.30 81 VAL C O 1
ATOM 2620 N N . LEU C 1 82 ? 33.460 30.437 14.101 1.00 25.82 82 LEU C N 1
ATOM 2621 C CA . LEU C 1 82 ? 32.961 29.863 15.340 1.00 26.80 82 LEU C CA 1
ATOM 2622 C C . LEU C 1 82 ? 33.892 30.094 16.530 1.00 24.77 82 LEU C C 1
ATOM 2623 O O . LEU C 1 82 ? 33.438 30.193 17.639 1.00 26.17 82 LEU C O 1
ATOM 2628 N N . ASP C 1 83 ? 35.186 30.169 16.289 1.00 23.66 83 ASP C N 1
ATOM 2629 C CA . ASP C 1 83 ? 36.169 30.338 17.386 1.00 26.17 83 ASP C CA 1
ATOM 2630 C C . ASP C 1 83 ? 35.958 31.620 18.150 1.00 29.17 83 ASP C C 1
ATOM 2631 O O . ASP C 1 83 ? 36.219 31.682 19.367 1.00 28.42 83 ASP C O 1
ATOM 2636 N N . LYS C 1 84 ? 35.383 32.596 17.455 1.00 25.47 84 LYS C N 1
ATOM 2637 C CA . LYS C 1 84 ? 35.111 33.878 18.077 1.00 26.50 84 LYS C CA 1
ATOM 2638 C C . LYS C 1 84 ? 33.833 33.878 18.941 1.00 27.21 84 LYS C C 1
ATOM 2639 O O . LYS C 1 84 ? 33.489 34.899 19.537 1.00 24.85 84 LYS C O 1
ATOM 2645 N N . TYR C 1 85 ? 33.147 32.740 19.017 1.00 23.72 85 TYR C N 1
ATOM 2646 C CA . TYR C 1 85 ? 31.913 32.654 19.815 1.00 23.70 85 TYR C CA 1
ATOM 2647 C C . TYR C 1 85 ? 32.083 31.959 21.177 1.00 23.58 85 TYR C C 1
ATOM 2648 O O . TYR C 1 85 ? 31.126 31.818 21.909 1.00 25.10 85 TYR C O 1
ATOM 2657 N N . TYR C 1 86 ? 33.271 31.466 21.476 1.00 23.35 86 TYR C N 1
ATOM 2658 C CA . TYR C 1 86 ? 33.469 30.791 22.759 1.00 23.91 86 TYR C CA 1
ATOM 2659 C C . TYR C 1 86 ? 33.404 31.776 23.965 1.00 25.24 86 TYR C C 1
ATOM 2660 O O . TYR C 1 86 ? 32.667 31.552 24.935 1.00 25.43 86 TYR C O 1
ATOM 2669 N N . ILE C 1 87 ? 34.106 32.909 23.859 1.00 23.91 87 ILE C N 1
ATOM 2670 C CA . ILE C 1 87 ? 34.118 33.926 24.931 1.00 24.34 87 ILE C CA 1
ATOM 2671 C C . ILE C 1 87 ? 33.305 35.185 24.781 1.00 20.72 87 ILE C C 1
ATOM 2672 O O . ILE C 1 87 ? 32.529 35.537 25.671 1.00 22.78 87 ILE C O 1
ATOM 2677 N N . PRO C 1 88 ? 33.409 35.869 23.635 1.00 22.42 88 PRO C N 1
ATOM 2678 C CA . PRO C 1 88 ? 32.659 37.114 23.445 1.00 21.06 88 PRO C CA 1
ATOM 2679 C C . PRO C 1 88 ? 31.163 37.062 23.588 1.00 22.35 88 PRO C C 1
ATOM 2680 O O . PRO C 1 88 ? 30.547 38.082 23.886 1.00 21.81 88 PRO C O 1
ATOM 2684 N N . THR C 1 89 ? 30.573 35.879 23.401 1.00 22.03 89 THR C N 1
ATOM 2685 C CA . THR C 1 89 ? 29.138 35.735 23.551 1.00 24.33 89 THR C CA 1
ATOM 2686 C C . THR C 1 89 ? 28.645 35.720 24.986 1.00 23.94 89 THR C C 1
ATOM 2687 O O . THR C 1 89 ? 27.445 35.889 25.232 1.00 23.87 89 THR C O 1
ATOM 2691 N N . ARG C 1 90 ? 29.545 35.510 25.955 1.00 23.09 90 ARG C N 1
ATOM 2692 C CA . ARG C 1 90 ? 29.101 35.449 27.343 1.00 23.17 90 ARG C CA 1
ATOM 2693 C C . ARG C 1 90 ? 29.736 36.491 28.261 1.00 23.25 90 ARG C C 1
ATOM 2694 O O . ARG C 1 90 ? 29.250 36.674 29.361 1.00 22.72 90 ARG C O 1
ATOM 2702 N N . TYR C 1 91 ? 30.860 37.107 27.815 1.00 23.42 91 TYR C N 1
ATOM 2703 C CA . TYR C 1 91 ? 31.611 38.032 28.651 1.00 22.02 91 TYR C CA 1
ATOM 2704 C C . TYR C 1 91 ? 31.554 39.488 28.186 1.00 22.07 91 TYR C C 1
ATOM 2705 O O . TYR C 1 91 ? 32.004 39.784 27.108 1.00 22.09 91 TYR C O 1
ATOM 2714 N N . PRO C 1 92 ? 30.951 40.383 29.007 1.00 22.73 92 PRO C N 1
ATOM 2715 C CA . PRO C 1 92 ? 30.845 41.790 28.656 1.00 22.00 92 PRO C CA 1
ATOM 2716 C C . PRO C 1 92 ? 32.146 42.436 28.339 1.00 24.63 92 PRO C C 1
ATOM 2717 O O . PRO C 1 92 ? 32.155 43.315 27.493 1.00 25.08 92 PRO C O 1
ATOM 2721 N N . ASP C 1 93 ? 33.263 41.993 28.948 1.00 24.79 93 ASP C N 1
ATOM 2722 C CA . ASP C 1 93 ? 34.528 42.689 28.684 1.00 25.72 93 ASP C CA 1
ATOM 2723 C C . ASP C 1 93 ? 35.136 42.454 27.317 1.00 28.15 93 ASP C C 1
ATOM 2724 O O . ASP C 1 93 ? 36.223 43.032 27.026 1.00 23.27 93 ASP C O 1
ATOM 2729 N N . ALA C 1 94 ? 34.506 41.581 26.488 1.00 23.90 94 ALA C N 1
ATOM 2730 C CA . ALA C 1 94 ? 34.991 41.429 25.112 1.00 24.65 94 ALA C CA 1
ATOM 2731 C C . ALA C 1 94 ? 34.301 42.553 24.251 1.00 22.82 94 ALA C C 1
ATOM 2732 O O . ALA C 1 94 ? 34.425 42.591 23.044 1.00 22.44 94 ALA C O 1
ATOM 2734 N N . HIS C 1 95 ? 33.586 43.468 24.902 1.00 23.38 95 HIS C N 1
ATOM 2735 C CA . HIS C 1 95 ? 32.869 44.575 24.193 1.00 23.36 95 HIS C CA 1
ATOM 2736 C C . HIS C 1 95 ? 33.071 45.888 24.940 1.00 23.28 95 HIS C C 1
ATOM 2737 O O . HIS C 1 95 ? 33.401 45.886 26.113 1.00 23.33 95 HIS C O 1
ATOM 2744 N N . PRO C 1 96 ? 32.754 47.017 24.299 1.00 22.17 96 PRO C N 1
ATOM 2745 C CA . PRO C 1 96 ? 32.995 48.255 25.016 1.00 23.01 96 PRO C CA 1
ATOM 2746 C C . PRO C 1 96 ? 31.966 48.629 26.069 1.00 24.83 96 PRO C C 1
ATOM 2747 O O . PRO C 1 96 ? 32.257 49.359 26.999 1.00 23.34 96 PRO C O 1
ATOM 2751 N N . ALA C 1 97 ? 30.749 48.157 25.899 1.00 23.08 97 ALA C N 1
ATOM 2752 C CA . ALA C 1 97 ? 29.715 48.517 26.830 1.00 25.94 97 ALA C CA 1
ATOM 2753 C C . ALA C 1 97 ? 28.595 47.518 26.716 1.00 25.45 97 ALA C C 1
ATOM 2754 O O . ALA C 1 97 ? 28.463 46.890 25.692 1.00 24.72 97 ALA C O 1
ATOM 2756 N N . GLY C 1 98 ? 27.805 47.385 27.778 1.00 28.62 98 GLY C N 1
ATOM 2757 C CA . GLY C 1 98 ? 26.617 46.546 27.746 1.00 27.77 98 GLY C CA 1
ATOM 2758 C C . GLY C 1 98 ? 26.873 45.074 28.049 1.00 31.03 98 GLY C C 1
ATOM 2759 O O . GLY C 1 98 ? 28.000 44.680 28.280 1.00 30.29 98 GLY C O 1
ATOM 2760 N N . PRO C 1 99 ? 25.815 44.258 28.091 1.00 29.11 99 PRO C N 1
ATOM 2761 C CA . PRO C 1 99 ? 25.956 42.816 28.337 1.00 27.06 99 PRO C CA 1
ATOM 2762 C C . PRO C 1 99 ? 26.557 42.234 27.014 1.00 26.78 99 PRO C C 1
ATOM 2763 O O . PRO C 1 99 ? 26.436 42.832 25.912 1.00 25.40 99 PRO C O 1
ATOM 2767 N N . ALA C 1 100 ? 27.177 41.059 27.079 1.00 24.00 100 ALA C N 1
ATOM 2768 C CA . ALA C 1 100 ? 27.804 40.517 25.910 1.00 22.75 100 ALA C CA 1
ATOM 2769 C C . ALA C 1 100 ? 26.873 40.229 24.716 1.00 26.60 100 ALA C C 1
ATOM 2770 O O . ALA C 1 100 ? 27.319 40.258 23.603 1.00 27.34 100 ALA C O 1
ATOM 2772 N N . ALA C 1 101 ? 25.604 39.949 24.962 1.00 28.45 101 ALA C N 1
ATOM 2773 C CA . ALA C 1 101 ? 24.697 39.533 23.869 1.00 31.27 101 ALA C CA 1
ATOM 2774 C C . ALA C 1 101 ? 24.221 40.654 23.004 1.00 32.83 101 ALA C C 1
ATOM 2775 O O . ALA C 1 101 ? 23.674 40.428 21.928 1.00 31.20 101 ALA C O 1
ATOM 2777 N N . ARG C 1 102 ? 24.483 41.870 23.469 1.00 31.03 102 ARG C N 1
ATOM 2778 C CA . ARG C 1 102 ? 24.019 43.071 22.813 1.00 30.29 102 ARG C CA 1
ATOM 2779 C C . ARG C 1 102 ? 24.162 43.152 21.316 1.00 34.31 102 ARG C C 1
ATOM 2780 O O . ARG C 1 102 ? 23.200 43.534 20.628 1.00 32.73 102 ARG C O 1
ATOM 2788 N N . HIS C 1 103 ? 25.345 42.833 20.781 1.00 31.18 103 HIS C N 1
ATOM 2789 C CA . HIS C 1 103 ? 25.495 42.970 19.356 1.00 33.52 103 HIS C CA 1
ATOM 2790 C C . HIS C 1 103 ? 25.302 41.770 18.466 1.00 34.97 103 HIS C C 1
ATOM 2791 O O . HIS C 1 103 ? 25.473 41.904 17.244 1.00 37.81 103 HIS C O 1
ATOM 2798 N N . TYR C 1 104 ? 24.886 40.647 19.039 1.00 34.46 104 TYR C N 1
ATOM 2799 C CA . TYR C 1 104 ? 24.649 39.440 18.233 1.00 32.61 104 TYR C CA 1
ATOM 2800 C C . TYR C 1 104 ? 23.268 39.469 17.536 1.00 34.63 104 TYR C C 1
ATOM 2801 O O . TYR C 1 104 ? 22.233 39.839 18.136 1.00 33.12 104 TYR C O 1
ATOM 2810 N N . THR C 1 105 ? 23.273 39.079 16.265 1.00 31.94 105 THR C N 1
ATOM 2811 C CA . THR C 1 105 ? 22.040 39.102 15.449 1.00 32.20 105 THR C CA 1
ATOM 2812 C C . THR C 1 105 ? 21.447 37.704 15.166 1.00 31.32 105 THR C C 1
ATOM 2813 O O . THR C 1 105 ? 22.107 36.670 15.351 1.00 28.87 105 THR C O 1
ATOM 2817 N N . ARG C 1 106 ? 20.225 37.705 14.634 1.00 31.51 106 ARG C N 1
ATOM 2818 C CA . ARG C 1 106 ? 19.541 36.481 14.284 1.00 31.15 106 ARG C CA 1
ATOM 2819 C C . ARG C 1 106 ? 20.306 35.866 13.140 1.00 32.07 106 ARG C C 1
ATOM 2820 O O . ARG C 1 106 ? 20.585 34.680 13.167 1.00 27.83 106 ARG C O 1
ATOM 2828 N N . LEU C 1 107 ? 20.677 36.684 12.139 1.00 32.21 107 LEU C N 1
ATOM 2829 C CA . LEU C 1 107 ? 21.412 36.154 11.003 1.00 34.06 107 LEU C CA 1
ATOM 2830 C C . LEU C 1 107 ? 22.748 35.518 11.401 1.00 32.30 107 LEU C C 1
ATOM 2831 O O . LEU C 1 107 ? 23.129 34.445 10.879 1.00 32.43 107 LEU C O 1
ATOM 2836 N N . GLU C 1 108 ? 23.462 36.162 12.318 1.00 31.33 108 GLU C N 1
ATOM 2837 C CA . GLU C 1 108 ? 24.733 35.570 12.776 1.00 29.64 108 GLU C CA 1
ATOM 2838 C C . GLU C 1 108 ? 24.464 34.195 13.431 1.00 26.67 108 GLU C C 1
ATOM 2839 O O . GLU C 1 108 ? 25.195 33.251 13.230 1.00 26.65 108 GLU C O 1
ATOM 2845 N N . ALA C 1 109 ? 23.391 34.101 14.193 1.00 23.48 109 ALA C N 1
ATOM 2846 C CA . ALA C 1 109 ? 23.080 32.865 14.858 1.00 27.62 109 ALA C CA 1
ATOM 2847 C C . ALA C 1 109 ? 22.679 31.779 13.849 1.00 28.21 109 ALA C C 1
ATOM 2848 O O . ALA C 1 109 ? 23.097 30.599 13.991 1.00 27.90 109 ALA C O 1
ATOM 2850 N N . GLU C 1 110 ? 21.915 32.172 12.812 1.00 26.27 110 GLU C N 1
ATOM 2851 C CA . GLU C 1 110 ? 21.475 31.191 11.820 1.00 27.34 110 GLU C CA 1
ATOM 2852 C C . GLU C 1 110 ? 22.704 30.648 11.093 1.00 29.07 110 GLU C C 1
ATOM 2853 O O . GLU C 1 110 ? 22.820 29.428 10.870 1.00 30.03 110 GLU C O 1
ATOM 2859 N N . GLU C 1 111 ? 23.642 31.545 10.770 1.00 26.81 111 GLU C N 1
ATOM 2860 C CA . GLU C 1 111 ? 24.878 31.116 10.094 1.00 28.78 111 GLU C CA 1
ATOM 2861 C C . GLU C 1 111 ? 25.724 30.206 11.020 1.00 28.59 111 GLU C C 1
ATOM 2862 O O . GLU C 1 111 ? 26.298 29.202 10.556 1.00 28.79 111 GLU C O 1
ATOM 2868 N N . ALA C 1 112 ? 25.807 30.559 12.320 1.00 29.60 112 ALA C N 1
ATOM 2869 C CA . ALA C 1 112 ? 26.570 29.752 13.307 1.00 29.00 112 ALA C CA 1
ATOM 2870 C C . ALA C 1 112 ? 26.018 28.302 13.284 1.00 28.66 112 ALA C C 1
ATOM 2871 O O . ALA C 1 112 ? 26.813 27.319 13.228 1.00 28.15 112 ALA C O 1
ATOM 2873 N N . LEU C 1 113 ? 24.689 28.179 13.396 1.00 27.72 113 LEU C N 1
ATOM 2874 C CA . LEU C 1 113 ? 24.038 26.850 13.264 1.00 31.08 113 LEU C CA 1
ATOM 2875 C C . LEU C 1 113 ? 24.445 26.103 11.977 1.00 29.39 113 LEU C C 1
ATOM 2876 O O . LEU C 1 113 ? 24.772 24.901 12.029 1.00 31.69 113 LEU C O 1
ATOM 2881 N N . ASP C 1 114 ? 24.397 26.781 10.818 1.00 29.69 114 ASP C N 1
ATOM 2882 C CA . ASP C 1 114 ? 24.808 26.145 9.569 1.00 29.19 114 ASP C CA 1
ATOM 2883 C C . ASP C 1 114 ? 26.294 25.716 9.571 1.00 29.82 114 ASP C C 1
ATOM 2884 O O . ASP C 1 114 ? 26.641 24.648 9.072 1.00 29.12 114 ASP C O 1
ATOM 2889 N N . LEU C 1 115 ? 27.175 26.558 10.139 1.00 28.73 115 LEU C N 1
ATOM 2890 C CA . LEU C 1 115 ? 28.594 26.245 10.172 1.00 26.50 115 LEU C CA 1
ATOM 2891 C C . LEU C 1 115 ? 28.851 25.017 11.063 1.00 26.04 115 LEU C C 1
ATOM 2892 O O . LEU C 1 115 ? 29.645 24.115 10.714 1.00 28.79 115 LEU C O 1
ATOM 2897 N N . ALA C 1 116 ? 28.197 25.000 12.233 1.00 27.93 116 ALA C N 1
ATOM 2898 C CA . ALA C 1 116 ? 28.355 23.870 13.163 1.00 28.63 116 ALA C CA 1
ATOM 2899 C C . ALA C 1 116 ? 27.797 22.609 12.493 1.00 28.11 116 ALA C C 1
ATOM 2900 O O . ALA C 1 116 ? 28.388 21.512 12.559 1.00 28.94 116 ALA C O 1
ATOM 2902 N N . GLN C 1 117 ? 26.679 22.771 11.808 1.00 29.60 117 GLN C N 1
ATOM 2903 C CA . GLN C 1 117 ? 26.095 21.604 11.123 1.00 31.75 117 GLN C CA 1
ATOM 2904 C C . GLN C 1 117 ? 27.087 21.013 10.137 1.00 31.03 117 GLN C C 1
ATOM 2905 O O . GLN C 1 117 ? 27.262 19.768 10.026 1.00 32.27 117 GLN C O 1
ATOM 2911 N N . LYS C 1 118 ? 27.785 21.916 9.427 1.00 31.48 118 LYS C N 1
ATOM 2912 C CA . LYS C 1 118 ? 28.801 21.487 8.469 1.00 30.70 118 LYS C CA 1
ATOM 2913 C C . LYS C 1 118 ? 29.904 20.689 9.127 1.00 30.19 118 LYS C C 1
ATOM 2914 O O . LYS C 1 118 ? 30.412 19.677 8.580 1.00 29.00 118 LYS C O 1
ATOM 2920 N N . ILE C 1 119 ? 30.323 21.157 10.298 1.00 29.05 119 ILE C N 1
ATOM 2921 C CA . ILE C 1 119 ? 31.368 20.489 11.018 1.00 27.70 119 ILE C CA 1
ATOM 2922 C C . ILE C 1 119 ? 30.854 19.127 11.493 1.00 27.76 119 ILE C C 1
ATOM 2923 O O . ILE C 1 119 ? 31.587 18.107 11.426 1.00 30.86 119 ILE C O 1
ATOM 2928 N N . LEU C 1 120 ? 29.612 19.085 11.985 1.00 27.54 120 LEU C N 1
ATOM 2929 C CA . LEU C 1 120 ? 29.085 17.803 12.496 1.00 29.99 120 LEU C CA 1
ATOM 2930 C C . LEU C 1 120 ? 28.966 16.757 11.369 1.00 30.24 120 LEU C C 1
ATOM 2931 O O . LEU C 1 120 ? 29.340 15.595 11.578 1.00 32.25 120 LEU C O 1
ATOM 2936 N N . ALA C 1 121 ? 28.500 17.199 10.197 1.00 31.52 121 ALA C N 1
ATOM 2937 C CA . ALA C 1 121 ? 28.332 16.317 8.999 1.00 34.03 121 ALA C CA 1
ATOM 2938 C C . ALA C 1 121 ? 29.696 15.768 8.616 1.00 32.85 121 ALA C C 1
ATOM 2939 O O . ALA C 1 121 ? 29.844 14.591 8.322 1.00 35.40 121 ALA C O 1
ATOM 2941 N N . PHE C 1 122 ? 30.707 16.625 8.660 1.00 34.22 122 PHE C N 1
ATOM 2942 C CA . PHE C 1 122 ? 32.093 16.223 8.371 1.00 33.02 122 PHE C CA 1
ATOM 2943 C C . PHE C 1 122 ? 32.549 15.151 9.360 1.00 33.49 122 PHE C C 1
ATOM 2944 O O . PHE C 1 122 ? 33.108 14.112 8.991 1.00 34.45 122 PHE C O 1
ATOM 2952 N N . VAL C 1 123 ? 32.299 15.372 10.640 1.00 32.96 123 VAL C N 1
ATOM 2953 C CA . VAL C 1 123 ? 32.726 14.398 11.625 1.00 33.57 123 VAL C CA 1
ATOM 2954 C C . VAL C 1 123 ? 31.973 13.065 11.406 1.00 34.56 123 VAL C C 1
ATOM 2955 O O . VAL C 1 123 ? 32.577 11.963 11.374 1.00 35.19 123 VAL C O 1
ATOM 2959 N N . GLU C 1 124 ? 30.662 13.158 11.258 1.00 36.97 124 GLU C N 1
ATOM 2960 C CA . GLU C 1 124 ? 29.891 11.934 11.087 1.00 41.57 124 GLU C CA 1
ATOM 2961 C C . GLU C 1 124 ? 30.483 11.137 9.914 1.00 43.68 124 GLU C C 1
ATOM 2962 O O . GLU C 1 124 ? 30.707 9.935 10.036 1.00 45.54 124 GLU C O 1
ATOM 2968 N N . GLU C 1 125 ? 30.796 11.800 8.814 1.00 45.13 125 GLU C N 1
ATOM 2969 C CA . GLU C 1 125 ? 31.374 11.120 7.676 1.00 47.78 125 GLU C CA 1
ATOM 2970 C C . GLU C 1 125 ? 32.778 10.495 7.915 1.00 49.27 125 GLU C C 1
ATOM 2971 O O . GLU C 1 125 ? 33.046 9.356 7.509 1.00 44.36 125 GLU C O 1
ATOM 2977 N N . LYS C 1 126 ? 33.679 11.235 8.570 1.00 49.62 126 LYS C N 1
ATOM 2978 C CA . LYS C 1 126 ? 35.044 10.759 8.801 1.00 50.17 126 LYS C CA 1
ATOM 2979 C C . LYS C 1 126 ? 35.183 9.808 9.979 1.00 53.10 126 LYS C C 1
ATOM 2980 O O . LYS C 1 126 ? 36.216 9.146 10.157 1.00 53.80 126 LYS C O 1
ATOM 2986 N N . LEU C 1 127 ? 34.136 9.715 10.781 1.00 55.31 127 LEU C N 1
ATOM 2987 C CA . LEU C 1 127 ? 34.231 8.899 11.959 1.00 57.89 127 LEU C CA 1
ATOM 2988 C C . LEU C 1 127 ? 34.650 7.526 11.528 1.00 60.01 127 LEU C C 1
ATOM 2989 O O . LEU C 1 127 ? 35.869 7.252 11.684 1.00 60.60 127 LEU C O 1
ATOM 2995 N N . MET D 1 1 ? 28.406 50.444 36.751 1.00 50.79 1 MET D N 1
ATOM 2996 C CA . MET D 1 1 ? 29.440 51.282 37.570 1.00 55.81 1 MET D CA 1
ATOM 2997 C C . MET D 1 1 ? 30.824 50.608 37.407 1.00 53.63 1 MET D C 1
ATOM 2998 O O . MET D 1 1 ? 31.133 49.627 38.082 1.00 49.81 1 MET D O 1
ATOM 3003 N N . ASN D 1 2 ? 31.660 51.214 36.557 1.00 53.81 2 ASN D N 1
ATOM 3004 C CA . ASN D 1 2 ? 32.924 50.633 36.061 1.00 52.00 2 ASN D CA 1
ATOM 3005 C C . ASN D 1 2 ? 32.542 49.216 35.516 1.00 49.82 2 ASN D C 1
ATOM 3006 O O . ASN D 1 2 ? 33.213 48.160 35.709 1.00 50.60 2 ASN D O 1
ATOM 3011 N N . ARG D 1 3 ? 31.422 49.256 34.789 1.00 41.70 3 ARG D N 1
ATOM 3012 C CA . ARG D 1 3 ? 30.821 48.122 34.134 1.00 36.96 3 ARG D CA 1
ATOM 3013 C C . ARG D 1 3 ? 30.142 47.114 34.998 1.00 33.43 3 ARG D C 1
ATOM 3014 O O . ARG D 1 3 ? 29.651 46.111 34.480 1.00 30.35 3 ARG D O 1
ATOM 3022 N N . ALA D 1 4 ? 30.070 47.378 36.296 1.00 28.51 4 ALA D N 1
ATOM 3023 C CA . ALA D 1 4 ? 29.371 46.455 37.170 1.00 28.54 4 ALA D CA 1
ATOM 3024 C C . ALA D 1 4 ? 27.948 46.175 36.631 1.00 28.76 4 ALA D C 1
ATOM 3025 O O . ALA D 1 4 ? 27.502 45.000 36.595 1.00 25.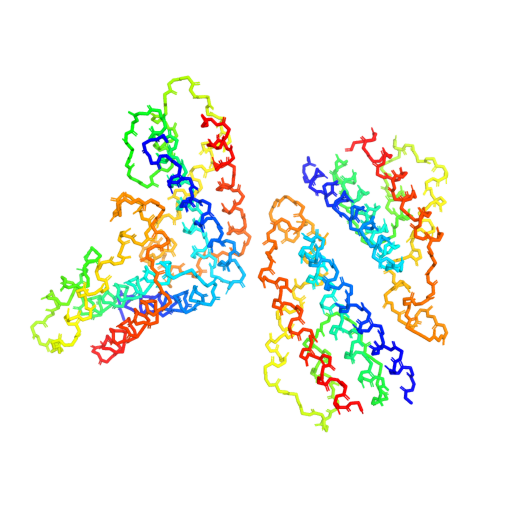89 4 ALA D O 1
ATOM 3027 N N . ARG D 1 5 ? 27.227 47.231 36.239 1.00 27.83 5 ARG D N 1
ATOM 3028 C CA . ARG D 1 5 ? 25.839 47.066 35.763 1.00 27.92 5 ARG D CA 1
ATOM 3029 C C . ARG D 1 5 ? 25.747 46.190 34.516 1.00 27.47 5 ARG D C 1
ATOM 3030 O O . ARG D 1 5 ? 24.761 45.473 34.303 1.00 23.95 5 ARG D O 1
ATOM 3038 N N . ASP D 1 6 ? 26.774 46.262 33.675 1.00 26.47 6 ASP D N 1
ATOM 3039 C CA . ASP D 1 6 ? 26.833 45.473 32.474 1.00 27.84 6 ASP D CA 1
ATOM 3040 C C . ASP D 1 6 ? 26.953 43.942 32.815 1.00 27.97 6 ASP D C 1
ATOM 3041 O O . ASP D 1 6 ? 26.368 43.085 32.148 1.00 27.30 6 ASP D O 1
ATOM 3046 N N . TRP D 1 7 ? 27.747 43.628 33.834 1.00 26.80 7 TRP D N 1
ATOM 3047 C CA . TRP D 1 7 ? 27.918 42.250 34.285 1.00 22.14 7 TRP D CA 1
ATOM 3048 C C . TRP D 1 7 ? 26.639 41.798 34.998 1.00 23.34 7 TRP D C 1
ATOM 3049 O O . TRP D 1 7 ? 26.271 40.599 34.919 1.00 22.13 7 TRP D O 1
ATOM 3060 N N . LEU D 1 8 ? 25.956 42.695 35.722 1.00 21.88 8 LEU D N 1
ATOM 3061 C CA . LEU D 1 8 ? 24.688 42.251 36.340 1.00 23.11 8 LEU D CA 1
ATOM 3062 C C . LEU D 1 8 ? 23.668 41.969 35.205 1.00 26.30 8 LEU D C 1
ATOM 3063 O O . LEU D 1 8 ? 22.875 41.046 35.283 1.00 27.27 8 LEU D O 1
ATOM 3068 N N . GLU D 1 9 ? 23.647 42.789 34.167 1.00 27.24 9 GLU D N 1
ATOM 3069 C CA . GLU D 1 9 ? 22.747 42.511 33.021 1.00 29.67 9 GLU D CA 1
ATOM 3070 C C . GLU D 1 9 ? 23.129 41.183 32.372 1.00 26.26 9 GLU D C 1
ATOM 3071 O O . GLU D 1 9 ? 22.261 40.404 31.939 1.00 25.08 9 GLU D O 1
ATOM 3077 N N . GLN D 1 10 ? 24.422 40.932 32.246 1.00 24.76 10 GLN D N 1
ATOM 3078 C CA . GLN D 1 10 ? 24.814 39.635 31.672 1.00 23.68 10 GLN D CA 1
ATOM 3079 C C . GLN D 1 10 ? 24.249 38.541 32.614 1.00 25.39 10 GLN D C 1
ATOM 3080 O O . GLN D 1 10 ? 23.715 37.533 32.136 1.00 23.51 10 GLN D O 1
ATOM 3086 N N . ALA D 1 11 ? 24.427 38.719 33.933 1.00 24.39 11 ALA D N 1
ATOM 3087 C CA . ALA D 1 11 ? 23.929 37.717 34.915 1.00 26.22 11 ALA D CA 1
ATOM 3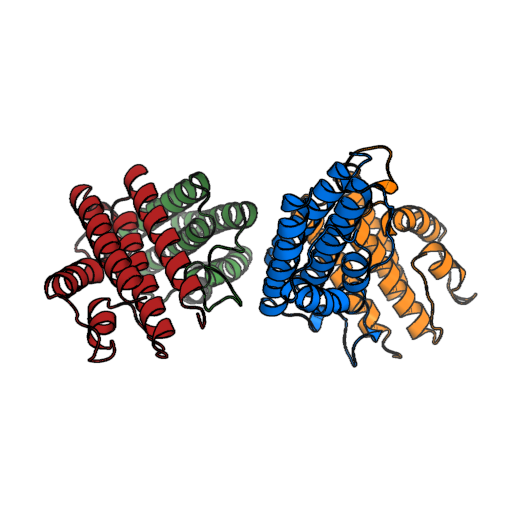088 C C . ALA D 1 11 ? 22.449 37.434 34.663 1.00 25.16 11 ALA D C 1
ATOM 3089 O O . ALA D 1 11 ? 22.015 36.301 34.726 1.00 24.40 11 ALA D O 1
ATOM 3091 N N . ARG D 1 12 ? 21.664 38.514 34.481 1.00 28.04 12 ARG D N 1
ATOM 3092 C CA . ARG D 1 12 ? 20.236 38.334 34.219 1.00 26.47 12 ARG D CA 1
ATOM 3093 C C . ARG D 1 12 ? 19.987 37.697 32.883 1.00 27.23 12 ARG D C 1
ATOM 3094 O O . ARG D 1 12 ? 19.044 36.933 32.765 1.00 27.46 12 ARG D O 1
ATOM 3102 N N . HIS D 1 13 ? 20.730 38.046 31.826 1.00 29.30 13 HIS D N 1
ATOM 3103 C CA . HIS D 1 13 ? 20.475 37.350 30.530 1.00 29.93 13 HIS D CA 1
ATOM 3104 C C . HIS D 1 13 ? 20.782 35.827 30.720 1.00 30.11 13 HIS D C 1
ATOM 3105 O O . HIS D 1 13 ? 20.114 34.940 30.155 1.00 27.77 13 HIS D O 1
ATOM 3112 N N . ASN D 1 14 ? 21.819 35.526 31.505 1.00 26.44 14 ASN D N 1
ATOM 3113 C CA . ASN D 1 14 ? 22.193 34.134 31.733 1.00 27.24 14 ASN D CA 1
ATOM 3114 C C . ASN D 1 14 ? 21.095 33.379 32.542 1.00 25.85 14 ASN D C 1
ATOM 3115 O O . ASN D 1 14 ? 20.861 32.171 32.303 1.00 27.25 14 ASN D O 1
ATOM 3120 N N . LEU D 1 15 ? 20.469 34.076 33.490 1.00 24.61 15 LEU D N 1
ATOM 3121 C CA . LEU D 1 15 ? 19.435 33.441 34.336 1.00 25.46 15 LEU D CA 1
ATOM 3122 C C . LEU D 1 15 ? 18.246 33.180 33.403 1.00 26.19 15 LEU D C 1
ATOM 3123 O O . LEU D 1 15 ? 17.675 32.105 33.423 1.00 24.62 15 LEU D O 1
ATOM 3128 N N . ARG D 1 16 ? 17.873 34.184 32.588 1.00 27.34 16 ARG D N 1
ATOM 3129 C CA . ARG D 1 16 ? 16.785 33.935 31.625 1.00 26.36 16 ARG D CA 1
ATOM 3130 C C . ARG D 1 16 ? 17.131 32.799 30.673 1.00 28.18 16 ARG D C 1
ATOM 3131 O O . ARG D 1 16 ? 16.245 32.003 30.275 1.00 28.15 16 ARG D O 1
ATOM 3139 N N . HIS D 1 17 ? 18.384 32.710 30.222 1.00 26.36 17 HIS D N 1
ATOM 3140 C CA . HIS D 1 17 ? 18.662 31.591 29.352 1.00 26.43 17 HIS D CA 1
ATOM 3141 C C . HIS D 1 17 ? 18.512 30.270 30.123 1.00 28.27 17 HIS D C 1
ATOM 3142 O O . HIS D 1 17 ? 18.122 29.223 29.529 1.00 26.87 17 HIS D O 1
ATOM 3149 N N . ALA D 1 18 ? 18.881 30.274 31.413 1.00 26.29 18 ALA D N 1
ATOM 3150 C CA . ALA D 1 18 ? 18.719 29.049 32.220 1.00 25.99 18 ALA D CA 1
ATOM 3151 C C . ALA D 1 18 ? 17.193 28.707 32.326 1.00 27.98 18 ALA D C 1
ATOM 3152 O O . ALA D 1 18 ? 16.802 27.540 32.188 1.00 26.26 18 ALA D O 1
ATOM 3154 N N . GLN D 1 19 ? 16.347 29.725 32.559 1.00 27.48 19 GLN D N 1
ATOM 3155 C CA . GLN D 1 19 ? 14.884 29.502 32.589 1.00 31.07 19 GLN D CA 1
ATOM 3156 C C . GLN D 1 19 ? 14.369 28.955 31.240 1.00 31.54 19 GLN D C 1
ATOM 3157 O O . GLN D 1 19 ? 13.581 27.997 31.223 1.00 32.24 19 GLN D O 1
ATOM 3163 N N . GLY D 1 20 ? 14.814 29.507 30.109 1.00 32.42 20 GLY D N 1
ATOM 3164 C CA . GLY D 1 20 ? 14.349 28.985 28.819 1.00 29.87 20 GLY D CA 1
ATOM 3165 C C . GLY D 1 20 ? 14.876 27.584 28.597 1.00 31.10 20 GLY D C 1
ATOM 3166 O O . GLY D 1 20 ? 14.211 26.723 27.997 1.00 30.43 20 GLY D O 1
ATOM 3167 N N . SER D 1 21 ? 16.092 27.333 29.073 1.00 30.49 21 SER D N 1
ATOM 3168 C CA . SER D 1 21 ? 16.661 26.002 28.908 1.00 29.98 21 SER D CA 1
ATOM 3169 C C . SER D 1 21 ? 15.802 24.979 29.681 1.00 32.67 21 SER D C 1
ATOM 3170 O O . SER D 1 21 ? 15.551 23.845 29.201 1.00 35.80 21 SER D O 1
ATOM 3173 N N . LEU D 1 22 ? 15.371 25.350 30.877 1.00 29.51 22 LEU D N 1
ATOM 3174 C CA . LEU D 1 22 ? 14.564 24.446 31.656 1.00 32.94 22 LEU D CA 1
ATOM 3175 C C . LEU D 1 22 ? 13.316 24.128 30.789 1.00 32.93 22 LEU D C 1
ATOM 3176 O O . LEU D 1 22 ? 12.942 22.949 30.633 1.00 30.29 22 LEU D O 1
ATOM 3181 N N . GLY D 1 23 ? 12.700 25.179 30.247 1.00 34.01 23 GLY D N 1
ATOM 3182 C CA . GLY D 1 23 ? 11.509 24.987 29.414 1.00 34.27 23 GLY D CA 1
ATOM 3183 C C . GLY D 1 23 ? 11.753 24.141 28.196 1.00 37.27 23 GLY D C 1
ATOM 3184 O O . GLY D 1 23 ? 10.852 23.463 27.715 1.00 37.94 23 GLY D O 1
ATOM 3185 N N . LEU D 1 24 ? 12.972 24.162 27.681 1.00 34.71 24 LEU D N 1
ATOM 3186 C CA . LEU D 1 24 ? 13.258 23.352 26.532 1.00 33.91 24 LEU D CA 1
ATOM 3187 C C . LEU D 1 24 ? 13.536 21.929 26.958 1.00 32.86 24 LEU D C 1
ATOM 3188 O O . LEU D 1 24 ? 13.680 21.058 26.098 1.00 29.92 24 LEU D O 1
ATOM 3193 N N . GLY D 1 25 ? 13.622 21.683 28.266 1.00 31.61 25 GLY D N 1
ATOM 3194 C CA . GLY D 1 25 ? 13.992 20.349 28.750 1.00 31.50 25 GLY D CA 1
ATOM 3195 C C . GLY D 1 25 ? 15.527 20.126 28.721 1.00 30.91 25 GLY D C 1
ATOM 3196 O O . GLY D 1 25 ? 16.002 18.992 28.930 1.00 29.07 25 GLY D O 1
ATOM 3197 N N . ASP D 1 26 ? 16.320 21.196 28.487 1.00 27.97 26 ASP D N 1
ATOM 3198 C CA . ASP D 1 26 ? 17.780 21.050 28.357 1.00 30.69 26 ASP D CA 1
ATOM 3199 C C . ASP D 1 26 ? 18.365 21.291 29.761 1.00 30.70 26 ASP D C 1
ATOM 3200 O O . ASP D 1 26 ? 18.929 22.348 30.054 1.00 26.81 26 ASP D O 1
ATOM 3205 N N . TYR D 1 27 ? 18.253 20.281 30.608 1.00 27.31 27 TYR D N 1
ATOM 3206 C CA . TYR D 1 27 ? 18.659 20.511 32.003 1.00 27.70 27 TYR D CA 1
ATOM 3207 C C . TYR D 1 27 ? 20.106 20.781 32.281 1.00 24.47 27 TYR D C 1
ATOM 3208 O O . TYR D 1 27 ? 20.417 21.618 33.123 1.00 26.87 27 TYR D O 1
ATOM 3217 N N . ALA D 1 28 ? 20.997 20.073 31.618 1.00 24.72 28 ALA D N 1
ATOM 3218 C CA . ALA D 1 28 ? 22.409 20.290 31.869 1.00 25.30 28 ALA D CA 1
ATOM 3219 C C . ALA D 1 28 ? 22.748 21.732 31.444 1.00 24.14 28 ALA D C 1
ATOM 3220 O O . ALA D 1 28 ? 23.455 22.451 32.188 1.00 24.45 28 ALA D O 1
ATOM 3222 N N . TRP D 1 29 ? 22.278 22.151 30.265 1.00 24.40 29 TRP D N 1
ATOM 3223 C CA . TRP D 1 29 ? 22.509 23.530 29.808 1.00 24.44 29 TRP D CA 1
ATOM 3224 C C . TRP D 1 29 ? 21.890 24.553 30.767 1.00 24.92 29 TRP D C 1
ATOM 3225 O O . TRP D 1 29 ? 22.481 25.630 30.979 1.00 25.01 29 TRP D O 1
ATOM 3236 N N . ALA D 1 30 ? 20.716 24.261 31.358 1.00 24.11 30 ALA D N 1
ATOM 3237 C CA . ALA D 1 30 ? 20.119 25.191 32.327 1.00 22.03 30 ALA D CA 1
ATOM 3238 C C . ALA D 1 30 ? 21.070 25.265 33.539 1.00 21.07 30 ALA D C 1
ATOM 3239 O O . ALA D 1 30 ? 21.233 26.342 34.124 1.00 25.05 30 ALA D O 1
ATOM 3241 N N . CYS D 1 31 ? 21.644 24.133 33.951 1.00 20.60 31 CYS D N 1
ATOM 3242 C CA . CYS D 1 31 ? 22.542 24.205 35.131 1.00 22.46 31 CYS D CA 1
ATOM 3243 C C . CYS D 1 31 ? 23.814 25.051 34.783 1.00 22.47 31 CYS D C 1
ATOM 3244 O O . CYS D 1 31 ? 24.335 25.815 35.606 1.00 22.90 31 CYS D O 1
ATOM 3247 N N . PHE D 1 32 ? 24.327 24.839 33.574 1.00 21.68 32 PHE D N 1
ATOM 3248 C CA . PHE D 1 32 ? 25.515 25.598 33.166 1.00 21.98 32 PHE D CA 1
ATOM 3249 C C . PHE D 1 32 ? 25.168 27.078 33.167 1.00 22.85 32 PHE D C 1
ATOM 3250 O O . PHE D 1 32 ? 25.933 27.924 33.668 1.00 22.40 32 PHE D O 1
ATOM 3258 N N . ALA D 1 33 ? 24.003 27.424 32.597 1.00 21.07 33 ALA D N 1
ATOM 3259 C CA . ALA D 1 33 ? 23.616 28.818 32.520 1.00 20.92 33 ALA D CA 1
ATOM 3260 C C . ALA D 1 33 ? 23.403 29.434 33.922 1.00 25.15 33 ALA D C 1
ATOM 3261 O O . ALA D 1 33 ? 23.590 30.629 34.140 1.00 23.82 33 ALA D O 1
ATOM 3263 N N . ALA D 1 34 ? 23.015 28.607 34.890 1.00 22.27 34 ALA D N 1
ATOM 3264 C CA . ALA D 1 34 ? 22.794 29.076 36.235 1.00 23.20 34 ALA D CA 1
ATOM 3265 C C . ALA D 1 34 ? 24.156 29.392 36.860 1.00 23.12 34 ALA D C 1
ATOM 3266 O O . ALA D 1 34 ? 24.297 30.401 37.572 1.00 23.79 34 ALA D O 1
ATOM 3268 N N . GLN D 1 35 ? 25.143 28.539 36.612 1.00 22.10 35 GLN D N 1
ATOM 3269 C CA . GLN D 1 35 ? 26.475 28.808 37.155 1.00 25.23 35 GLN D CA 1
ATOM 3270 C C . GLN D 1 35 ? 27.001 30.126 36.514 1.00 25.52 35 GLN D C 1
ATOM 3271 O O . GLN D 1 35 ? 27.698 30.940 37.161 1.00 22.53 35 GLN D O 1
ATOM 3277 N N . GLN D 1 36 ? 26.693 30.299 35.235 1.00 24.78 36 GLN D N 1
ATOM 3278 C CA . GLN D 1 36 ? 27.129 31.483 34.509 1.00 22.89 36 GLN D CA 1
ATOM 3279 C C . GLN D 1 36 ? 26.456 32.735 35.018 1.00 22.31 36 GLN D C 1
ATOM 3280 O O . GLN D 1 36 ? 27.099 33.800 35.115 1.00 23.35 36 GLN D O 1
ATOM 3286 N N . ALA D 1 37 ? 25.188 32.608 35.428 1.00 21.54 37 ALA D N 1
ATOM 3287 C CA . ALA D 1 37 ? 24.469 33.753 35.995 1.00 21.38 37 ALA D CA 1
ATOM 3288 C C . ALA D 1 37 ? 25.193 34.190 37.303 1.00 21.29 37 ALA D C 1
ATOM 3289 O O . ALA D 1 37 ? 25.439 35.364 37.541 1.00 19.45 37 ALA D O 1
ATOM 3291 N N . ALA D 1 38 ? 25.445 33.209 38.151 1.00 21.06 38 ALA D N 1
ATOM 3292 C CA . ALA D 1 38 ? 26.146 33.450 39.404 1.00 21.24 38 ALA D CA 1
ATOM 3293 C C . ALA D 1 38 ? 27.565 34.038 39.219 1.00 20.16 38 ALA D C 1
ATOM 3294 O O . ALA D 1 38 ? 28.008 34.944 39.949 1.00 20.78 38 ALA D O 1
ATOM 3296 N N . GLU D 1 39 ? 28.294 33.472 38.284 1.00 21.38 39 GLU D N 1
ATOM 3297 C CA . GLU D 1 39 ? 29.662 33.921 38.024 1.00 21.20 39 GLU D CA 1
ATOM 3298 C C . GLU D 1 39 ? 29.702 35.422 37.550 1.00 21.85 39 GLU D C 1
ATOM 3299 O O . GLU D 1 39 ? 30.485 36.249 38.030 1.00 22.01 39 GLU D O 1
ATOM 3305 N N . ALA D 1 40 ? 28.801 35.753 36.631 1.00 21.97 40 ALA D N 1
ATOM 3306 C CA . ALA D 1 40 ? 28.710 37.081 36.072 1.00 21.55 40 ALA D CA 1
ATOM 3307 C C . ALA D 1 40 ? 28.318 38.050 37.123 1.00 21.42 40 ALA D C 1
ATOM 3308 O O . ALA D 1 40 ? 28.829 39.197 37.189 1.00 22.66 40 ALA D O 1
ATOM 3310 N N . ALA D 1 41 ? 27.366 37.625 37.953 1.00 22.29 41 ALA D N 1
ATOM 3311 C CA . ALA D 1 41 ? 26.885 38.536 38.992 1.00 22.34 41 ALA D CA 1
ATOM 3312 C C . ALA D 1 41 ? 28.024 38.863 39.973 1.00 20.24 41 ALA D C 1
ATOM 3313 O O . ALA D 1 41 ? 28.236 40.035 40.335 1.00 21.91 41 ALA D O 1
ATOM 3315 N N . LEU D 1 42 ? 28.721 37.835 40.417 1.00 19.79 42 LEU D N 1
ATOM 3316 C CA . LEU D 1 42 ? 29.785 38.083 41.385 1.00 19.22 42 LEU D CA 1
ATOM 3317 C C . LEU D 1 42 ? 30.938 38.862 40.743 1.00 19.35 42 LEU D C 1
ATOM 3318 O O . LEU D 1 42 ? 31.579 39.690 41.422 1.00 22.38 42 LEU D O 1
ATOM 3323 N N . LYS D 1 43 ? 31.198 38.622 39.459 1.00 18.96 43 LYS D N 1
ATOM 3324 C CA . LYS D 1 43 ? 32.279 39.458 38.803 1.00 20.23 43 LYS D CA 1
ATOM 3325 C C . LYS D 1 43 ? 31.799 40.918 38.775 1.00 20.94 43 LYS D C 1
ATOM 3326 O O . LYS D 1 43 ? 32.589 41.854 38.938 1.00 23.70 43 LYS D O 1
ATOM 3332 N N . GLY D 1 44 ? 30.502 41.120 38.659 1.00 21.10 44 GLY D N 1
ATOM 3333 C CA . GLY D 1 44 ? 29.975 42.489 38.660 1.00 20.15 44 GLY D CA 1
ATOM 3334 C C . GLY D 1 44 ? 30.177 43.134 40.052 1.00 23.12 44 GLY D C 1
ATOM 3335 O O . GLY D 1 44 ? 30.563 44.334 40.160 1.00 24.04 44 GLY D O 1
ATOM 3336 N N . LEU D 1 45 ? 29.909 42.369 41.118 1.00 22.57 45 LEU D N 1
ATOM 3337 C CA . LEU D 1 45 ? 30.053 42.859 42.458 1.00 22.02 45 LEU D CA 1
ATOM 3338 C C . LEU D 1 45 ? 31.555 43.229 42.681 1.00 24.84 45 LEU D C 1
ATOM 3339 O O . LEU D 1 45 ? 31.857 44.284 43.269 1.00 23.08 45 LEU D O 1
ATOM 3344 N N . HIS D 1 46 ? 32.457 42.369 42.232 1.00 22.06 46 HIS D N 1
ATOM 3345 C CA . HIS D 1 46 ? 33.877 42.673 42.362 1.00 25.38 46 HIS D CA 1
ATOM 3346 C C . HIS D 1 46 ? 34.159 44.005 41.643 1.00 25.93 46 HIS D C 1
ATOM 3347 O O . HIS D 1 46 ? 34.819 44.883 42.208 1.00 24.97 46 HIS D O 1
ATOM 3354 N N . LEU D 1 47 ? 33.647 44.161 40.427 1.00 21.53 47 LEU D N 1
ATOM 3355 C CA . LEU D 1 47 ? 33.914 45.430 39.732 1.00 21.96 47 LEU D CA 1
ATOM 3356 C C . LEU D 1 47 ? 33.337 46.604 40.471 1.00 24.52 47 LEU D C 1
ATOM 3357 O O . LEU D 1 47 ? 33.957 47.683 40.517 1.00 23.72 47 LEU D O 1
ATOM 3362 N N . ALA D 1 48 ? 32.177 46.421 41.093 1.00 24.20 48 ALA D N 1
ATOM 3363 C CA . ALA D 1 48 ? 31.549 47.544 41.828 1.00 25.57 48 ALA D CA 1
ATOM 3364 C C . ALA D 1 48 ? 32.445 47.984 43.024 1.00 27.11 48 ALA D C 1
ATOM 3365 O O . ALA D 1 48 ? 32.405 49.160 43.467 1.00 26.98 48 ALA D O 1
ATOM 3367 N N . ARG D 1 49 ? 33.183 47.031 43.556 1.00 24.17 49 ARG D N 1
ATOM 3368 C CA . ARG D 1 49 ? 34.119 47.278 44.685 1.00 25.21 49 ARG D CA 1
ATOM 3369 C C . ARG D 1 49 ? 35.555 47.539 44.241 1.00 27.30 49 ARG D C 1
ATOM 3370 O O . ARG D 1 49 ? 36.506 47.470 45.050 1.00 30.78 49 ARG D O 1
ATOM 3378 N N . GLY D 1 50 ? 35.764 47.821 42.969 1.00 28.58 50 GLY D N 1
ATOM 3379 C CA . GLY D 1 50 ? 37.097 48.148 42.505 1.00 30.34 50 GLY D CA 1
ATOM 3380 C C . GLY D 1 50 ? 38.061 46.979 42.373 1.00 31.59 50 GLY D C 1
ATOM 3381 O O . GLY D 1 50 ? 39.283 47.158 42.398 1.00 32.04 50 GLY D O 1
ATOM 3382 N N . GLN D 1 51 ? 37.525 45.774 42.248 1.00 27.83 51 GLN D N 1
ATOM 3383 C CA . GLN D 1 51 ? 38.397 44.622 42.090 1.00 28.22 51 GLN D CA 1
ATOM 3384 C C . GLN D 1 51 ? 38.193 43.968 40.736 1.00 29.26 51 GLN D C 1
ATOM 3385 O O . GLN D 1 51 ? 37.126 44.094 40.107 1.00 28.61 51 GLN D O 1
ATOM 3391 N N . VAL D 1 52 ? 39.174 43.241 40.270 1.00 25.69 52 VAL D N 1
ATOM 3392 C CA . VAL D 1 52 ? 38.845 42.521 39.023 1.00 32.28 52 VAL D CA 1
ATOM 3393 C C . VAL D 1 52 ? 38.822 41.078 39.478 1.00 30.94 52 VAL D C 1
ATOM 3394 O O . VAL D 1 52 ? 39.494 40.732 40.453 1.00 35.95 52 VAL D O 1
ATOM 3398 N N . ALA D 1 53 ? 38.038 40.221 38.876 1.00 30.28 53 ALA D N 1
ATOM 3399 C CA . ALA D 1 53 ? 38.108 38.833 39.352 1.00 31.77 53 ALA D CA 1
ATOM 3400 C C . ALA D 1 53 ? 38.124 37.936 38.120 1.00 29.55 53 ALA D C 1
ATOM 3401 O O . ALA D 1 53 ? 37.701 38.341 37.022 1.00 30.72 53 ALA D O 1
ATOM 3403 N N . TRP D 1 54 ? 38.611 36.728 38.323 1.00 31.19 54 TRP D N 1
ATOM 3404 C CA . TRP D 1 54 ? 38.791 35.793 37.233 1.00 29.76 54 TRP D CA 1
ATOM 3405 C C . TRP D 1 54 ? 38.264 34.424 37.610 1.00 28.71 54 TRP D C 1
ATOM 3406 O O . TRP D 1 54 ? 38.027 34.111 38.779 1.00 28.16 54 TRP D O 1
ATOM 3417 N N . GLY D 1 55 ? 38.105 33.601 36.602 1.00 24.70 55 GLY D N 1
ATOM 3418 C CA . GLY D 1 55 ? 37.783 32.223 36.943 1.00 26.58 55 GLY D CA 1
ATOM 3419 C C . GLY D 1 55 ? 36.328 31.904 36.941 1.00 24.94 55 GLY D C 1
ATOM 3420 O O . GLY D 1 55 ? 35.452 32.778 36.667 1.00 24.43 55 GLY D O 1
ATOM 3421 N N . HIS D 1 56 ? 36.065 30.652 37.271 1.00 22.70 56 HIS D N 1
ATOM 3422 C CA . HIS D 1 56 ? 34.718 30.169 37.201 1.00 22.03 56 HIS D CA 1
ATOM 3423 C C . HIS D 1 56 ? 34.289 29.633 38.547 1.00 25.04 56 HIS D C 1
ATOM 3424 O O . HIS D 1 56 ? 33.249 29.056 38.636 1.00 27.12 56 HIS D O 1
ATOM 3431 N N . SER D 1 57 ? 35.081 29.792 39.594 1.00 23.72 57 SER D N 1
ATOM 3432 C CA . SER D 1 57 ? 34.627 29.270 40.891 1.00 23.70 57 SER D CA 1
ATOM 3433 C C . SER D 1 57 ? 33.842 30.324 41.644 1.00 23.24 57 SER D C 1
ATOM 3434 O O . SER D 1 57 ? 34.362 31.390 42.021 1.00 22.87 57 SER D O 1
ATOM 3437 N N . ILE D 1 58 ? 32.565 30.017 41.873 1.00 23.71 58 ILE D N 1
ATOM 3438 C CA . ILE D 1 58 ? 31.710 30.918 42.628 1.00 22.48 58 ILE D CA 1
ATOM 3439 C C . ILE D 1 58 ? 32.302 30.925 44.080 1.00 20.51 58 ILE D C 1
ATOM 3440 O O . ILE D 1 58 ? 32.195 31.910 44.800 1.00 21.16 58 ILE D O 1
ATOM 3445 N N . LEU D 1 59 ? 32.933 29.831 44.513 1.00 20.78 59 LEU D N 1
ATOM 3446 C CA . LEU D 1 59 ? 33.507 29.770 45.867 1.00 22.83 59 LEU D CA 1
ATOM 3447 C C . LEU D 1 59 ? 34.668 30.823 46.056 1.00 22.84 59 LEU D C 1
ATOM 3448 O O . LEU D 1 59 ? 34.687 31.558 47.052 1.00 22.23 59 LEU D O 1
ATOM 3453 N N . ASP D 1 60 ? 35.637 30.838 45.121 1.00 19.59 60 ASP D N 1
ATOM 3454 C CA . ASP D 1 60 ? 36.720 31.871 45.151 1.00 23.19 60 ASP D CA 1
ATOM 3455 C C . ASP D 1 60 ? 36.124 33.228 44.972 1.00 22.41 60 ASP D C 1
ATOM 3456 O O . ASP D 1 60 ? 36.576 34.196 45.623 1.00 22.10 60 ASP D O 1
ATOM 3461 N N . LEU D 1 61 ? 35.137 33.362 44.057 1.00 20.58 61 LEU D N 1
ATOM 3462 C CA . LEU D 1 61 ? 34.554 34.712 43.867 1.00 21.22 61 LEU D CA 1
ATOM 3463 C C . LEU D 1 61 ? 33.934 35.264 45.164 1.00 24.91 61 LEU D C 1
ATOM 3464 O O . LEU D 1 61 ? 33.988 36.483 45.408 1.00 23.39 61 LEU D O 1
ATOM 3469 N N . LEU D 1 62 ? 33.308 34.407 45.969 1.00 22.30 62 LEU D N 1
ATOM 3470 C CA . LEU D 1 62 ? 32.760 34.893 47.266 1.00 21.43 62 LEU D CA 1
ATOM 3471 C C . LEU D 1 62 ? 33.899 35.099 48.295 1.00 22.69 62 LEU D C 1
ATOM 3472 O O . LEU D 1 62 ? 33.917 36.090 49.038 1.00 23.65 62 LEU D O 1
ATOM 3477 N N . ALA D 1 63 ? 34.858 34.170 48.313 1.00 23.60 63 ALA D N 1
ATOM 3478 C CA . ALA D 1 63 ? 35.967 34.278 49.293 1.00 25.58 63 ALA D CA 1
ATOM 3479 C C . ALA D 1 63 ? 36.849 35.501 49.120 1.00 27.27 63 ALA D C 1
ATOM 3480 O O . ALA D 1 63 ? 37.380 36.006 50.093 1.00 25.47 63 ALA D O 1
ATOM 3482 N N . ASP D 1 64 ? 36.952 36.002 47.885 1.00 26.92 64 ASP D N 1
ATOM 3483 C CA . ASP D 1 64 ? 37.824 37.113 47.548 1.00 28.77 64 ASP D CA 1
ATOM 3484 C C . ASP D 1 64 ? 37.122 38.498 47.689 1.00 29.48 64 ASP D C 1
ATOM 3485 O O . ASP D 1 64 ? 37.715 39.542 47.447 1.00 31.16 64 ASP D O 1
ATOM 3490 N N . LEU D 1 65 ? 35.857 38.527 48.051 1.00 29.17 65 LEU D N 1
ATOM 3491 C CA . LEU D 1 65 ? 35.197 39.826 48.241 1.00 28.44 65 LEU D CA 1
ATOM 3492 C C . LEU D 1 65 ? 35.863 40.551 49.444 1.00 31.77 65 LEU D C 1
ATOM 3493 O O . LEU D 1 65 ? 36.412 39.902 50.330 1.00 32.19 65 LEU D O 1
ATOM 3498 N N . PRO D 1 66 ? 35.807 41.904 49.482 1.00 33.29 66 PRO D N 1
ATOM 3499 C CA . PRO D 1 66 ? 36.379 42.706 50.585 1.00 32.59 66 PRO D CA 1
ATOM 3500 C C . PRO D 1 66 ? 35.821 42.165 51.911 1.00 35.07 66 PRO D C 1
ATOM 3501 O O . PRO D 1 66 ? 34.654 41.725 51.964 1.00 32.10 66 PRO D O 1
ATOM 3505 N N . GLU D 1 67 ? 36.606 42.245 53.002 1.00 36.28 67 GLU D N 1
ATOM 3506 C CA . GLU D 1 67 ? 36.160 41.697 54.288 1.00 37.40 67 GLU D CA 1
ATOM 3507 C C . GLU D 1 67 ? 34.899 42.335 54.829 1.00 37.16 67 GLU D C 1
ATOM 3508 O O . GLU D 1 67 ? 34.116 41.693 55.532 1.00 37.13 67 GLU D O 1
ATOM 3514 N N . ASP D 1 68 ? 34.655 43.591 54.484 1.00 35.18 68 ASP D N 1
ATOM 3515 C CA . ASP D 1 68 ? 33.442 44.199 54.977 1.00 36.55 68 ASP D CA 1
ATOM 3516 C C . ASP D 1 68 ? 32.193 43.590 54.380 1.00 37.92 68 ASP D C 1
ATOM 3517 O O . ASP D 1 68 ? 31.071 43.972 54.773 1.00 37.50 68 ASP D O 1
ATOM 3522 N N . VAL D 1 69 ? 32.335 42.673 53.407 1.00 34.22 69 VAL D N 1
ATOM 3523 C CA . VAL D 1 69 ? 31.119 42.115 52.826 1.00 31.37 69 VAL D CA 1
ATOM 3524 C C . VAL D 1 69 ? 30.808 40.840 53.571 1.00 30.64 69 VAL D C 1
ATOM 3525 O O . VAL D 1 69 ? 31.635 39.920 53.617 1.00 31.25 69 VAL D O 1
ATOM 3529 N N . ASP D 1 70 ? 29.637 40.813 54.166 1.00 28.84 70 ASP D N 1
ATOM 3530 C CA . ASP D 1 70 ? 29.191 39.639 54.887 1.00 34.44 70 ASP D CA 1
ATOM 3531 C C . ASP D 1 70 ? 28.600 38.586 53.951 1.00 31.23 70 ASP D C 1
ATOM 3532 O O . ASP D 1 70 ? 27.566 38.798 53.337 1.00 32.83 70 ASP D O 1
ATOM 3537 N N . VAL D 1 71 ? 29.229 37.440 53.906 1.00 30.77 71 VAL D N 1
ATOM 3538 C CA . VAL D 1 71 ? 28.745 36.372 53.050 1.00 29.35 71 VAL D CA 1
ATOM 3539 C C . VAL D 1 71 ? 28.087 35.251 53.870 1.00 28.25 71 VAL D C 1
ATOM 3540 O O . VAL D 1 71 ? 28.774 34.521 54.563 1.00 29.02 71 VAL D O 1
ATOM 3544 N N . PRO D 1 72 ? 26.764 35.114 53.806 1.00 31.20 72 PRO D N 1
ATOM 3545 C CA . PRO D 1 72 ? 26.079 34.026 54.555 1.00 32.39 72 PRO D CA 1
ATOM 3546 C C . PRO D 1 72 ? 26.623 32.643 54.129 1.00 32.33 72 PRO D C 1
ATOM 3547 O O . PRO D 1 72 ? 26.875 32.417 52.931 1.00 28.35 72 PRO D O 1
ATOM 3551 N N . GLU D 1 73 ? 26.711 31.715 55.094 1.00 31.22 73 GLU D N 1
ATOM 3552 C CA . GLU D 1 73 ? 27.203 30.392 54.843 1.00 32.03 73 GLU D CA 1
ATOM 3553 C C . GLU D 1 73 ? 26.352 29.660 53.795 1.00 31.21 73 GLU D C 1
ATOM 3554 O O . GLU D 1 73 ? 26.875 28.794 53.061 1.00 29.17 73 GLU D O 1
ATOM 3560 N N . ASP D 1 74 ? 25.066 30.003 53.652 1.00 28.73 74 ASP D N 1
ATOM 3561 C CA . ASP D 1 74 ? 24.353 29.228 52.654 1.00 28.88 74 ASP D CA 1
ATOM 3562 C C . ASP D 1 74 ? 24.713 29.631 51.241 1.00 27.39 74 ASP D C 1
ATOM 3563 O O . ASP D 1 74 ? 24.482 28.862 50.290 1.00 24.38 74 ASP D O 1
ATOM 3568 N N . LEU D 1 75 ? 25.312 30.803 51.092 1.00 24.68 75 LEU D N 1
ATOM 3569 C CA . LEU D 1 75 ? 25.739 31.171 49.737 1.00 25.24 75 LEU D CA 1
ATOM 3570 C C . LEU D 1 75 ? 27.020 30.407 49.412 1.00 24.50 75 LEU D C 1
ATOM 3571 O O . LEU D 1 75 ? 27.271 30.040 48.256 1.00 23.82 75 LEU D O 1
ATOM 3576 N N . VAL D 1 76 ? 27.863 30.227 50.421 1.00 24.17 76 VAL D N 1
ATOM 3577 C CA . VAL D 1 76 ? 29.095 29.434 50.208 1.00 25.83 76 VAL D CA 1
ATOM 3578 C C . VAL D 1 76 ? 28.707 27.996 49.800 1.00 25.60 76 VAL D C 1
ATOM 3579 O O . VAL D 1 76 ? 29.310 27.340 48.917 1.00 24.17 76 VAL D O 1
ATOM 3583 N N . GLU D 1 77 ? 27.693 27.479 50.475 1.00 23.22 77 GLU D N 1
ATOM 3584 C CA . GLU D 1 77 ? 27.204 26.140 50.177 1.00 24.61 77 GLU D CA 1
ATOM 3585 C C . GLU D 1 77 ? 26.580 26.115 48.753 1.00 23.42 77 GLU D C 1
ATOM 3586 O O . GLU D 1 77 ? 26.749 25.140 48.006 1.00 25.56 77 GLU D O 1
ATOM 3592 N N . ALA D 1 78 ? 25.852 27.146 48.394 1.00 21.63 78 ALA D N 1
ATOM 3593 C CA . ALA D 1 78 ? 25.259 27.218 47.037 1.00 23.30 78 ALA D CA 1
ATOM 3594 C C . ALA D 1 78 ? 26.393 27.281 45.972 1.00 23.38 78 ALA D C 1
ATOM 3595 O O . ALA D 1 78 ? 26.237 26.747 44.867 1.00 23.21 78 ALA D O 1
ATOM 3597 N N . ALA D 1 79 ? 27.508 27.969 46.313 1.00 23.76 79 ALA D N 1
ATOM 3598 C CA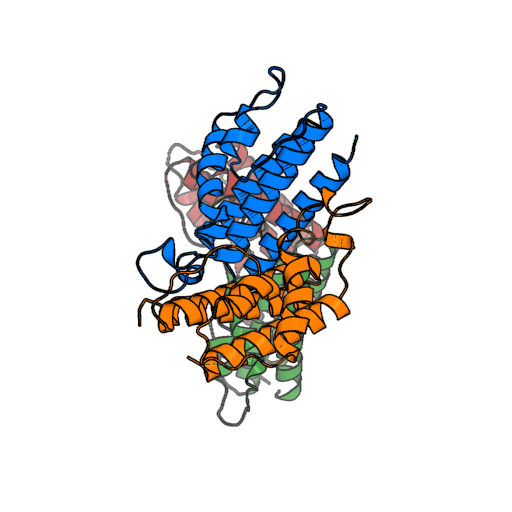 . ALA D 1 79 ? 28.675 28.091 45.408 1.00 25.16 79 ALA D CA 1
ATOM 3599 C C . ALA D 1 79 ? 29.257 26.724 45.083 1.00 25.71 79 ALA D C 1
ATOM 3600 O O . ALA D 1 79 ? 29.641 26.418 43.917 1.00 24.13 79 ALA D O 1
ATOM 3602 N N . LYS D 1 80 ? 29.344 25.884 46.102 1.00 23.69 80 LYS D N 1
ATOM 3603 C CA . LYS D 1 80 ? 29.899 24.542 45.903 1.00 27.44 80 LYS D CA 1
ATOM 3604 C C . LYS D 1 80 ? 29.099 23.707 44.910 1.00 25.48 80 LYS D C 1
ATOM 3605 O O . LYS D 1 80 ? 29.660 22.985 44.087 1.00 24.04 80 LYS D O 1
ATOM 3611 N N . VAL D 1 81 ? 27.787 23.838 45.011 1.00 23.42 81 VAL D N 1
ATOM 3612 C CA . VAL D 1 81 ? 26.900 23.123 44.126 1.00 23.73 81 VAL D CA 1
ATOM 3613 C C . VAL D 1 81 ? 27.036 23.689 42.708 1.00 23.24 81 VAL D C 1
ATOM 3614 O O . VAL D 1 81 ? 27.239 22.917 41.775 1.00 21.55 81 VAL D O 1
ATOM 3618 N N . LEU D 1 82 ? 26.904 25.015 42.544 1.00 22.19 82 LEU D N 1
ATOM 3619 C CA . LEU D 1 82 ? 26.987 25.596 41.203 1.00 23.29 82 LEU D CA 1
ATOM 3620 C C . LEU D 1 82 ? 28.334 25.354 40.516 1.00 24.62 82 LEU D C 1
ATOM 3621 O O . LEU D 1 82 ? 28.425 25.252 39.282 1.00 20.99 82 LEU D O 1
ATOM 3626 N N . ASP D 1 83 ? 29.390 25.277 41.317 1.00 22.94 83 ASP D N 1
ATOM 3627 C CA . ASP D 1 83 ? 30.702 25.096 40.744 1.00 23.85 83 ASP D CA 1
ATOM 3628 C C . ASP D 1 83 ? 30.803 23.749 40.033 1.00 28.93 83 ASP D C 1
ATOM 3629 O O . ASP D 1 83 ? 31.666 23.599 39.149 1.00 31.96 83 ASP D O 1
ATOM 3634 N N . LYS D 1 84 ? 29.957 22.780 40.391 1.00 22.31 84 LYS D N 1
ATOM 3635 C CA . LYS D 1 84 ? 30.045 21.520 39.664 1.00 23.16 84 LYS D CA 1
ATOM 3636 C C . LYS D 1 84 ? 29.331 21.595 38.328 1.00 22.72 84 LYS D C 1
ATOM 3637 O O . LYS D 1 84 ? 29.236 20.592 37.643 1.00 22.00 84 LYS D O 1
ATOM 3643 N N . TYR D 1 85 ? 28.801 22.766 37.959 1.00 21.44 85 TYR D N 1
ATOM 3644 C CA . TYR D 1 85 ? 28.064 22.856 36.724 1.00 22.10 85 TYR D CA 1
ATOM 3645 C C . TYR D 1 85 ? 28.833 23.598 35.626 1.00 22.11 85 TYR D C 1
ATOM 3646 O O . TYR D 1 85 ? 28.309 23.763 34.532 1.00 22.82 85 TYR D O 1
ATOM 3655 N N . TYR D 1 86 ? 30.038 24.027 35.907 1.00 18.02 86 TYR D N 1
ATOM 3656 C CA . TYR D 1 86 ? 30.751 24.781 34.836 1.00 19.92 86 TYR D CA 1
ATOM 3657 C C . TYR D 1 86 ? 31.241 23.846 33.710 1.00 20.91 86 TYR D C 1
ATOM 3658 O O . TYR D 1 86 ? 30.960 24.069 32.505 1.00 22.91 86 TYR D O 1
ATOM 3667 N N . ILE D 1 87 ? 31.907 22.751 34.076 1.00 20.56 87 ILE D N 1
ATOM 3668 C CA . ILE D 1 87 ? 32.448 21.817 33.075 1.00 23.01 87 ILE D CA 1
ATOM 3669 C C . ILE D 1 87 ? 31.639 20.511 32.881 1.00 23.53 87 ILE D C 1
ATOM 3670 O O . ILE D 1 87 ? 31.312 20.153 31.722 1.00 24.21 87 ILE D O 1
ATOM 3675 N N . PRO D 1 88 ? 31.260 19.820 33.989 1.00 24.65 88 PRO D N 1
ATOM 3676 C CA . PRO D 1 88 ? 30.498 18.554 33.886 1.00 25.05 88 PRO D CA 1
ATOM 3677 C C . PRO D 1 88 ? 29.179 18.576 33.093 1.00 24.86 88 PRO D C 1
ATOM 3678 O O . PRO D 1 88 ? 28.733 17.525 32.579 1.00 26.17 88 PRO D O 1
ATOM 3682 N N . THR D 1 89 ? 28.545 19.753 32.986 1.00 23.68 89 THR D N 1
ATOM 3683 C CA . THR D 1 89 ? 27.289 19.844 32.247 1.00 22.74 89 THR D CA 1
ATOM 3684 C C . THR D 1 89 ? 27.478 19.779 30.725 1.00 24.54 89 THR D C 1
ATOM 3685 O O . THR D 1 89 ? 26.522 19.537 29.997 1.00 25.87 89 THR D O 1
ATOM 3689 N N . ARG D 1 90 ? 28.687 20.061 30.246 1.00 23.57 90 ARG D N 1
ATOM 3690 C CA . ARG D 1 90 ? 28.947 20.117 28.779 1.00 23.16 90 ARG D CA 1
ATOM 3691 C C . ARG D 1 90 ? 29.921 19.051 28.306 1.00 23.61 90 ARG D C 1
ATOM 3692 O O . ARG D 1 90 ? 29.944 18.714 27.149 1.00 26.16 90 ARG D O 1
ATOM 3700 N N . TYR D 1 91 ? 30.711 18.482 29.207 1.00 24.17 91 TYR D N 1
ATOM 3701 C CA . TYR D 1 91 ? 31.754 17.593 28.712 1.00 26.18 91 TYR D CA 1
ATOM 3702 C C . TYR D 1 91 ? 31.583 16.140 29.120 1.00 25.72 91 TYR D C 1
ATOM 3703 O O . TYR D 1 91 ? 31.623 15.826 30.314 1.00 27.37 91 TYR D O 1
ATOM 3712 N N . PRO D 1 92 ? 31.465 15.248 28.120 1.00 25.16 92 PRO D N 1
ATOM 3713 C CA . PRO D 1 92 ? 31.265 13.828 28.446 1.00 25.00 92 PRO D CA 1
ATOM 3714 C C . PRO D 1 92 ? 32.341 13.184 29.318 1.00 25.83 92 PRO D C 1
ATOM 3715 O O . PRO D 1 92 ? 32.010 12.284 30.096 1.00 26.62 92 PRO D O 1
ATOM 3719 N N . ASP D 1 93 ? 33.590 13.664 29.263 1.00 24.73 93 ASP D N 1
ATOM 3720 C CA . ASP D 1 93 ? 34.627 13.006 30.064 1.00 29.24 93 ASP D CA 1
ATOM 3721 C C . ASP D 1 93 ? 34.578 13.334 31.539 1.00 29.80 93 ASP D C 1
ATOM 3722 O O . ASP D 1 93 ? 35.419 12.860 32.320 1.00 26.92 93 ASP D O 1
ATOM 3727 N N . ALA D 1 94 ? 33.605 14.157 31.933 1.00 28.33 94 ALA D N 1
ATOM 3728 C CA . ALA D 1 94 ? 33.429 14.434 33.360 1.00 28.45 94 ALA D CA 1
ATOM 3729 C C . ALA D 1 94 ? 32.494 13.302 33.888 1.00 30.70 94 ALA D C 1
ATOM 3730 O O . ALA D 1 94 ? 32.151 13.281 35.049 1.00 31.00 94 ALA D O 1
ATOM 3732 N N . HIS D 1 95 ? 32.058 12.386 33.026 1.00 31.52 95 HIS D N 1
ATOM 3733 C CA . HIS D 1 95 ? 31.144 11.325 33.477 1.00 30.40 95 HIS D CA 1
ATOM 3734 C C . HIS D 1 95 ? 31.648 9.974 33.023 1.00 33.71 95 HIS D C 1
ATOM 3735 O O . HIS D 1 95 ? 32.453 9.887 32.110 1.00 30.23 95 HIS D O 1
ATOM 3742 N N . PRO D 1 96 ? 31.140 8.869 33.637 1.00 35.35 96 PRO D N 1
ATOM 3743 C CA . PRO D 1 96 ? 31.635 7.555 33.197 1.00 36.34 96 PRO D CA 1
ATOM 3744 C C . PRO D 1 96 ? 31.161 7.045 31.853 1.00 34.50 96 PRO D C 1
ATOM 3745 O O . PRO D 1 96 ? 31.877 6.293 31.191 1.00 39.02 96 PRO D O 1
ATOM 3749 N N . ALA D 1 97 ? 29.979 7.450 31.443 1.00 32.59 97 ALA D N 1
ATOM 3750 C CA . ALA D 1 97 ? 29.425 7.019 30.181 1.00 32.53 97 ALA D CA 1
ATOM 3751 C C . ALA D 1 97 ? 28.410 8.004 29.725 1.00 29.55 97 ALA D C 1
ATOM 3752 O O . ALA D 1 97 ? 27.929 8.789 30.499 1.00 34.13 97 ALA D O 1
ATOM 3754 N N . GLY D 1 98 ? 28.098 7.932 28.448 1.00 25.58 98 GLY D N 1
ATOM 3755 C CA . GLY D 1 98 ? 27.090 8.763 27.828 1.00 29.61 98 GLY D CA 1
ATOM 3756 C C . GLY D 1 98 ? 27.561 10.182 27.578 1.00 29.78 98 GLY D C 1
ATOM 3757 O O . GLY D 1 98 ? 28.727 10.508 27.915 1.00 28.83 98 GLY D O 1
ATOM 3758 N N . PRO D 1 99 ? 26.713 10.995 26.933 1.00 29.50 99 PRO D N 1
ATOM 3759 C CA . PRO D 1 99 ? 27.079 12.392 26.693 1.00 30.73 99 PRO D CA 1
ATOM 3760 C C . PRO D 1 99 ? 26.900 13.001 28.098 1.00 31.07 99 PRO D C 1
ATOM 3761 O O . PRO D 1 99 ? 26.330 12.345 29.014 1.00 30.58 99 PRO D O 1
ATOM 3765 N N . ALA D 1 100 ? 27.371 14.236 28.294 1.00 28.27 100 ALA D N 1
ATOM 3766 C CA . ALA D 1 100 ? 27.227 14.875 29.622 1.00 27.74 100 ALA D CA 1
ATOM 3767 C C . ALA D 1 100 ? 25.736 15.196 29.848 1.00 27.12 100 ALA D C 1
ATOM 3768 O O . ALA D 1 100 ? 25.221 15.114 30.988 1.00 28.82 100 ALA D O 1
ATOM 3770 N N . ALA D 1 101 ? 25.042 15.553 28.771 1.00 26.16 101 ALA D N 1
ATOM 3771 C CA . ALA D 1 101 ? 23.654 16.021 28.934 1.00 27.75 101 ALA D CA 1
ATOM 3772 C C . ALA D 1 101 ? 22.691 15.078 29.630 1.00 31.71 101 ALA D C 1
ATOM 3773 O O . ALA D 1 101 ? 21.754 15.504 30.333 1.00 31.97 101 ALA D O 1
ATOM 3775 N N . ARG D 1 102 ? 22.879 13.788 29.456 1.00 34.03 102 ARG D N 1
ATOM 3776 C CA . ARG D 1 102 ? 21.865 12.939 30.077 1.00 36.94 102 ARG D CA 1
ATOM 3777 C C . ARG D 1 102 ? 21.981 12.775 31.624 1.00 36.85 102 ARG D C 1
ATOM 3778 O O . ARG D 1 102 ? 21.114 12.180 32.250 1.00 35.87 102 ARG D O 1
ATOM 3786 N N . HIS D 1 103 ? 23.027 13.342 32.223 1.00 34.18 103 HIS D N 1
ATOM 3787 C CA . HIS D 1 103 ? 23.223 13.235 33.662 1.00 33.74 103 HIS D CA 1
ATOM 3788 C C . HIS D 1 103 ? 22.639 14.378 34.538 1.00 31.34 103 HIS D C 1
ATOM 3789 O O . HIS D 1 103 ? 22.980 14.503 35.747 1.00 29.85 103 HIS D O 1
ATOM 3796 N N . TYR D 1 104 ? 21.769 15.195 33.962 1.00 28.39 104 TYR D N 1
ATOM 3797 C CA . TYR D 1 104 ? 21.210 16.287 34.736 1.00 27.58 104 TYR D CA 1
ATOM 3798 C C . TYR D 1 104 ? 19.702 16.203 34.689 1.00 29.66 104 TYR D C 1
ATOM 3799 O O . TYR D 1 104 ? 19.089 16.064 33.635 1.00 29.93 104 TYR D O 1
ATOM 3808 N N . THR D 1 105 ? 19.099 16.314 35.856 1.00 29.50 105 THR D N 1
ATOM 3809 C CA . THR D 1 105 ? 17.672 16.191 35.939 1.00 28.90 105 THR D CA 1
ATOM 3810 C C . THR D 1 105 ? 16.959 17.513 36.086 1.00 28.81 105 THR D C 1
ATOM 3811 O O . THR D 1 105 ? 17.569 18.543 36.380 1.00 27.15 105 THR D O 1
ATOM 3815 N N . ARG D 1 106 ? 15.640 17.453 35.904 1.00 26.42 106 ARG D N 1
ATOM 3816 C CA . ARG D 1 106 ? 14.811 18.632 36.022 1.00 28.06 106 ARG D CA 1
ATOM 3817 C C . ARG D 1 106 ? 14.895 19.255 37.432 1.00 28.60 106 ARG D C 1
ATOM 3818 O O . ARG D 1 106 ? 14.941 20.510 37.611 1.00 25.02 106 ARG D O 1
ATOM 3826 N N . LEU D 1 107 ? 14.901 18.376 38.444 1.00 27.92 107 LEU D N 1
ATOM 3827 C CA . LEU D 1 107 ? 15.011 18.892 39.807 1.00 28.44 107 LEU D CA 1
ATOM 3828 C C . LEU D 1 107 ? 16.340 19.647 39.972 1.00 26.34 107 LEU D C 1
ATOM 3829 O O . LEU D 1 107 ? 16.367 20.731 40.571 1.00 27.03 107 LEU D O 1
ATOM 3834 N N . GLU D 1 108 ? 17.430 19.070 39.471 1.00 26.79 108 GLU D N 1
ATOM 3835 C CA . GLU D 1 108 ? 18.746 19.712 39.615 1.00 27.39 108 GLU D CA 1
ATOM 3836 C C . GLU D 1 108 ? 18.690 21.102 38.954 1.00 27.18 108 GLU D C 1
ATOM 3837 O O . GLU D 1 108 ? 19.196 22.068 39.525 1.00 26.63 108 GLU D O 1
ATOM 3843 N N . ALA D 1 109 ? 18.090 21.160 37.748 1.00 27.12 109 ALA D N 1
ATOM 3844 C CA . ALA D 1 109 ? 17.954 22.402 36.978 1.00 27.46 109 ALA D CA 1
ATOM 3845 C C . ALA D 1 109 ? 17.120 23.429 37.759 1.00 29.58 109 ALA D C 1
ATOM 3846 O O . ALA D 1 109 ? 17.477 24.618 37.790 1.00 26.56 109 ALA D O 1
ATOM 3848 N N . GLU D 1 110 ? 16.002 22.998 38.343 1.00 29.23 110 GLU D N 1
ATOM 3849 C CA . GLU D 1 110 ? 15.142 23.891 39.126 1.00 30.01 110 GLU D CA 1
ATOM 3850 C C . GLU D 1 110 ? 15.928 24.443 40.334 1.00 30.14 110 GLU D C 1
ATOM 3851 O O . GLU D 1 110 ? 15.899 25.673 40.632 1.00 29.35 110 GLU D O 1
ATOM 3857 N N . GLU D 1 111 ? 16.648 23.530 41.017 1.00 27.28 111 GLU D N 1
ATOM 3858 C CA . GLU D 1 111 ? 17.423 23.967 42.153 1.00 28.98 111 GLU D CA 1
ATOM 3859 C C . GLU D 1 111 ? 18.562 24.899 41.772 1.00 26.20 111 GLU D C 1
ATOM 3860 O O . GLU D 1 111 ? 18.805 25.853 42.484 1.00 27.66 111 GLU D O 1
ATOM 3866 N N . ALA D 1 112 ? 19.214 24.634 40.629 1.00 25.52 112 ALA D N 1
ATOM 3867 C CA . ALA D 1 112 ? 20.320 25.487 40.153 1.00 26.71 112 ALA D CA 1
ATOM 3868 C C . ALA D 1 112 ? 19.804 26.908 39.864 1.00 26.67 112 ALA D C 1
ATOM 3869 O O . ALA D 1 112 ? 20.478 27.887 40.160 1.00 25.14 112 ALA D O 1
ATOM 3871 N N . LEU D 1 113 ? 18.591 27.023 39.297 1.00 26.13 113 LEU D N 1
ATOM 3872 C CA . LEU D 1 113 ? 18.052 28.328 39.018 1.00 27.85 113 LEU D CA 1
ATOM 3873 C C . LEU D 1 113 ? 17.829 29.054 40.345 1.00 28.89 113 LEU D C 1
ATOM 3874 O O . LEU D 1 113 ? 18.120 30.242 40.473 1.00 29.02 113 LEU D O 1
ATOM 3879 N N . ASP D 1 114 ? 17.275 28.365 41.329 1.00 30.38 114 ASP D N 1
ATOM 3880 C CA . ASP D 1 114 ? 17.033 28.983 42.643 1.00 30.24 114 ASP D CA 1
ATOM 3881 C C . ASP D 1 114 ? 18.363 29.457 43.280 1.00 27.44 114 ASP D C 1
ATOM 3882 O O . ASP D 1 114 ? 18.402 30.522 43.868 1.00 27.10 114 ASP D O 1
ATOM 3887 N N . LEU D 1 115 ? 19.407 28.633 43.199 1.00 24.84 115 LEU D N 1
ATOM 3888 C CA . LEU D 1 115 ? 20.720 28.984 43.779 1.00 26.25 115 LEU D CA 1
ATOM 3889 C C . LEU D 1 115 ? 21.289 30.239 43.048 1.00 26.82 115 LEU D C 1
ATOM 3890 O O . LEU D 1 115 ? 21.790 31.177 43.692 1.00 25.00 115 LEU D O 1
ATOM 3895 N N . ALA D 1 116 ? 21.225 30.231 41.710 1.00 27.47 116 ALA D N 1
ATOM 3896 C CA . ALA D 1 116 ? 21.686 31.404 40.946 1.00 28.05 116 ALA D CA 1
ATOM 3897 C C . ALA D 1 116 ? 20.886 32.689 41.411 1.00 28.02 116 ALA D C 1
ATOM 3898 O O . ALA D 1 116 ? 21.444 33.787 41.501 1.00 25.87 116 ALA D O 1
ATOM 3900 N N . GLN D 1 117 ? 19.574 32.553 41.619 1.00 28.17 117 GLN D N 1
ATOM 3901 C CA . GLN D 1 117 ? 18.719 33.703 42.044 1.00 31.44 117 GLN D CA 1
ATOM 3902 C C . GLN D 1 117 ? 19.152 34.167 43.423 1.00 27.39 117 GLN D C 1
ATOM 3903 O O . GLN D 1 117 ? 19.198 35.349 43.680 1.00 27.23 117 GLN D O 1
ATOM 3909 N N . LYS D 1 118 ? 19.465 33.209 44.302 1.00 28.66 118 LYS D N 1
ATOM 3910 C CA . LYS D 1 118 ? 19.975 33.528 45.633 1.00 28.97 118 LYS D CA 1
ATOM 3911 C C . LYS D 1 118 ? 21.252 34.419 45.513 1.00 26.51 118 LYS D C 1
ATOM 3912 O O . LYS D 1 118 ? 21.394 35.441 46.202 1.00 24.57 118 LYS D O 1
ATOM 3918 N N . ILE D 1 119 ? 22.174 34.041 44.642 1.00 27.69 119 ILE D N 1
ATOM 3919 C CA . ILE D 1 119 ? 23.435 34.776 44.473 1.00 24.44 119 ILE D CA 1
ATOM 3920 C C . ILE D 1 119 ? 23.180 36.151 43.838 1.00 25.47 119 ILE D C 1
ATOM 3921 O O . ILE D 1 119 ? 23.733 37.189 44.295 1.00 23.84 119 ILE D O 1
ATOM 3926 N N . LEU D 1 120 ? 22.305 36.201 42.824 1.00 25.46 120 LEU D N 1
ATOM 3927 C CA . LEU D 1 120 ? 22.006 37.492 42.172 1.00 28.94 120 LEU D CA 1
ATOM 3928 C C . LEU D 1 120 ? 21.375 38.465 43.159 1.00 28.22 120 LEU D C 1
ATOM 3929 O O . LEU D 1 120 ? 21.643 39.660 43.122 1.00 27.30 120 LEU D O 1
ATOM 3934 N N . ALA D 1 121 ? 20.520 37.937 44.026 1.00 25.58 121 ALA D N 1
ATOM 3935 C CA . ALA D 1 121 ? 19.850 38.785 45.002 1.00 27.43 121 ALA D CA 1
ATOM 3936 C C . ALA D 1 121 ? 20.887 39.349 45.984 1.00 28.03 121 ALA D C 1
ATOM 3937 O O . ALA D 1 121 ? 20.841 40.521 46.375 1.00 27.87 121 ALA D O 1
ATOM 3939 N N . PHE D 1 122 ? 21.795 38.492 46.421 1.00 23.70 122 PHE D N 1
ATOM 3940 C CA . PHE D 1 122 ? 22.855 38.956 47.318 1.00 24.61 122 PHE D CA 1
ATOM 3941 C C . PHE D 1 122 ? 23.655 40.072 46.621 1.00 26.07 122 PHE D C 1
ATOM 3942 O O . PHE D 1 122 ? 23.873 41.170 47.184 1.00 29.10 122 PHE D O 1
ATOM 3950 N N . VAL D 1 123 ? 24.057 39.854 45.377 1.00 26.50 123 VAL D N 1
ATOM 3951 C CA . VAL D 1 123 ? 24.819 40.875 44.687 1.00 27.39 123 VAL D CA 1
ATOM 3952 C C . VAL D 1 123 ? 24.060 42.212 44.570 1.00 30.17 123 VAL D C 1
ATOM 3953 O O . VAL D 1 123 ? 24.611 43.317 44.849 1.00 28.20 123 VAL D O 1
ATOM 3957 N N . GLU D 1 124 ? 22.790 42.129 44.164 1.00 32.97 124 GLU D N 1
ATOM 3958 C CA . GLU D 1 124 ? 21.961 43.341 43.991 1.00 36.09 124 GLU D CA 1
ATOM 3959 C C . GLU D 1 124 ? 21.862 44.084 45.319 1.00 38.83 124 GLU D C 1
ATOM 3960 O O . GLU D 1 124 ? 21.962 45.300 45.361 1.00 39.10 124 GLU D O 1
ATOM 3966 N N . GLU D 1 125 ? 21.753 43.333 46.401 1.00 40.83 125 GLU D N 1
ATOM 3967 C CA . GLU D 1 125 ? 21.667 43.900 47.755 1.00 45.07 125 GLU D CA 1
ATOM 3968 C C . GLU D 1 125 ? 22.979 44.612 48.134 1.00 45.76 125 GLU D C 1
ATOM 3969 O O . GLU D 1 125 ? 22.942 45.730 48.629 1.00 44.58 125 GLU D O 1
ATOM 3975 N N . LYS D 1 126 ? 24.123 43.953 47.912 1.00 44.18 126 LYS D N 1
ATOM 3976 C CA . LYS D 1 126 ? 25.444 44.485 48.227 1.00 44.05 126 LYS D CA 1
ATOM 3977 C C . LYS D 1 126 ? 25.930 45.474 47.162 1.00 45.64 126 LYS D C 1
ATOM 3978 O O . LYS D 1 126 ? 26.977 46.095 47.330 1.00 45.03 126 LYS D O 1
ATOM 3984 N N . LEU D 1 127 ? 25.161 45.596 46.088 1.00 49.28 127 LEU D N 1
ATOM 3985 C CA . LEU D 1 127 ? 25.410 46.478 44.927 1.00 53.11 127 LEU D CA 1
ATOM 3986 C C . LEU D 1 127 ? 25.713 45.805 43.614 1.00 55.80 127 LEU D C 1
ATOM 3987 O O . LEU D 1 127 ? 25.376 46.376 42.569 1.00 57.78 127 LEU D O 1
#

Nearest PDB structures (foldseek):
  1ufb-assembly1_A  TM=1.004E+00  e=2.301E-17  Thermus thermophilus
  1wol-assembly1_A  TM=8.867E-01  e=6.613E-08  Sulfurisphaera tokodaii str. 7
  1o3u-assembly1_A-2  TM=8.606E-01  e=2.625E-06  Thermotoga maritima
  2hsb-assembly1_A  TM=8.640E-01  e=1.920E-03  Archaeoglobus fulgidus
  9ftz-assembly1_S  TM=4.483E-01  e=2.342E+00  Mycolicibacterium smegmatis

Solvent-accessible surface area: 21088 Å² total; per-residue (Å²): 95,102,64,0,153,21,15,5,62,0,0,90,29,1,20,139,0,0,43,9,0,15,48,67,34,18,54,1,0,0,0,0,0,0,0,3,0,0,0,3,0,0,17,0,0,3,34,29,74,66,62,98,14,180,34,59,34,0,68,79,2,8,82,88,17,34,180,110,11,100,40,60,118,74,6,37,84,1,0,78,56,0,34,135,14,24,89,33,0,3,20,0,97,43,28,133,46,5,20,0,17,147,58,20,76,78,92,52,0,5,70,0,5,13,19,0,84,87,0,3,40,8,0,78,118,62,79,158,70,69,2,151,29,16,0,54,0,0,76,28,1,20,110,0,0,78,16,0,23,59,41,36,18,51,1,0,0,0,0,0,0,0,3,0,0,0,3,0,0,18,0,0,2,25,23,82,59,66,101,17,198,34,61,34,0,62,84,3,6,80,90,16,33,175,109,12,98,38,60,116,65,8,26,98,2,0,109,65,0,38,147,17,27,72,35,0,3,14,0,90,46,28,126,49,2,10,0,16,153,65,19,74,115,114,56,0,63,91,0,17,78,33,0,73,91,0,8,60,12,0,81,125,59,60,120,84,67,0,179,30,12,14,52,0,0,78,27,1,13,121,0,0,96,14,0,35,70,78,40,21,59,0,0,0,0,0,0,0,0,3,0,0,1,3,0,0,17,1,0,3,23,20,73,65,65,97,18,186,34,60,32,0,64,82,2,6,82,85,16,32,184,103,11,99,43,60,115,74,6,37,97,2,0,92,51,0,35,140,20,27,85,31,0,4,20,0,93,19,7,44,35,1,22,1,20,103,10,31,26,145,84,26,0,43,80,0,23,92,25,0,82,74,0,3,48,16,0,72,133,55,69,161,98,60,5,151,20,17,4,66,0,0,72,32,1,20,137,0,0,82,15,0,23,69,75,36,19,53,1,0,0,0,0,0,0,0,3,0,0,1,4,0,0,16,0,0,2,34,33,87,66,49,103,22,193,34,62,34,0,62,82,2,5,81,85,15,36,179,105,12,106,42,66,106,74,7,33,88,3,0,103,64,0,36,144,17,23,87,35,0,4,18,0,93,46,28,128,49,2,12,0,17,157,66,21,77,113,113,50,0,65,90,0,16,77,31,0,77,97,0,9,55,10,0,83,126,50,124

CATH classification: 1.20.120.330

Radius of gyration: 26.32 Å; Cα contacts (8 Å, |Δi|>4): 900; chains: 4; bounding box: 48×70×79 Å

InterPro domains:
  IPR007842 HEPN domain [PF05168] (4-125)
  IPR007842 HEPN domain [PS50910] (8-119)
  IPR007842 HEPN domain [SM00748] (8-119)
  IPR008207 Signal transduction histidine kinase, phosphotransfer (Hpt) domain [PS50894] (1-79)

Sequence (508 aa):
MNRARDWLEQARHNLRHAQGSLGLGDYAWACFAAQQAAEAALKGLHLARGQVAWGHSILDLLADLPEDVDVPEDLVEAAKVLDKYYIPTRYPDAHPAGPAARHYTRLEAEEALDLAQKILAFVEEKLMNRARDWLEQARHNLRHAQGSLGLGDYAWACFAAQQAAEAALKGLHLARGQVAWGHSILDLLADLPEDVDVPEDLVEAAKVLDKYYIPTRYPDAHPAGPAARHYTRLEAEEALDLAQKILAFVEEKLMNRARDWLEQARHNLRHAQGSLGLGDYAWACFAAQQAAEAALKGLHLARGQVAWGHSILDLLADLPEDVDVPEDLVEAAKVLDKYYIPTRYPDAHPAGPAARHYTRLEAEEALDLAQKILAFVEEKLMNRARDWLEQARHNLRHAQGSLGLGDYAWACFAAQQAAEAALKGLHLARGQVAWGHSILDLLADLPEDVDVPEDLVEAAKVLDKYYIPTRYPDAHPAGPAARHYTRLEAEEALDLAQKILAFVEEKL